Protein AF-A0A3A5WDQ4-F1 (afdb_monomer_lite)

Sequence (600 aa):
MRNTVVLLIALLMVSVPFAGCLGDEFLDESDDALCDIMEMVTDEDGDGFTLGFEEEINLEQCDFSGMDFSGWSIGNVNFVASNMVGANFNDSYISQANFEEALLTDATFENASIHNLLLKNAGLSGVDLSNTTMTGPYAIALSSCPNMLPVEWDCLNDNLVGPTARLIDANLSNLDLSGMNLTGVSFHRANLQNADLDNATLDFVDGSNVVHCPSSLPVEWDCLNNNLVGPKAMLYDANLSGLDLSNRNLSEILFWASDLTSTNFSDSNLSFGQIISTIVQDSNFSNSNLTRFHSRWLFGCPNQMPAEWICMDVVNHDSEEEWESIFVNEEFQKEKFTSLSQSSNWLLGPGVSLNYYIAGGINIYGQEFEMDFSNLNLSNAWIENSNFEGANFSGTNINGTVWISTICPNGMNSDDFEDGCLNQKEKRCQQNTTLASIEDVVSKRVCGIVIEKALAVDAMRFIYDDGTYLDTGRDTINTSHNNIYWELPENHAISRVDFSTHHRTIDNEYGLVESITSIMITTFEINGTNTSEIFFGTGIYSEWANYETPHEDESGPIIENGSFFTTNNNEWIYFIKFASDDWSNNDIVDAYHYDFSTAQ

Secondary structure (DSSP, 8-state):
---SHHHHHHHHTTSS--TTTS-S-----SS--S--TT--EE-TTSS-EEESSSSPEE-TT-B-TT-B-TT-EEESEE-TT-B-TT-B-TT-EEES-B-TT-B-TT-B-TT-EEES-B-TT-B-TT-B-TT-EEES-B--S-SB--SB--TT-EEETTEEESTT-B-TT-B-TT-B-TT-B-TT-B-TT-B-TT-B-TT-B-TT-B-TT-SB--SB--TT-EEETTEEESTT-EEES-B-TT-B-TT-B-TT-EEES-B-TT-B-TT-B-TT-EEES-B-TT-B-TT-B-TT-EEESBBS--SB--TT-EEEE------SSSTTTTSS-TTTSHHHHHHHTT--EEEE-TT-EEE---TT-----------B-TT-B-TT-EEES-B-TT-B-TT-B-TT-EEES-B-TTS-BGGGBTTTTSTT-BSS-S------SHHHHTSS-EEEEEEEEEES--EEEEEETTS-EEE--SSSSSTT-TTEEEE--TT--EEEEEEE-----B--TT--B----EEEEEEEETT-----EEE------TTSTTS------SSS-----EEE---SS--EEEEEEES-S-TT---EEEEEEEEGGG--

Radius of gyration: 31.33 Å; chains: 1; bounding box: 70×78×76 Å

Foldseek 3Di:
DPPDPVVVVVVVVVVDPQCFQDDPDDDDPDDDRQFPPPDFDDDPVRQATEEAPPHAGEDEQGECDLPECDRYEAENYEHALYEHHQYEHENYEHECYEQANYECALYEHAQYEEYLYEAHQYEQHNYAAQRYHYAAYAFANHPYDHPYHHPLWDQDPRGIAGENYECACHECALAECDLGADANYEQHQYAQHQYEHENYHCAQYAQAHHPDDHPYHYPLWDQDPSGIAGANYEYEQHECALAECDPGEHDQYEYANYECHLYEHANYEHANYEHELYENAQYEAENYHCAQYYYKQYFHDHPYHYPLKDKDWQDDDDDPDPPQPDRDDNPDCPVVCVVRVRTMITIAAANYEAEPDDPPPDDPPDDDRCAEPDLGEHDLYEHYCEEQANYHHHNYHHHNYHFYQYQENNRDGLVQAPNRNPPRHGPDAPAFDDDDDPLVQQPAAFFKKFWQAWDFWQKKWFAWPVGDIDIPDGPQHDPVHGGDMDTDDPPTGGFKMKTFGDWDFDDDPVGTDTDFTWTWMWTGHNDYHDIDIDIDTDDDDPVCVPDDDDDDDDDDDDWTIDIDGNDPDADKDKTWDAPDPPPVGRHTDDIDMDGPVDDD

pLDDT: mean 70.16, std 24.99, range [25.47, 98.69]

Structure (mmCIF, N/CA/C/O backbone):
data_AF-A0A3A5WDQ4-F1
#
_entry.id   AF-A0A3A5WDQ4-F1
#
loop_
_atom_site.group_PDB
_atom_site.id
_atom_site.type_symbol
_atom_site.label_atom_id
_atom_site.label_alt_id
_atom_site.label_comp_id
_atom_site.label_asym_id
_atom_site.label_entity_id
_atom_site.label_seq_id
_atom_site.pdbx_PDB_ins_code
_atom_site.Cartn_x
_atom_site.Cartn_y
_atom_site.Cartn_z
_atom_site.occupancy
_atom_site.B_iso_or_equiv
_atom_site.auth_seq_id
_atom_site.auth_comp_id
_atom_site.auth_asym_id
_atom_site.auth_atom_id
_atom_site.pdbx_PDB_model_num
ATOM 1 N N . MET A 1 1 ? 18.162 11.944 49.170 1.00 30.02 1 MET A N 1
ATOM 2 C CA . MET A 1 1 ? 16.712 12.123 48.959 1.00 30.02 1 MET A CA 1
ATOM 3 C C . MET A 1 1 ? 16.428 11.888 47.479 1.00 30.02 1 MET A C 1
ATOM 5 O O . MET A 1 1 ? 16.241 12.828 46.732 1.00 30.02 1 MET A O 1
ATOM 9 N N . ARG A 1 2 ? 16.497 10.618 47.075 1.00 25.53 2 ARG A N 1
ATOM 10 C CA . ARG A 1 2 ? 15.998 10.027 45.822 1.00 25.53 2 ARG A CA 1
ATOM 11 C C . ARG A 1 2 ? 15.174 8.818 46.309 1.00 25.53 2 ARG A C 1
ATOM 13 O O . ARG A 1 2 ? 15.625 8.215 47.285 1.00 25.53 2 ARG A O 1
ATOM 20 N N . ASN A 1 3 ? 14.004 8.547 45.723 1.00 28.88 3 ASN A N 1
ATOM 21 C CA . ASN A 1 3 ? 12.902 7.658 46.191 1.00 28.88 3 ASN A CA 1
ATOM 22 C C . ASN A 1 3 ? 11.656 8.387 46.738 1.00 28.88 3 ASN A C 1
ATOM 24 O O . ASN A 1 3 ? 11.152 8.044 47.807 1.00 28.88 3 ASN A O 1
ATOM 28 N N . THR A 1 4 ? 11.134 9.365 45.991 1.00 25.47 4 THR A N 1
ATOM 29 C CA . THR A 1 4 ? 9.798 9.945 46.259 1.00 25.47 4 THR A CA 1
ATOM 30 C C . THR A 1 4 ? 8.840 9.812 45.067 1.00 25.47 4 THR A C 1
ATOM 32 O O . THR A 1 4 ? 7.640 9.709 45.288 1.00 25.47 4 THR A O 1
ATOM 35 N N . VAL A 1 5 ? 9.353 9.744 43.830 1.00 29.75 5 VAL A N 1
ATOM 36 C CA . VAL A 1 5 ? 8.544 9.628 42.596 1.00 29.75 5 VAL A CA 1
ATOM 37 C C . VAL A 1 5 ? 8.029 8.197 42.388 1.00 29.75 5 VAL A C 1
ATOM 39 O O . VAL A 1 5 ? 6.822 7.998 42.293 1.00 29.75 5 VAL A O 1
ATOM 42 N N . VAL A 1 6 ? 8.910 7.190 42.490 1.00 31.73 6 VAL A N 1
ATOM 43 C CA . VAL A 1 6 ? 8.561 5.748 42.431 1.00 31.73 6 VAL A CA 1
ATOM 44 C C . VAL A 1 6 ? 7.439 5.369 43.413 1.00 31.73 6 VAL A C 1
ATOM 46 O O . VAL A 1 6 ? 6.638 4.478 43.147 1.00 31.73 6 VAL A O 1
ATOM 49 N N . LEU A 1 7 ? 7.339 6.069 44.550 1.00 28.19 7 LEU A N 1
ATOM 50 C CA . LEU A 1 7 ? 6.299 5.802 45.542 1.00 28.19 7 LEU A CA 1
ATOM 51 C C . LEU A 1 7 ? 4.921 6.361 45.143 1.00 28.19 7 LEU A C 1
ATOM 53 O O . LEU A 1 7 ? 3.922 5.808 45.587 1.00 28.19 7 LEU A O 1
ATOM 57 N N . LEU A 1 8 ? 4.834 7.433 44.342 1.00 31.00 8 LEU A N 1
ATOM 58 C CA . LEU A 1 8 ? 3.543 8.017 43.946 1.00 31.00 8 LEU A CA 1
ATOM 59 C C . LEU A 1 8 ? 2.822 7.178 42.886 1.00 31.00 8 LEU A C 1
ATOM 61 O O . LEU A 1 8 ? 1.610 7.009 42.982 1.00 31.00 8 LEU A O 1
ATOM 65 N N . ILE A 1 9 ? 3.559 6.620 41.926 1.00 34.97 9 ILE A N 1
ATOM 66 C CA . ILE A 1 9 ? 2.998 5.794 40.844 1.00 34.97 9 ILE A CA 1
ATOM 67 C C . ILE A 1 9 ? 2.511 4.452 41.412 1.00 34.97 9 ILE A C 1
ATOM 69 O O . ILE A 1 9 ? 1.370 4.052 41.183 1.00 34.97 9 ILE A O 1
ATOM 73 N N . ALA A 1 10 ? 3.301 3.838 42.301 1.00 36.03 10 ALA A N 1
ATOM 74 C CA . ALA A 1 10 ? 2.852 2.694 43.093 1.00 36.03 10 ALA A CA 1
ATOM 75 C C . ALA A 1 10 ? 1.643 3.022 43.999 1.00 36.03 10 ALA A C 1
ATOM 77 O O . ALA A 1 10 ? 0.816 2.149 44.243 1.00 36.03 10 ALA A O 1
ATOM 78 N N . LEU A 1 11 ? 1.492 4.261 44.496 1.00 33.41 11 LEU A N 1
ATOM 79 C CA . LEU A 1 11 ? 0.310 4.654 45.281 1.00 33.41 11 LEU A CA 1
ATOM 80 C C . LEU A 1 11 ? -0.949 4.883 44.429 1.00 33.41 11 LEU A C 1
ATOM 82 O O . LEU A 1 11 ? -2.042 4.590 44.915 1.00 33.41 11 LEU A O 1
ATOM 86 N N . LEU A 1 12 ? -0.821 5.369 43.189 1.00 39.19 12 LEU A N 1
ATOM 87 C CA . LEU A 1 12 ? -1.942 5.473 42.244 1.00 39.19 12 LEU A CA 1
ATOM 88 C C . LEU A 1 12 ? -2.523 4.079 41.952 1.00 39.19 12 LEU A C 1
ATOM 90 O O . LEU A 1 12 ? -3.727 3.872 42.122 1.00 39.19 12 LEU A O 1
ATOM 94 N N . MET A 1 13 ? -1.653 3.096 41.692 1.00 40.53 13 MET A N 1
ATOM 95 C CA . MET A 1 13 ? -2.028 1.686 41.501 1.00 40.53 13 MET A CA 1
ATOM 96 C C . MET A 1 13 ? -2.598 0.990 42.753 1.00 40.53 13 MET A C 1
ATOM 98 O O . MET A 1 13 ? -3.233 -0.051 42.638 1.00 40.53 13 MET A O 1
ATOM 102 N N . VAL A 1 14 ? -2.426 1.548 43.957 1.00 34.41 14 VAL A N 1
ATOM 103 C CA . VAL A 1 14 ? -2.966 0.980 45.216 1.00 34.41 14 VAL A CA 1
ATOM 104 C C . VAL A 1 14 ? -4.385 1.485 45.536 1.00 34.41 14 VAL A C 1
ATOM 106 O O . VAL A 1 14 ? -5.026 1.001 46.472 1.00 34.41 14 VAL A O 1
ATOM 109 N N . SER A 1 15 ? -4.911 2.444 44.766 1.00 32.38 15 SER A N 1
ATOM 110 C CA . SER A 1 15 ? -6.251 3.015 44.980 1.00 32.38 15 SER A CA 1
ATOM 111 C C . SER A 1 15 ? -7.380 2.344 44.180 1.00 32.38 15 SER A C 1
ATOM 113 O O . SER A 1 15 ? -8.548 2.499 44.544 1.00 32.38 15 SER A O 1
ATOM 115 N N . VAL A 1 16 ? -7.038 1.536 43.170 1.00 36.09 16 VAL A N 1
ATOM 116 C CA . VAL A 1 16 ? -7.956 0.637 42.451 1.00 36.09 16 VAL A CA 1
ATOM 117 C C . VAL A 1 16 ? -7.717 -0.790 42.966 1.00 36.09 16 VAL A C 1
ATOM 119 O O . VAL A 1 16 ? -6.560 -1.186 43.129 1.00 36.09 16 VAL A O 1
ATOM 122 N N . PRO A 1 17 ? -8.752 -1.586 43.293 1.00 34.56 17 PRO A N 1
ATOM 123 C CA . PRO A 1 17 ? -8.530 -2.933 43.796 1.00 34.56 17 PRO A CA 1
ATOM 124 C C . PRO A 1 17 ? -8.055 -3.862 42.670 1.00 34.56 17 PRO A C 1
ATOM 126 O O . PRO A 1 17 ? -8.872 -4.388 41.922 1.00 34.56 17 PRO A O 1
ATOM 129 N N . PHE A 1 18 ? -6.755 -4.175 42.652 1.00 39.09 18 PHE A N 1
ATOM 130 C CA . PHE A 1 18 ? -6.119 -5.268 41.885 1.00 39.09 18 PHE A CA 1
ATOM 131 C C . PHE A 1 18 ? -6.614 -6.691 42.267 1.00 39.09 18 PHE A C 1
ATOM 133 O O . PHE A 1 18 ? -5.903 -7.684 42.137 1.00 39.09 18 PHE A O 1
ATOM 140 N N . ALA A 1 19 ? -7.861 -6.815 42.728 1.00 35.34 19 ALA A N 1
ATOM 141 C CA . ALA A 1 19 ? -8.522 -8.069 43.080 1.00 35.34 19 ALA A CA 1
ATOM 142 C C . ALA A 1 19 ? -8.859 -8.955 41.857 1.00 35.34 19 ALA A C 1
ATOM 144 O O . ALA A 1 19 ? -9.405 -10.038 42.039 1.00 35.34 19 ALA A O 1
ATOM 145 N N . GLY A 1 20 ? -8.558 -8.488 40.634 1.00 35.84 20 GLY A N 1
ATOM 146 C CA . GLY A 1 20 ? -8.637 -9.258 39.386 1.00 35.84 20 GLY A CA 1
ATOM 147 C C . GLY A 1 20 ? -7.355 -10.039 39.058 1.00 35.84 20 GLY A C 1
ATOM 148 O O . GLY A 1 20 ? -7.433 -11.246 38.860 1.00 35.84 20 GLY A O 1
ATOM 149 N N . CYS A 1 21 ? -6.176 -9.392 39.069 1.00 38.22 21 CYS A N 1
ATOM 150 C CA . CYS A 1 21 ? -4.881 -10.057 38.790 1.00 38.22 21 CYS A CA 1
ATOM 151 C C . CYS A 1 21 ? -4.487 -11.101 39.850 1.00 38.22 21 CYS A C 1
ATOM 153 O O . CYS A 1 21 ? -3.686 -11.991 39.579 1.00 38.22 21 CYS A O 1
ATOM 155 N N . LEU A 1 22 ? -5.001 -10.981 41.078 1.00 37.91 22 LEU A N 1
ATOM 156 C CA . LEU A 1 22 ? -4.699 -11.897 42.177 1.00 37.91 22 LEU A CA 1
ATOM 157 C C . LEU A 1 22 ? -5.934 -12.726 42.522 1.00 37.91 22 LEU A C 1
ATOM 159 O O . LEU A 1 22 ? -6.721 -12.363 43.397 1.00 37.91 22 LEU A O 1
ATOM 163 N N . GLY A 1 23 ? -6.068 -13.870 41.848 1.00 32.47 23 GLY A N 1
ATOM 164 C CA . GLY A 1 23 ? -6.951 -14.936 42.306 1.00 32.47 23 GLY A CA 1
ATOM 165 C C . GLY A 1 23 ? -6.607 -15.341 43.745 1.00 32.47 23 GLY A C 1
ATOM 166 O O . GLY A 1 23 ? -5.438 -15.418 44.118 1.00 32.47 23 GLY A O 1
ATOM 167 N N . ASP A 1 24 ? -7.638 -15.581 44.553 1.00 31.89 24 ASP A N 1
ATOM 168 C CA . ASP A 1 24 ? -7.561 -15.877 45.991 1.00 31.89 24 ASP A CA 1
ATOM 169 C C . ASP A 1 24 ? -6.916 -17.263 46.277 1.00 31.89 24 ASP A C 1
ATOM 171 O O . ASP A 1 24 ? -7.579 -18.182 46.756 1.00 31.89 24 ASP A O 1
ATOM 175 N N . GLU A 1 25 ? -5.618 -17.450 46.011 1.00 33.41 25 GLU A N 1
ATOM 176 C CA . GLU A 1 25 ? -4.836 -18.566 46.563 1.00 33.41 25 GLU A CA 1
ATOM 177 C C . GLU A 1 25 ? -3.337 -18.229 46.731 1.00 33.41 25 GLU A C 1
ATOM 179 O O . GLU A 1 25 ? -2.718 -17.526 45.937 1.00 33.41 25 GLU A O 1
ATOM 184 N N . PHE A 1 26 ? -2.750 -18.683 47.843 1.00 31.98 26 PHE A N 1
ATOM 185 C CA . PHE A 1 26 ? -1.370 -18.369 48.232 1.00 31.98 26 PHE A CA 1
ATOM 186 C C . PHE A 1 26 ? -0.346 -19.175 47.415 1.00 31.98 26 PHE A C 1
ATOM 188 O O . PHE A 1 26 ? -0.334 -20.394 47.544 1.00 31.98 26 PHE A O 1
ATOM 195 N N . LEU A 1 27 ? 0.585 -18.466 46.763 1.00 37.62 27 LEU A N 1
ATOM 196 C CA . LEU A 1 27 ? 1.980 -18.850 46.461 1.00 37.62 27 LEU A CA 1
ATOM 197 C C . LEU A 1 27 ? 2.263 -20.299 46.004 1.00 37.62 27 LEU A C 1
ATOM 199 O O . LEU A 1 27 ? 2.326 -21.208 46.832 1.00 37.62 27 LEU A O 1
ATOM 203 N N . ASP A 1 28 ? 2.724 -20.447 44.760 1.00 26.78 28 ASP A N 1
ATOM 204 C CA . ASP A 1 28 ? 3.862 -21.333 44.473 1.00 26.78 28 ASP A CA 1
ATOM 205 C C . ASP A 1 28 ? 4.786 -20.692 43.416 1.00 26.78 28 ASP A C 1
ATOM 207 O O . ASP A 1 28 ? 4.328 -19.931 42.564 1.00 26.78 28 ASP A O 1
ATOM 211 N N . GLU A 1 29 ? 6.096 -20.941 43.501 1.00 37.12 29 GLU A N 1
ATOM 212 C CA . GLU A 1 29 ? 7.102 -20.384 42.575 1.00 37.12 29 GLU A CA 1
ATOM 213 C C . GLU A 1 29 ? 7.165 -21.222 41.280 1.00 37.12 29 GLU A C 1
ATOM 215 O O . GLU A 1 29 ? 8.108 -21.989 41.072 1.00 37.12 29 GLU A O 1
ATOM 220 N N . SER A 1 30 ? 6.151 -21.104 40.413 1.00 32.59 30 SER A N 1
ATOM 221 C CA . SER A 1 30 ? 6.149 -21.738 39.084 1.00 32.59 30 SER A CA 1
ATOM 222 C C . SER A 1 30 ? 5.376 -20.940 38.024 1.00 32.59 30 SER A C 1
ATOM 224 O O . SER A 1 30 ? 4.149 -20.961 38.027 1.00 32.59 30 SER A O 1
ATOM 226 N N . ASP A 1 31 ? 6.126 -20.299 37.124 1.00 39.03 31 ASP A N 1
ATOM 227 C CA . ASP A 1 31 ? 5.868 -19.959 35.707 1.00 39.03 31 ASP A CA 1
ATOM 228 C C . ASP A 1 31 ? 4.528 -19.335 35.223 1.00 39.03 31 ASP A C 1
ATOM 230 O O . ASP A 1 31 ? 4.459 -18.987 34.050 1.00 39.03 31 ASP A O 1
ATOM 234 N N . ASP A 1 32 ? 3.513 -19.099 36.064 1.00 35.59 32 ASP A N 1
ATOM 235 C CA . ASP A 1 32 ? 2.215 -18.507 35.662 1.00 35.59 32 ASP A CA 1
ATOM 236 C C . ASP A 1 32 ? 1.927 -17.158 36.375 1.00 35.59 32 ASP A C 1
ATOM 238 O O . ASP A 1 32 ? 0.996 -17.030 37.177 1.00 35.59 32 ASP A O 1
ATOM 242 N N . ALA A 1 33 ? 2.733 -16.122 36.106 1.00 36.38 33 ALA A N 1
ATOM 243 C CA . ALA A 1 33 ? 2.444 -14.749 36.541 1.00 36.38 33 ALA A CA 1
ATOM 244 C C . ALA A 1 33 ? 1.532 -14.042 35.518 1.00 36.38 33 ALA A C 1
ATOM 246 O O . ALA A 1 33 ? 1.959 -13.687 34.429 1.00 36.38 33 ALA A O 1
ATOM 247 N N . LEU A 1 34 ? 0.260 -13.836 35.872 1.00 41.56 34 LEU A N 1
ATOM 248 C CA . LEU A 1 34 ? -0.796 -13.414 34.932 1.00 41.56 34 LEU A CA 1
ATOM 249 C C . LEU A 1 34 ? -0.795 -11.916 34.550 1.00 41.56 34 LEU A C 1
ATOM 251 O O . LEU A 1 34 ? -1.640 -11.501 33.766 1.00 41.56 34 LEU A O 1
ATOM 255 N N . CYS A 1 35 ? 0.104 -11.101 35.115 1.00 40.50 35 CYS A N 1
ATOM 256 C CA . CYS A 1 35 ? 0.172 -9.653 34.881 1.00 40.50 35 CYS A CA 1
ATOM 257 C C . CYS A 1 35 ? 1.635 -9.163 35.006 1.00 40.50 35 CYS A C 1
ATOM 259 O O . CYS A 1 35 ? 2.087 -8.881 36.121 1.00 40.50 35 CYS A O 1
ATOM 261 N N . ASP A 1 36 ? 2.371 -9.030 33.895 1.00 42.38 36 ASP A N 1
ATOM 262 C CA . ASP A 1 36 ? 3.782 -8.582 33.884 1.00 42.38 36 ASP A CA 1
ATOM 263 C C . ASP A 1 36 ? 3.903 -7.047 34.002 1.00 42.38 36 ASP A C 1
ATOM 265 O O . ASP A 1 36 ? 4.353 -6.331 33.110 1.00 42.38 36 ASP A O 1
ATOM 269 N N . ILE A 1 37 ? 3.504 -6.505 35.156 1.00 47.19 37 ILE A N 1
ATOM 270 C CA . ILE A 1 37 ? 3.551 -5.060 35.458 1.00 47.19 37 ILE A CA 1
ATOM 271 C C . ILE A 1 37 ? 4.940 -4.678 36.003 1.00 47.19 37 ILE A C 1
ATOM 273 O O . ILE A 1 37 ? 5.058 -4.085 37.079 1.00 47.19 37 ILE A O 1
ATOM 277 N N . MET A 1 38 ? 6.013 -5.074 35.310 1.00 36.41 38 MET A N 1
ATOM 278 C CA . MET A 1 38 ? 7.384 -4.842 35.789 1.00 36.41 38 MET A CA 1
ATOM 279 C C . MET A 1 38 ? 8.098 -3.648 35.137 1.00 36.41 38 MET A C 1
ATOM 281 O O . MET A 1 38 ? 9.099 -3.194 35.688 1.00 36.41 38 MET A O 1
ATOM 285 N N . GLU A 1 39 ? 7.548 -3.073 34.060 1.00 43.12 39 GLU A N 1
ATOM 286 C CA . GLU A 1 39 ? 8.157 -1.936 33.353 1.00 43.12 39 GLU A CA 1
ATOM 287 C C . GLU A 1 39 ? 7.110 -0.916 32.855 1.00 43.12 39 GLU A C 1
ATOM 289 O O . GLU A 1 39 ? 6.638 -0.947 31.722 1.00 43.12 39 GLU A O 1
ATOM 294 N N . MET A 1 40 ? 6.735 0.022 33.734 1.00 45.69 40 MET A N 1
ATOM 295 C CA . MET A 1 40 ? 6.140 1.301 33.327 1.00 45.69 40 MET A CA 1
ATOM 296 C C . MET A 1 40 ? 7.236 2.361 33.336 1.00 45.69 40 MET A C 1
ATOM 298 O O . MET A 1 40 ? 7.697 2.760 34.410 1.00 45.69 40 MET A O 1
ATOM 302 N N . VAL A 1 41 ? 7.632 2.826 32.154 1.00 45.78 41 VAL A N 1
ATOM 303 C CA . VAL A 1 41 ? 8.627 3.889 32.013 1.00 45.78 41 VAL A CA 1
ATOM 304 C C . VAL A 1 41 ? 7.900 5.231 31.995 1.00 45.78 41 VAL A C 1
ATOM 306 O O . VAL A 1 41 ? 7.215 5.585 31.035 1.00 45.78 41 VAL A O 1
ATOM 309 N N . THR A 1 42 ? 8.051 5.998 33.074 1.00 44.44 42 THR A N 1
ATOM 310 C CA . THR A 1 42 ? 7.967 7.456 32.960 1.00 44.44 42 THR A CA 1
ATOM 311 C C . THR A 1 42 ? 9.237 7.926 32.285 1.00 44.44 42 THR A C 1
ATOM 313 O O . THR A 1 42 ? 10.317 7.636 32.805 1.00 44.44 42 THR A O 1
ATOM 316 N N . ASP A 1 43 ? 9.110 8.658 31.184 1.00 42.31 43 ASP A N 1
ATOM 317 C CA . ASP A 1 43 ? 10.253 9.374 30.629 1.00 42.31 43 ASP A CA 1
ATOM 318 C C . ASP A 1 43 ? 10.812 10.328 31.704 1.00 42.31 43 ASP A C 1
ATOM 320 O O . ASP A 1 43 ? 10.037 10.999 32.399 1.00 42.31 43 ASP A O 1
ATOM 324 N N . GLU A 1 44 ? 12.136 10.352 31.906 1.00 39.94 44 GLU A N 1
ATOM 325 C CA . GLU A 1 44 ? 12.743 11.222 32.930 1.00 39.94 44 GLU A CA 1
ATOM 326 C C . GLU A 1 44 ? 12.603 12.712 32.559 1.00 39.94 44 GLU A C 1
ATOM 328 O O . GLU A 1 44 ? 12.670 13.557 33.456 1.00 39.94 44 GLU A O 1
ATOM 333 N N . ASP A 1 45 ? 12.306 13.011 31.287 1.00 39.94 45 ASP A N 1
ATOM 334 C CA . ASP A 1 45 ? 12.099 14.361 30.748 1.00 39.94 45 ASP A CA 1
ATOM 335 C C . ASP A 1 45 ? 10.636 14.868 30.854 1.00 39.94 45 ASP A C 1
ATOM 337 O O . ASP A 1 45 ? 10.358 16.031 30.573 1.00 39.94 45 ASP A O 1
ATOM 341 N N . GLY A 1 46 ? 9.695 14.048 31.349 1.00 39.75 46 GLY A N 1
ATOM 342 C CA . GLY A 1 46 ? 8.385 14.516 31.841 1.00 39.75 46 GLY A CA 1
ATOM 343 C C . GLY A 1 46 ? 7.230 14.638 30.833 1.00 39.75 46 GLY A C 1
ATOM 344 O O . GLY A 1 46 ? 6.126 15.001 31.246 1.00 39.75 46 GLY A O 1
ATOM 345 N N . ASP A 1 47 ? 7.436 14.285 29.562 1.00 43.06 47 ASP A N 1
ATOM 346 C CA . ASP A 1 47 ? 6.462 14.493 28.472 1.00 43.06 47 ASP A CA 1
ATOM 347 C C . ASP A 1 47 ? 5.397 13.381 28.292 1.00 43.06 47 ASP A C 1
ATOM 349 O O . ASP A 1 47 ? 4.557 13.467 27.395 1.00 43.06 47 ASP A O 1
ATOM 353 N N . GLY A 1 48 ? 5.356 12.350 29.148 1.00 54.19 48 GLY A N 1
ATOM 354 C CA . GLY A 1 48 ? 4.268 11.360 29.129 1.00 54.19 48 GLY A CA 1
ATOM 355 C C . GLY A 1 48 ? 4.494 10.087 29.952 1.00 54.19 48 GLY A C 1
ATOM 356 O O . GLY A 1 48 ? 5.566 9.852 30.511 1.00 54.19 48 GLY A O 1
ATOM 357 N N . PHE A 1 49 ? 3.458 9.245 30.015 1.00 60.56 49 PHE A N 1
ATOM 358 C CA . PHE A 1 49 ? 3.552 7.862 30.502 1.00 60.56 49 PHE A CA 1
ATOM 359 C C . PHE A 1 49 ? 3.625 6.909 29.307 1.00 60.56 49 PHE A C 1
ATOM 361 O O . PHE A 1 49 ? 2.726 6.925 28.464 1.00 60.56 49 PHE A O 1
ATOM 368 N N . THR A 1 50 ? 4.657 6.065 29.254 1.00 64.62 50 THR A N 1
ATOM 369 C CA . THR A 1 50 ? 4.905 5.150 28.132 1.00 64.62 50 THR A CA 1
ATOM 370 C C . THR A 1 50 ? 4.754 3.691 28.567 1.00 64.62 50 THR A C 1
ATOM 372 O O . THR A 1 50 ? 5.228 3.290 29.632 1.00 64.62 50 THR A O 1
ATOM 375 N N . LEU A 1 51 ? 4.096 2.883 27.732 1.00 65.88 51 LEU A N 1
ATOM 376 C CA . LEU A 1 51 ? 3.818 1.468 27.979 1.00 65.88 51 LEU A CA 1
ATOM 377 C C . LEU A 1 51 ? 4.094 0.646 26.705 1.00 65.88 51 LEU A C 1
ATOM 379 O O . LEU A 1 51 ? 3.512 0.945 25.668 1.00 65.88 51 LEU A O 1
ATOM 383 N N . GLY A 1 52 ? 4.975 -0.360 26.785 1.00 58.84 52 GLY A N 1
ATOM 384 C CA . GLY A 1 52 ? 5.167 -1.427 25.778 1.00 58.84 52 GLY A CA 1
ATOM 385 C C . GLY A 1 52 ? 5.885 -1.081 24.457 1.00 58.84 52 GLY A C 1
ATOM 386 O O . GLY A 1 52 ? 5.774 -1.809 23.471 1.00 58.84 52 GLY A O 1
ATOM 387 N N . PHE A 1 53 ? 6.645 0.017 24.388 1.00 64.69 53 PHE A N 1
ATOM 388 C CA . PHE A 1 53 ? 7.369 0.375 23.153 1.00 64.69 53 PHE A CA 1
ATOM 389 C C . PHE A 1 53 ? 8.655 -0.422 22.894 1.00 64.69 53 PHE A C 1
ATOM 391 O O . PHE A 1 53 ? 9.026 -0.561 21.730 1.00 64.69 53 PHE A O 1
ATOM 398 N N . GLU A 1 54 ? 9.321 -0.940 23.932 1.00 57.72 54 GLU A N 1
ATOM 399 C CA . GLU A 1 54 ? 10.549 -1.744 23.781 1.00 57.72 54 GLU A CA 1
ATOM 400 C C . GLU A 1 54 ? 10.271 -3.257 23.774 1.00 57.72 54 GLU A C 1
ATOM 402 O O . GLU A 1 54 ? 10.830 -3.972 22.944 1.00 57.72 54 GLU A O 1
ATOM 407 N N . GLU A 1 55 ? 9.365 -3.737 24.634 1.00 64.38 55 GLU A N 1
ATOM 408 C CA . GLU A 1 55 ? 8.940 -5.143 24.720 1.00 64.38 55 GLU A CA 1
ATOM 409 C C . GLU A 1 55 ? 7.403 -5.249 24.819 1.00 64.38 55 GLU A C 1
ATOM 411 O O . GLU A 1 55 ? 6.736 -4.320 25.281 1.00 64.38 55 GLU A O 1
ATOM 416 N N . GLU A 1 56 ? 6.830 -6.378 24.380 1.00 71.62 56 GLU A N 1
ATOM 417 C CA . GLU A 1 56 ? 5.387 -6.650 24.484 1.00 71.62 56 GLU A CA 1
ATOM 418 C C . GLU A 1 56 ? 4.989 -6.866 25.953 1.00 71.62 56 GLU A C 1
ATOM 420 O O . GLU A 1 56 ? 5.502 -7.765 26.618 1.00 71.62 56 GLU A O 1
ATOM 425 N N . ILE A 1 57 ? 4.046 -6.066 26.460 1.00 78.56 57 ILE A N 1
ATOM 426 C CA . ILE A 1 57 ? 3.564 -6.174 27.846 1.00 78.56 57 ILE A CA 1
ATOM 427 C C . ILE A 1 57 ? 2.237 -6.934 27.866 1.00 78.56 57 ILE A C 1
ATOM 429 O O . ILE A 1 57 ? 1.267 -6.507 27.234 1.00 78.56 57 ILE A O 1
ATOM 433 N N . ASN A 1 58 ? 2.168 -8.032 28.627 1.00 79.69 58 ASN A N 1
ATOM 434 C CA . ASN A 1 58 ? 0.957 -8.844 28.745 1.00 79.69 58 ASN A CA 1
ATOM 435 C C . ASN A 1 58 ? 0.093 -8.470 29.964 1.00 79.69 58 ASN A C 1
ATOM 437 O O . ASN A 1 58 ? 0.506 -8.628 31.116 1.00 79.69 58 ASN A O 1
ATOM 441 N N . LEU A 1 59 ? -1.121 -7.992 29.678 1.00 84.94 59 LEU A N 1
ATOM 442 C CA . LEU A 1 59 ? -2.179 -7.584 30.608 1.00 84.94 59 LEU A CA 1
ATOM 443 C C . LEU A 1 59 ? -3.547 -8.149 30.161 1.00 84.94 59 LEU A C 1
ATOM 445 O O . LEU A 1 59 ? -4.589 -7.497 30.312 1.00 84.94 59 LEU A O 1
ATOM 449 N N . GLU A 1 60 ? -3.543 -9.352 29.580 1.00 86.31 60 GLU A N 1
ATOM 450 C CA . GLU A 1 60 ? -4.737 -10.127 29.230 1.00 86.31 60 GLU A CA 1
ATOM 451 C C . GLU A 1 60 ? -5.637 -10.386 30.464 1.00 86.31 60 GLU A C 1
ATOM 453 O O . GLU A 1 60 ? -5.162 -10.589 31.581 1.00 86.31 60 GLU A O 1
ATOM 458 N N . GLN A 1 61 ? -6.961 -10.369 30.266 1.00 88.94 61 GLN A N 1
ATOM 459 C CA . GLN A 1 61 ? -8.015 -10.670 31.254 1.00 88.94 61 GLN A CA 1
ATOM 460 C C . GLN A 1 61 ? -7.996 -9.814 32.545 1.00 88.94 61 GLN A C 1
ATOM 462 O O . GLN A 1 61 ? -8.682 -10.124 33.523 1.00 88.94 61 GLN A O 1
ATOM 467 N N . CYS A 1 62 ? -7.262 -8.702 32.548 1.00 84.81 62 CYS A N 1
ATOM 468 C CA . CYS A 1 62 ? -7.151 -7.771 33.670 1.00 84.81 62 CYS A CA 1
ATOM 469 C C . CYS A 1 62 ? -8.405 -6.896 33.861 1.00 84.81 62 CYS A C 1
ATOM 471 O O . CYS A 1 62 ? -9.202 -6.697 32.944 1.00 84.81 62 CYS A O 1
ATOM 473 N N . ASP A 1 63 ? -8.553 -6.300 35.051 1.00 85.94 63 ASP A N 1
ATOM 474 C CA . ASP A 1 63 ? -9.581 -5.286 35.329 1.00 85.94 63 ASP A CA 1
ATOM 475 C C . ASP A 1 63 ? -8.960 -3.886 35.435 1.00 85.94 63 ASP A C 1
ATOM 477 O O . ASP A 1 63 ? -8.279 -3.560 36.408 1.00 85.94 63 ASP A O 1
ATOM 481 N N . PHE A 1 64 ? -9.229 -3.065 34.421 1.00 88.06 64 PHE A N 1
ATOM 482 C CA . PHE A 1 64 ? -8.876 -1.651 34.302 1.00 88.06 64 PHE A CA 1
ATOM 483 C C . PHE A 1 64 ? -10.131 -0.760 34.248 1.00 88.06 64 PHE A C 1
ATOM 485 O O . PHE A 1 64 ? -10.097 0.338 33.688 1.00 88.06 64 PHE A O 1
ATOM 492 N N . SER A 1 65 ? -11.267 -1.212 34.791 1.00 87.06 65 SER A N 1
ATOM 493 C CA . SER A 1 65 ? -12.499 -0.417 34.768 1.00 87.06 65 SER A CA 1
ATOM 494 C C . SER A 1 65 ? -12.339 0.914 35.517 1.00 87.06 65 SER A C 1
ATOM 496 O O . SER A 1 65 ? -11.906 0.972 36.668 1.00 87.06 65 SER A O 1
ATOM 498 N N . GLY A 1 66 ? -12.667 2.014 34.834 1.00 84.06 66 GLY A N 1
ATOM 499 C CA . GLY A 1 66 ? -12.461 3.381 35.321 1.00 84.06 66 GLY A CA 1
ATOM 500 C C . GLY A 1 66 ? -11.001 3.847 35.425 1.00 84.06 66 GLY A C 1
ATOM 501 O O . GLY A 1 66 ? -10.761 4.874 36.060 1.00 84.06 66 GLY A O 1
ATOM 502 N N . MET A 1 67 ? -10.033 3.114 34.861 1.00 88.94 67 MET A N 1
ATOM 503 C CA . MET A 1 67 ? -8.618 3.504 34.866 1.00 88.94 67 MET A CA 1
ATOM 504 C C . MET A 1 67 ? -8.363 4.727 33.973 1.00 88.94 67 MET A C 1
ATOM 506 O O . MET A 1 67 ? -9.007 4.899 32.938 1.00 88.94 67 MET A O 1
ATOM 510 N N . ASP A 1 68 ? -7.411 5.568 34.376 1.00 86.44 68 ASP A N 1
ATOM 511 C CA . ASP A 1 68 ? -7.031 6.782 33.652 1.00 86.44 68 ASP A CA 1
ATOM 512 C C . ASP A 1 68 ? -5.711 6.583 32.894 1.00 86.44 68 ASP A C 1
ATOM 514 O O . ASP A 1 68 ? -4.637 6.527 33.494 1.00 86.44 68 ASP A O 1
ATOM 518 N N . PHE A 1 69 ? -5.825 6.467 31.572 1.00 88.12 69 PHE A N 1
ATOM 519 C CA . PHE A 1 69 ? -4.741 6.381 30.592 1.00 88.12 69 PHE A CA 1
ATOM 520 C C . PHE A 1 69 ? -4.632 7.669 29.747 1.00 88.12 69 PHE A C 1
ATOM 522 O O . PHE A 1 69 ? -4.075 7.652 28.647 1.00 88.12 69 PHE A O 1
ATOM 529 N N . SER A 1 70 ? -5.191 8.796 30.208 1.00 86.44 70 SER A N 1
ATOM 530 C CA . SER A 1 70 ? -5.187 10.024 29.410 1.00 86.44 70 SER A CA 1
ATOM 531 C C . SER A 1 70 ? -3.784 10.604 29.210 1.00 86.44 70 SER A C 1
ATOM 533 O O . SER A 1 70 ? -2.991 10.697 30.146 1.00 86.44 70 SER A O 1
ATOM 535 N N . GLY A 1 71 ? -3.462 10.954 27.963 1.00 81.75 71 GLY A N 1
ATOM 536 C CA . GLY A 1 71 ? -2.125 11.384 27.542 1.00 81.75 71 GLY A CA 1
ATOM 537 C C . GLY A 1 71 ? -1.058 10.279 27.497 1.00 81.75 71 GLY A C 1
ATOM 538 O O . GLY A 1 71 ? 0.120 10.592 27.351 1.00 81.75 71 GLY A O 1
ATOM 539 N N . TRP A 1 72 ? -1.417 8.997 27.648 1.00 84.81 72 TRP A N 1
ATOM 540 C CA . TRP A 1 72 ? -0.436 7.904 27.607 1.00 84.81 72 TRP A CA 1
ATOM 541 C C . TRP A 1 72 ? -0.001 7.573 26.178 1.00 84.81 72 TRP A C 1
ATOM 543 O O . TRP A 1 72 ? -0.796 7.628 25.239 1.00 84.81 72 TRP A O 1
ATOM 553 N N . SER A 1 73 ? 1.247 7.135 26.040 1.00 83.50 73 SER A N 1
ATOM 554 C CA . SER A 1 73 ? 1.751 6.454 24.855 1.00 83.50 73 SER A CA 1
ATOM 555 C C . SER A 1 73 ? 1.704 4.944 25.105 1.00 83.50 73 SER A C 1
ATOM 557 O O . SER A 1 73 ? 2.403 4.427 25.977 1.00 83.50 73 SER A O 1
ATOM 559 N N . ILE A 1 74 ? 0.870 4.221 24.358 1.00 84.81 74 ILE A N 1
ATOM 560 C CA . ILE A 1 74 ? 0.610 2.783 24.519 1.00 84.81 74 ILE A CA 1
ATOM 561 C C . ILE A 1 74 ? 1.005 2.057 23.227 1.00 84.81 74 ILE A C 1
ATOM 563 O O . ILE A 1 74 ? 0.298 2.134 22.224 1.00 84.81 74 ILE A O 1
ATOM 567 N N . GLY A 1 75 ? 2.132 1.352 23.255 1.00 84.75 75 GLY A N 1
ATOM 568 C CA . GLY A 1 75 ? 2.698 0.561 22.162 1.00 84.75 75 GLY A CA 1
ATOM 569 C C . GLY A 1 75 ? 2.664 -0.928 22.501 1.00 84.75 75 GLY A C 1
ATOM 570 O O . GLY A 1 75 ? 2.920 -1.268 23.644 1.00 84.75 75 GLY A O 1
ATOM 571 N N . ASN A 1 76 ? 2.341 -1.815 21.556 1.00 78.81 76 ASN A N 1
ATOM 572 C CA . ASN A 1 76 ? 2.496 -3.282 21.689 1.00 78.81 76 ASN A CA 1
ATOM 573 C C . ASN A 1 76 ? 2.017 -3.904 23.031 1.00 78.81 76 ASN A C 1
ATOM 575 O O . ASN A 1 76 ? 2.647 -4.815 23.562 1.00 78.81 76 ASN A O 1
ATOM 579 N N . VAL A 1 77 ? 0.917 -3.416 23.616 1.00 87.06 77 VAL A N 1
ATOM 580 C CA . VAL A 1 77 ? 0.372 -3.967 24.873 1.00 87.06 77 VAL A CA 1
ATOM 581 C C . VAL A 1 77 ? -0.759 -4.941 24.579 1.00 87.06 77 VAL A C 1
ATOM 583 O O . VAL A 1 77 ? -1.689 -4.604 23.842 1.00 87.06 77 VAL A O 1
ATOM 586 N N . ASN A 1 78 ? -0.716 -6.124 25.187 1.00 86.19 78 ASN A N 1
ATOM 587 C CA . ASN A 1 78 ? -1.796 -7.097 25.134 1.00 86.19 78 ASN A CA 1
ATOM 588 C C . ASN A 1 78 ? -2.807 -6.847 26.269 1.00 86.19 78 ASN A C 1
ATOM 590 O O . ASN A 1 78 ? -2.491 -6.997 27.443 1.00 86.19 78 ASN A O 1
ATOM 594 N N . PHE A 1 79 ? -4.034 -6.487 25.898 1.00 94.06 79 PHE A N 1
ATOM 595 C CA . PHE A 1 79 ? -5.205 -6.281 26.752 1.00 94.06 79 PHE A CA 1
ATOM 596 C C . PHE A 1 79 ? -6.376 -7.208 26.357 1.00 94.06 79 PHE A C 1
ATOM 598 O O . PHE A 1 79 ? -7.546 -6.855 26.546 1.00 94.06 79 PHE A O 1
ATOM 605 N N . VAL A 1 80 ? -6.086 -8.380 25.778 1.00 95.25 80 VAL A N 1
ATOM 606 C CA . VAL A 1 80 ? -7.105 -9.343 25.331 1.00 95.25 80 VAL A CA 1
ATOM 607 C C . VAL A 1 80 ? -8.085 -9.669 26.459 1.00 95.25 80 VAL A C 1
ATOM 609 O O . VAL A 1 80 ? -7.686 -9.893 27.596 1.00 95.25 80 VAL A O 1
ATOM 612 N N . ALA A 1 81 ? -9.384 -9.682 26.154 1.00 94.12 81 ALA A N 1
ATOM 613 C CA . ALA A 1 81 ? -10.476 -9.991 27.084 1.00 94.12 81 ALA A CA 1
ATOM 614 C C . ALA A 1 81 ? -10.509 -9.163 28.396 1.00 94.12 81 ALA A C 1
ATOM 616 O O . ALA A 1 81 ? -11.235 -9.517 29.331 1.00 94.12 81 ALA A O 1
ATOM 617 N N . SER A 1 82 ? -9.769 -8.052 28.482 1.00 91.81 82 SER A N 1
ATOM 618 C CA . SER A 1 82 ? -9.693 -7.219 29.688 1.00 91.81 82 SER A CA 1
ATOM 619 C C . SER A 1 82 ? -10.934 -6.338 29.881 1.00 91.81 82 SER A C 1
ATOM 621 O O . SER A 1 82 ? -11.567 -5.861 28.933 1.00 91.81 82 SER A O 1
ATOM 623 N N . ASN A 1 83 ? -11.296 -6.097 31.142 1.00 92.44 83 ASN A N 1
ATOM 624 C CA . ASN A 1 83 ? -12.387 -5.205 31.518 1.00 92.44 83 ASN A CA 1
ATOM 625 C C . ASN A 1 83 ? -11.892 -3.753 31.546 1.00 92.44 83 ASN A C 1
ATOM 627 O O . ASN A 1 83 ? -11.107 -3.386 32.412 1.00 92.44 83 ASN A O 1
ATOM 631 N N . MET A 1 84 ? -12.371 -2.916 30.630 1.00 95.62 84 MET A N 1
ATOM 632 C CA . MET A 1 84 ? -11.973 -1.509 30.480 1.00 95.62 84 MET A CA 1
ATOM 633 C C . MET A 1 84 ? -13.182 -0.565 30.518 1.00 95.62 84 MET A C 1
ATOM 635 O O . MET A 1 84 ? -13.166 0.531 29.958 1.00 95.62 84 MET A O 1
ATOM 639 N N . VAL A 1 85 ? -14.260 -0.996 31.179 1.00 96.81 85 VAL A N 1
ATOM 640 C CA . VAL A 1 85 ? -15.513 -0.240 31.262 1.00 96.81 85 VAL A CA 1
ATOM 641 C C . VAL A 1 85 ? -15.265 1.111 31.934 1.00 96.81 85 VAL A C 1
ATOM 643 O O . VAL A 1 85 ? -14.799 1.170 33.073 1.00 96.81 85 VAL A O 1
ATOM 646 N N . GLY A 1 86 ? -15.575 2.199 31.230 1.00 95.44 86 GLY A N 1
ATOM 647 C CA . GLY A 1 86 ? -15.354 3.571 31.688 1.00 95.44 86 GLY A CA 1
ATOM 648 C C . GLY A 1 86 ? -13.888 4.011 31.781 1.00 95.44 86 GLY A C 1
ATOM 649 O O . GLY A 1 86 ? -13.623 5.006 32.453 1.00 95.44 86 GLY A O 1
ATOM 650 N N . ALA A 1 87 ? -12.939 3.284 31.179 1.00 95.12 87 ALA A N 1
ATOM 651 C CA . ALA A 1 87 ? -11.538 3.707 31.123 1.00 95.12 87 ALA A CA 1
ATOM 652 C C . ALA A 1 87 ? -11.359 4.966 30.250 1.00 95.12 87 ALA A C 1
ATOM 654 O O . ALA A 1 87 ? -12.056 5.149 29.248 1.00 95.12 87 ALA A O 1
ATOM 655 N N . ASN A 1 88 ? -10.421 5.834 30.628 1.00 94.81 88 ASN A N 1
ATOM 656 C CA . ASN A 1 88 ? -10.156 7.103 29.955 1.00 94.81 88 ASN A CA 1
ATOM 657 C C . ASN A 1 88 ? -8.866 7.032 29.128 1.00 94.81 88 ASN A C 1
ATOM 659 O O . ASN A 1 88 ? -7.783 7.010 29.696 1.00 94.81 88 ASN A O 1
ATOM 663 N N . PHE A 1 89 ? -8.982 7.056 27.803 1.00 96.06 89 PHE A N 1
ATOM 664 C CA . PHE A 1 89 ? -7.879 7.109 26.836 1.00 96.06 89 PHE A CA 1
ATOM 665 C C . PHE A 1 89 ? -7.807 8.469 26.113 1.00 96.06 89 PHE A C 1
ATOM 667 O O . PHE A 1 89 ? -7.262 8.558 25.010 1.00 96.06 89 PHE A O 1
ATOM 674 N N . ASN A 1 90 ? -8.372 9.539 26.681 1.00 94.62 90 ASN A N 1
ATOM 675 C CA . ASN A 1 90 ? -8.337 10.866 26.059 1.00 94.62 90 ASN A CA 1
ATOM 676 C C . ASN A 1 90 ? -6.895 11.354 25.832 1.00 94.62 90 ASN A C 1
ATOM 678 O O . ASN A 1 90 ? -6.015 11.100 26.649 1.00 94.62 90 ASN A O 1
ATOM 682 N N . ASP A 1 91 ? -6.652 12.045 24.722 1.00 90.31 91 ASP A N 1
ATOM 683 C CA . ASP A 1 91 ? -5.353 12.608 24.327 1.00 90.31 91 ASP A CA 1
ATOM 684 C C . ASP A 1 91 ? -4.200 11.571 24.236 1.00 90.31 91 ASP A C 1
ATOM 686 O O . ASP A 1 91 ? -3.032 11.944 24.161 1.00 90.31 91 ASP A O 1
ATOM 690 N N . SER A 1 92 ? -4.504 10.264 24.240 1.00 88.94 92 SER A N 1
ATOM 691 C CA . SER A 1 92 ? -3.508 9.182 24.182 1.00 88.94 92 SER A CA 1
ATOM 692 C C . SER A 1 92 ? -3.036 8.866 22.756 1.00 88.94 92 SER A C 1
ATOM 694 O O . SER A 1 92 ? -3.761 9.057 21.775 1.00 88.94 92 SER A O 1
ATOM 696 N N . TYR A 1 93 ? -1.827 8.316 22.642 1.00 88.62 93 TYR A N 1
ATOM 697 C CA . TYR A 1 93 ? -1.308 7.700 21.422 1.00 88.62 93 TYR A CA 1
ATOM 698 C C . TYR A 1 93 ? -1.292 6.180 21.604 1.00 88.62 93 TYR A C 1
ATOM 700 O O . TYR A 1 93 ? -0.576 5.667 22.458 1.00 88.62 93 TYR A O 1
ATOM 708 N N . ILE A 1 94 ? -2.074 5.448 20.810 1.00 90.69 94 ILE A N 1
ATOM 709 C CA . ILE A 1 94 ? -2.211 3.989 20.913 1.00 90.69 94 ILE A CA 1
ATOM 710 C C . ILE A 1 94 ? -1.760 3.355 19.598 1.00 90.69 94 ILE A C 1
ATOM 712 O O . ILE A 1 94 ? -2.366 3.590 18.552 1.00 90.69 94 ILE A O 1
ATOM 716 N N . SER A 1 95 ? -0.712 2.535 19.643 1.00 87.31 95 SER A N 1
ATOM 717 C CA . SER A 1 95 ? -0.081 1.917 18.476 1.00 87.31 95 SER A CA 1
ATOM 718 C C . SER A 1 95 ? 0.118 0.416 18.673 1.00 87.31 95 SER A C 1
ATOM 720 O O . SER A 1 95 ? 0.721 -0.010 19.650 1.00 87.31 95 SER A O 1
ATOM 722 N N . GLN A 1 96 ? -0.382 -0.408 17.749 1.00 85.56 96 GLN A N 1
ATOM 723 C CA . GLN A 1 96 ? -0.168 -1.870 17.724 1.00 85.56 96 GLN A CA 1
ATOM 724 C C . GLN A 1 96 ? -0.618 -2.641 18.988 1.00 85.56 96 GLN A C 1
ATOM 726 O O . GLN A 1 96 ? -0.321 -3.824 19.126 1.00 85.56 96 GLN A O 1
ATOM 731 N N . ALA A 1 97 ? -1.362 -2.010 19.899 1.00 90.56 97 ALA A N 1
ATOM 732 C CA . ALA A 1 97 ? -1.921 -2.680 21.066 1.00 90.56 97 ALA A CA 1
ATOM 733 C C . ALA A 1 97 ? -3.064 -3.640 20.678 1.00 90.56 97 ALA A C 1
ATOM 735 O O . ALA A 1 97 ? -3.733 -3.470 19.651 1.00 90.56 97 ALA A O 1
ATOM 736 N N . ASN A 1 98 ? -3.303 -4.642 21.520 1.00 94.56 98 ASN A N 1
ATOM 737 C CA . ASN A 1 98 ? -4.288 -5.691 21.298 1.00 94.56 98 ASN A CA 1
ATOM 738 C C . ASN A 1 98 ? -5.425 -5.608 22.325 1.00 94.56 98 ASN A C 1
ATOM 740 O O . ASN A 1 98 ? -5.227 -5.905 23.494 1.00 94.56 98 ASN A O 1
ATOM 744 N N . PHE A 1 99 ? -6.615 -5.216 21.879 1.00 97.62 99 PHE A N 1
ATOM 745 C CA . PHE A 1 99 ? -7.843 -5.116 22.672 1.00 97.62 99 PHE A CA 1
ATOM 746 C C . PHE A 1 99 ? -8.894 -6.134 22.174 1.00 97.62 99 PHE A C 1
ATOM 748 O O . PHE A 1 99 ? -10.099 -5.897 22.298 1.00 97.62 99 PHE A O 1
ATOM 755 N N . GLU A 1 100 ? -8.483 -7.256 21.564 1.00 97.94 100 GLU A N 1
ATOM 756 C CA . GLU A 1 100 ? -9.436 -8.289 21.137 1.00 97.94 100 GLU A CA 1
ATOM 757 C C . GLU A 1 100 ? -10.248 -8.813 22.337 1.00 97.94 100 GLU A C 1
ATOM 759 O O . GLU A 1 100 ? -9.722 -9.020 23.424 1.00 97.94 100 GLU A O 1
ATOM 764 N N . GLU A 1 101 ? -11.560 -8.983 22.168 1.00 97.88 101 GLU A N 1
ATOM 765 C CA . GLU A 1 101 ? -12.513 -9.368 23.232 1.00 97.88 101 GLU A CA 1
ATOM 766 C C . GLU A 1 101 ? -12.618 -8.403 24.440 1.00 97.88 101 GLU A C 1
ATOM 768 O O . GLU A 1 101 ? -13.405 -8.659 25.354 1.00 97.88 101 GLU A O 1
ATOM 773 N N . ALA A 1 102 ? -11.915 -7.262 24.446 1.00 97.56 102 ALA A N 1
ATOM 774 C CA . ALA A 1 102 ? -11.946 -6.304 25.553 1.00 97.56 102 ALA A CA 1
ATOM 775 C C . ALA A 1 102 ? -13.307 -5.594 25.708 1.00 97.56 102 ALA A C 1
ATOM 777 O O . ALA A 1 102 ? -14.011 -5.284 24.737 1.00 97.56 102 ALA A O 1
ATOM 778 N N . LEU A 1 103 ? -13.672 -5.281 26.956 1.00 97.62 103 LEU A N 1
ATOM 779 C CA . LEU A 1 103 ? -14.918 -4.593 27.304 1.00 97.62 103 LEU A CA 1
ATOM 780 C C . LEU A 1 103 ? -14.675 -3.092 27.497 1.00 97.62 103 LEU A C 1
ATOM 782 O O . LEU A 1 103 ? -14.402 -2.643 28.605 1.00 97.62 103 LEU A O 1
ATOM 786 N N . LEU A 1 104 ? -14.831 -2.310 26.431 1.00 97.88 104 LEU A N 1
ATOM 787 C CA . LEU A 1 104 ? -14.619 -0.856 26.395 1.00 97.88 104 LEU A CA 1
ATOM 788 C C . LEU A 1 104 ? -15.911 -0.050 26.633 1.00 97.88 104 LEU A C 1
ATOM 790 O O . LEU A 1 104 ? -16.038 1.081 26.170 1.00 97.88 104 LEU A O 1
ATOM 794 N N . THR A 1 105 ? -16.910 -0.617 27.320 1.00 97.81 105 THR A N 1
ATOM 795 C CA . THR A 1 105 ? -18.214 0.055 27.462 1.00 97.81 105 THR A CA 1
ATOM 796 C C . THR A 1 105 ? -18.079 1.387 28.200 1.00 97.81 105 THR A C 1
ATOM 798 O O . THR A 1 105 ? -17.491 1.435 29.276 1.00 97.81 105 THR A O 1
ATOM 801 N N . ASP A 1 106 ? -18.630 2.459 27.628 1.00 97.38 106 ASP A N 1
ATOM 802 C CA . ASP A 1 106 ? -18.522 3.841 28.126 1.00 97.38 106 ASP A CA 1
ATOM 803 C C . ASP A 1 106 ? -17.072 4.369 28.305 1.00 97.38 106 ASP A C 1
ATOM 805 O O . ASP A 1 106 ? -16.867 5.366 28.999 1.00 97.38 106 ASP A O 1
ATOM 809 N N . ALA A 1 107 ? -16.062 3.737 27.687 1.00 97.88 107 ALA A N 1
ATOM 810 C CA . ALA A 1 107 ? -14.692 4.261 27.641 1.00 97.88 107 ALA A CA 1
ATOM 811 C C . ALA A 1 107 ? -14.589 5.517 26.750 1.00 97.88 107 ALA A C 1
ATOM 813 O O . ALA A 1 107 ? -15.368 5.689 25.805 1.00 97.88 107 ALA A O 1
ATOM 814 N N . THR A 1 108 ? -13.624 6.397 27.027 1.00 97.50 108 THR A N 1
ATOM 815 C CA . THR A 1 108 ? -13.452 7.677 26.311 1.00 97.50 108 THR A CA 1
ATOM 816 C C . THR A 1 108 ? -12.130 7.737 25.549 1.00 97.50 108 THR A C 1
ATOM 818 O O . THR A 1 108 ? -11.112 7.272 26.044 1.00 97.50 108 THR A O 1
ATOM 821 N N . PHE A 1 109 ? -12.149 8.309 24.342 1.00 97.31 109 PHE A N 1
ATOM 822 C CA . PHE A 1 109 ? -10.992 8.431 23.441 1.00 97.31 109 PHE A CA 1
ATOM 823 C C . PHE A 1 109 ? -10.918 9.842 22.816 1.00 97.31 109 PHE A C 1
ATOM 825 O O . PHE A 1 109 ? -10.530 10.003 21.662 1.00 97.31 109 PHE A O 1
ATOM 832 N N . GLU A 1 110 ? -11.349 10.889 23.525 1.00 94.38 110 GLU A N 1
ATOM 833 C CA . GLU A 1 110 ? -11.361 12.255 22.974 1.00 94.38 110 GLU A CA 1
ATOM 834 C C . GLU A 1 110 ? -9.941 12.674 22.553 1.00 94.38 110 GLU A C 1
ATOM 836 O O . GLU A 1 110 ? -9.010 12.539 23.336 1.00 94.38 110 GLU A O 1
ATOM 841 N N . ASN A 1 111 ? -9.765 13.135 21.309 1.00 91.06 111 ASN A N 1
ATOM 842 C CA . ASN A 1 111 ? -8.472 13.475 20.686 1.00 91.06 111 ASN A CA 1
ATOM 843 C C . ASN A 1 111 ? -7.435 12.334 20.591 1.00 91.06 111 ASN A C 1
ATOM 845 O O . ASN A 1 111 ? -6.296 12.593 20.201 1.00 91.06 111 ASN A O 1
ATOM 849 N N . ALA A 1 112 ? -7.788 11.084 20.912 1.00 93.19 112 ALA A N 1
ATOM 850 C CA . ALA A 1 112 ? -6.836 9.97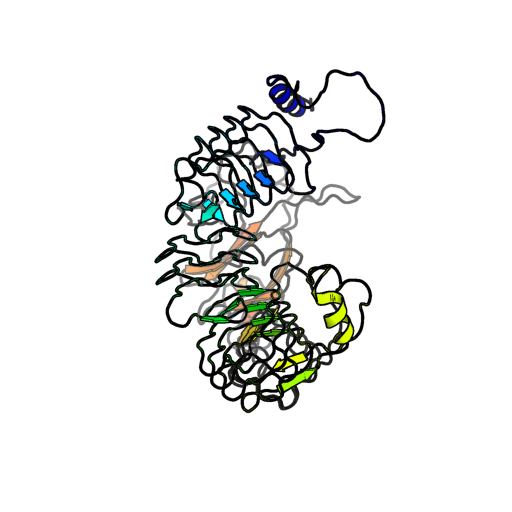7 20.861 1.00 93.19 112 ALA A CA 1
ATOM 851 C C . ALA A 1 112 ? -6.374 9.674 19.422 1.00 93.19 112 ALA A C 1
ATOM 853 O O . ALA A 1 112 ? -7.118 9.846 18.444 1.00 93.19 112 ALA A O 1
ATOM 854 N N . SER A 1 113 ? -5.145 9.177 19.294 1.00 91.31 113 SER A N 1
ATOM 855 C CA . SER A 1 113 ? -4.537 8.805 18.019 1.00 91.31 113 SER A CA 1
ATOM 856 C C . SER A 1 113 ? -4.254 7.309 17.962 1.00 91.31 113 SER A C 1
ATOM 858 O O . SER A 1 113 ? -3.405 6.790 18.682 1.00 91.31 113 SER A O 1
ATOM 860 N N . ILE A 1 114 ? -5.001 6.610 17.110 1.00 91.25 114 ILE A N 1
ATOM 861 C CA . ILE A 1 114 ? -5.097 5.152 17.061 1.00 91.25 114 ILE A CA 1
ATOM 862 C C . ILE A 1 114 ? -4.424 4.634 15.788 1.00 91.25 114 ILE A C 1
ATOM 864 O O . ILE A 1 114 ? -4.853 4.939 14.674 1.00 91.25 114 ILE A O 1
ATOM 868 N N . HIS A 1 115 ? -3.404 3.796 15.952 1.00 89.62 115 HIS A N 1
ATOM 869 C CA . HIS A 1 115 ? -2.615 3.211 14.872 1.00 89.62 115 HIS A CA 1
ATOM 870 C C . HIS A 1 115 ? -2.557 1.685 15.013 1.00 89.62 115 HIS A C 1
ATOM 872 O O . HIS A 1 115 ? -2.076 1.162 16.011 1.00 89.62 115 HIS A O 1
ATOM 878 N N . ASN A 1 116 ? -3.020 0.938 14.010 1.00 86.44 116 ASN A N 1
ATOM 879 C CA . ASN A 1 116 ? -2.922 -0.532 13.956 1.00 86.44 116 ASN A CA 1
ATOM 880 C C . ASN A 1 116 ? -3.531 -1.305 15.152 1.00 86.44 116 ASN A C 1
ATOM 882 O O . ASN A 1 116 ? -3.216 -2.479 15.339 1.00 86.44 116 ASN A O 1
ATOM 886 N N . LEU A 1 117 ? -4.413 -0.670 15.930 1.00 92.25 117 LEU A N 1
ATOM 887 C CA . LEU A 1 117 ? -5.083 -1.232 17.108 1.00 92.25 117 LEU A CA 1
ATOM 888 C C . LEU A 1 117 ? -5.958 -2.445 16.743 1.00 92.25 117 LEU A C 1
ATOM 890 O O . LEU A 1 117 ? -6.770 -2.370 15.814 1.00 92.25 117 LEU A O 1
ATOM 894 N N . LEU A 1 118 ? -5.818 -3.545 17.486 1.00 96.94 118 LEU A N 1
ATOM 895 C CA . LEU A 1 118 ? -6.625 -4.757 17.302 1.00 96.94 118 LEU A CA 1
ATOM 896 C C . LEU A 1 118 ? -7.859 -4.704 18.212 1.00 96.94 118 LEU A C 1
ATOM 898 O O . LEU A 1 118 ? -7.731 -4.474 19.407 1.00 96.94 118 LEU A O 1
ATOM 902 N N . LEU A 1 119 ? -9.052 -4.888 17.645 1.00 97.88 119 LEU A N 1
ATOM 903 C CA . LEU A 1 119 ? -10.354 -4.700 18.309 1.00 97.88 119 LEU A CA 1
ATOM 904 C C . LEU A 1 119 ? -11.362 -5.805 17.951 1.00 97.88 119 LEU A C 1
ATOM 906 O O . LEU A 1 119 ? -12.569 -5.645 18.138 1.00 97.88 119 LEU A O 1
ATOM 910 N N . LYS A 1 120 ? -10.906 -6.931 17.400 1.00 98.19 120 LYS A N 1
ATOM 911 C CA . LYS A 1 120 ? -11.786 -8.044 17.029 1.00 98.19 120 LYS A CA 1
ATOM 912 C C . LYS A 1 120 ? -12.586 -8.533 18.238 1.00 98.19 120 LYS A C 1
ATOM 914 O O . LYS A 1 120 ? -12.040 -8.674 19.327 1.00 98.19 120 LYS A O 1
ATOM 919 N N . ASN A 1 121 ? -13.885 -8.772 18.063 1.00 98.19 121 ASN A N 1
ATOM 920 C CA . ASN A 1 121 ? -14.827 -9.149 19.133 1.00 98.19 121 ASN A CA 1
ATOM 921 C C . ASN A 1 121 ? -15.014 -8.110 20.276 1.00 98.19 121 ASN A C 1
ATOM 923 O O . ASN A 1 121 ? -15.870 -8.317 21.143 1.00 98.19 121 ASN A O 1
ATOM 927 N N . ALA A 1 122 ? -14.284 -6.985 20.293 1.00 98.31 122 ALA A N 1
ATOM 928 C CA . ALA A 1 122 ? -14.339 -5.991 21.370 1.00 98.31 122 ALA A CA 1
ATOM 929 C C . ALA A 1 122 ? -15.722 -5.321 21.495 1.00 98.31 122 ALA A C 1
ATOM 931 O O . ALA A 1 122 ? -16.514 -5.286 20.548 1.00 98.31 122 ALA A O 1
ATOM 932 N N . GLY A 1 123 ? -16.034 -4.800 22.684 1.00 98.06 123 GLY A N 1
ATOM 933 C CA . GLY A 1 123 ? -17.318 -4.158 22.987 1.00 98.06 123 GLY A CA 1
ATOM 934 C C . GLY A 1 123 ? -17.212 -2.644 23.150 1.00 98.06 123 GLY A C 1
ATOM 935 O O . GLY A 1 123 ? -16.851 -2.185 24.230 1.00 98.06 123 GLY A O 1
ATOM 936 N N . LEU A 1 124 ? -17.584 -1.878 22.118 1.00 97.94 124 LEU A N 1
ATOM 937 C CA . LEU A 1 124 ? -17.469 -0.410 22.065 1.00 97.94 124 LEU A CA 1
ATOM 938 C C . LEU A 1 124 ? -18.777 0.343 22.400 1.00 97.94 124 LEU A C 1
ATOM 940 O O . LEU A 1 124 ? -18.861 1.552 22.197 1.00 97.94 124 LEU A O 1
ATOM 944 N N . SER A 1 125 ? -19.811 -0.329 22.920 1.00 97.81 125 SER A N 1
ATOM 945 C CA . SER A 1 125 ? -21.060 0.320 23.363 1.00 97.81 125 SER A CA 1
ATOM 946 C C . SER A 1 125 ? -20.782 1.533 24.260 1.00 97.81 125 SER A C 1
ATOM 948 O O . SER A 1 125 ? -20.078 1.414 25.254 1.00 97.81 125 SER A O 1
ATOM 950 N N . GLY A 1 126 ? -21.371 2.693 23.970 1.00 97.06 126 GLY A N 1
ATOM 951 C CA . GLY A 1 126 ? -21.136 3.906 24.769 1.00 97.06 126 GLY A CA 1
ATOM 952 C C . GLY A 1 126 ? -20.033 4.814 24.220 1.00 97.06 126 GLY A C 1
ATOM 953 O O . GLY A 1 126 ? -20.170 6.032 24.323 1.00 97.06 126 GLY A O 1
ATOM 954 N N . VAL A 1 127 ? -19.009 4.244 23.575 1.00 98.00 127 VAL A N 1
ATOM 955 C CA . VAL A 1 127 ? -17.800 4.957 23.131 1.00 98.00 127 VAL A CA 1
ATOM 956 C C . VAL A 1 127 ? -18.112 5.989 22.042 1.00 98.00 127 VAL A C 1
ATOM 958 O O . VAL A 1 127 ? -18.877 5.724 21.109 1.00 98.00 127 VAL A O 1
ATOM 961 N N . ASP A 1 128 ? -17.484 7.159 22.150 1.00 97.31 128 ASP A N 1
ATOM 962 C CA . ASP A 1 128 ? -17.456 8.211 21.130 1.00 97.31 128 ASP A CA 1
ATOM 963 C C . ASP A 1 128 ? -16.041 8.303 20.540 1.00 97.31 128 ASP A C 1
ATOM 965 O O . ASP A 1 128 ? -15.082 8.601 21.251 1.00 97.31 128 ASP A O 1
ATOM 969 N N . LEU A 1 129 ? -15.921 8.019 19.241 1.00 96.88 129 LEU A N 1
ATOM 970 C CA . LEU A 1 129 ? -14.682 8.120 18.467 1.00 96.88 129 LEU A CA 1
ATOM 971 C C . LEU A 1 129 ? -14.692 9.328 17.511 1.00 96.88 129 LEU A C 1
ATOM 973 O O . LEU A 1 129 ? -13.812 9.444 16.673 1.00 96.88 129 LEU A O 1
ATOM 977 N N . SER A 1 130 ? -15.669 10.239 17.577 1.00 95.25 130 SER A N 1
ATOM 978 C CA . SER A 1 130 ? -15.840 11.310 16.571 1.00 95.25 130 SER A CA 1
ATOM 979 C C . SER A 1 130 ? -14.656 12.270 16.419 1.00 95.25 130 SER A C 1
ATOM 981 O O . SER A 1 130 ? -14.457 12.814 15.331 1.00 95.25 130 SER A O 1
ATOM 983 N N . ASN A 1 131 ? -13.862 12.437 17.481 1.00 93.44 131 ASN A N 1
ATOM 984 C CA . ASN A 1 131 ? -12.657 13.265 17.514 1.00 93.44 131 ASN A CA 1
ATOM 985 C C . ASN A 1 131 ? -11.349 12.442 17.518 1.00 93.44 131 ASN A C 1
ATOM 987 O O . ASN A 1 131 ? -10.296 13.008 17.808 1.00 93.44 131 ASN A O 1
ATOM 991 N N . THR A 1 132 ? -11.372 11.134 17.228 1.00 92.00 132 THR A N 1
ATOM 992 C CA . THR A 1 132 ? -10.129 10.353 17.100 1.00 92.00 132 THR A CA 1
ATOM 993 C C . THR A 1 132 ? -9.504 10.496 15.718 1.00 92.00 132 THR A C 1
ATOM 995 O O . THR A 1 132 ? -10.178 10.713 14.708 1.00 92.00 132 THR A O 1
ATOM 998 N N . THR A 1 133 ? -8.188 10.304 15.661 1.00 88.44 133 THR A N 1
ATOM 999 C CA . THR A 1 133 ? -7.504 9.944 14.413 1.00 88.44 133 THR A CA 1
ATOM 1000 C C . THR A 1 133 ? -7.305 8.433 14.402 1.00 88.44 133 THR A C 1
ATOM 1002 O O . THR A 1 133 ? -6.843 7.870 15.390 1.00 88.44 133 THR A O 1
ATOM 1005 N N . MET A 1 134 ? -7.691 7.756 13.316 1.00 91.31 134 MET A N 1
ATOM 1006 C CA . MET A 1 134 ? -7.593 6.297 13.202 1.00 91.31 134 MET A CA 1
ATOM 1007 C C . MET A 1 134 ? -6.904 5.906 11.897 1.00 91.31 134 MET A C 1
ATOM 1009 O O . MET A 1 134 ? -7.370 6.278 10.821 1.00 91.31 134 MET A O 1
ATOM 1013 N N . THR A 1 135 ? -5.836 5.117 12.005 1.00 88.69 135 THR A N 1
ATOM 1014 C CA . THR A 1 135 ? -5.120 4.514 10.876 1.00 88.69 135 THR A CA 1
ATOM 1015 C C . THR A 1 135 ? -4.964 3.015 11.118 1.00 88.69 135 THR A C 1
ATOM 1017 O O . THR A 1 135 ? -4.450 2.603 12.156 1.00 88.69 135 THR A O 1
ATOM 1020 N N . GLY A 1 136 ? -5.394 2.173 10.180 1.00 90.75 136 GLY A N 1
ATOM 1021 C CA . GLY A 1 136 ? -5.199 0.723 10.284 1.00 90.75 136 GLY A CA 1
ATOM 1022 C C . GLY A 1 136 ? -5.938 -0.034 11.406 1.00 90.75 136 GLY A C 1
ATOM 1023 O O . GLY A 1 136 ? -5.427 -1.087 11.785 1.00 90.75 136 GLY A O 1
ATOM 1024 N N . PRO A 1 137 ? -7.079 0.400 11.990 1.00 96.06 137 PRO A N 1
ATOM 1025 C CA . PRO A 1 137 ? -7.736 -0.385 13.037 1.00 96.06 137 PRO A CA 1
ATOM 1026 C C . PRO A 1 137 ? -8.250 -1.728 12.491 1.00 96.06 137 PRO A C 1
ATOM 1028 O O . PRO A 1 137 ? -8.820 -1.793 11.399 1.00 96.06 137 PRO A O 1
ATOM 1031 N N . TYR A 1 138 ? -8.085 -2.796 13.273 1.00 97.50 138 TYR A N 1
ATOM 1032 C CA . TYR A 1 138 ? -8.613 -4.136 12.997 1.00 97.50 138 TYR A CA 1
ATOM 1033 C C . TYR A 1 138 ? -9.825 -4.407 13.897 1.00 97.50 138 TYR A C 1
ATOM 1035 O O . TYR A 1 138 ? -9.749 -5.116 14.899 1.00 97.50 138 TYR A O 1
ATOM 1043 N N . ALA A 1 139 ? -10.948 -3.771 13.561 1.00 97.50 139 ALA A N 1
ATOM 1044 C CA . ALA A 1 139 ? -12.178 -3.766 14.353 1.00 97.50 139 ALA A CA 1
ATOM 1045 C C . ALA A 1 139 ? -13.304 -4.512 13.618 1.00 97.50 139 ALA A C 1
ATOM 1047 O O . ALA A 1 139 ? -14.192 -3.896 13.024 1.00 97.50 139 ALA A O 1
ATOM 1048 N N . ILE A 1 140 ? -13.232 -5.846 13.633 1.00 98.12 140 ILE A N 1
ATOM 1049 C CA . ILE A 1 140 ? -14.194 -6.750 12.982 1.00 98.12 140 ILE A CA 1
ATOM 1050 C C . ILE A 1 140 ? -14.982 -7.566 14.014 1.00 98.12 140 ILE A C 1
ATOM 1052 O O . ILE A 1 140 ? -14.478 -7.850 15.101 1.00 98.12 140 ILE A O 1
ATOM 1056 N N . ALA A 1 141 ? -16.188 -8.006 13.651 1.00 97.81 141 ALA A N 1
ATOM 1057 C CA . ALA A 1 141 ? -17.048 -8.841 14.501 1.00 97.81 141 ALA A CA 1
ATOM 1058 C C . ALA A 1 141 ? -17.241 -8.301 15.940 1.00 97.81 141 ALA A C 1
ATOM 1060 O O . ALA A 1 141 ? -17.314 -9.075 16.894 1.00 97.81 141 ALA A O 1
ATOM 1061 N N . LEU A 1 142 ? -17.299 -6.976 16.098 1.00 98.19 142 LEU A N 1
ATOM 1062 C CA . LEU A 1 142 ? -17.479 -6.284 17.373 1.00 98.19 142 LEU A CA 1
ATOM 1063 C C . LEU A 1 142 ? -18.701 -6.817 18.131 1.00 98.19 142 LEU A C 1
ATOM 1065 O O . LEU A 1 142 ? -19.774 -7.006 17.566 1.00 98.19 142 LEU A O 1
ATOM 1069 N N . SER A 1 143 ? -18.585 -6.982 19.448 1.00 97.75 143 SER A N 1
ATOM 1070 C CA . SER A 1 143 ? -19.748 -7.327 20.278 1.00 97.75 143 SER A CA 1
ATOM 1071 C C . SER A 1 143 ? -20.705 -6.141 20.471 1.00 97.75 143 SER A C 1
ATOM 1073 O O . SER A 1 143 ? -21.867 -6.327 20.838 1.00 97.75 143 SER A O 1
ATOM 1075 N N . SER A 1 144 ? -20.232 -4.915 20.216 1.00 97.75 144 SER A N 1
ATOM 1076 C CA . SER A 1 144 ? -21.057 -3.710 20.065 1.00 97.75 144 SER A CA 1
ATOM 1077 C C . SER A 1 144 ? -20.304 -2.597 19.331 1.00 97.75 144 SER A C 1
ATOM 1079 O O . SER A 1 144 ? -19.127 -2.364 19.597 1.00 97.75 144 SER A O 1
ATOM 1081 N N . CYS A 1 145 ? -20.999 -1.889 18.437 1.00 97.62 145 CYS A N 1
ATOM 1082 C CA . CYS A 1 145 ? -20.497 -0.687 17.765 1.00 97.62 145 CYS A CA 1
ATOM 1083 C C . CYS A 1 145 ? -20.352 0.515 18.726 1.00 97.62 145 CYS A C 1
ATOM 1085 O O . CYS A 1 145 ? -21.135 0.623 19.677 1.00 97.62 145 CYS A O 1
ATOM 1087 N N . PRO A 1 146 ? -19.432 1.459 18.440 1.00 97.25 146 PRO A N 1
ATOM 1088 C CA . PRO A 1 146 ? -19.402 2.773 19.081 1.00 97.25 146 PRO A CA 1
ATOM 1089 C C . PRO A 1 146 ? -20.640 3.608 18.720 1.00 97.25 146 PRO A C 1
ATOM 1091 O O . PRO A 1 146 ? -21.281 3.398 17.690 1.00 97.25 146 PRO A O 1
ATOM 1094 N N . ASN A 1 147 ? -20.971 4.582 19.570 1.00 95.69 147 ASN A N 1
ATOM 1095 C CA . ASN A 1 147 ? -22.114 5.481 19.373 1.00 95.69 147 ASN A CA 1
ATOM 1096 C C . ASN A 1 147 ? -21.852 6.555 18.310 1.00 95.69 147 ASN A C 1
ATOM 1098 O O . ASN A 1 147 ? -22.789 7.029 17.666 1.00 95.69 147 ASN A O 1
ATOM 1102 N N . MET A 1 148 ? -20.595 6.983 18.183 1.00 96.88 148 MET A N 1
ATOM 1103 C CA . MET A 1 148 ? -20.148 8.052 17.293 1.00 96.88 148 MET A CA 1
ATOM 1104 C C . MET A 1 148 ? -18.766 7.708 16.728 1.00 96.88 148 MET A C 1
ATOM 1106 O O . MET A 1 148 ? -17.951 7.078 17.400 1.00 96.88 148 MET A O 1
ATOM 1110 N N . LEU A 1 149 ? -18.528 8.104 15.478 1.00 97.31 149 LEU A N 1
ATOM 1111 C CA . LEU A 1 149 ? -17.348 7.777 14.671 1.00 97.31 149 LEU A CA 1
ATOM 1112 C C . LEU A 1 149 ? -16.828 9.036 13.958 1.00 97.31 149 LEU A C 1
ATOM 1114 O O . LEU A 1 149 ? -17.603 9.989 13.797 1.00 97.31 149 LEU A O 1
ATOM 1118 N N . PRO A 1 150 ? -15.554 9.063 13.516 1.00 95.06 150 PRO A N 1
ATOM 1119 C CA . PRO A 1 150 ? -15.054 10.131 12.660 1.00 95.06 150 PRO A CA 1
ATOM 1120 C C . PRO A 1 150 ? -15.817 10.210 11.331 1.00 95.06 150 PRO A C 1
ATOM 1122 O O . PRO A 1 150 ? -16.516 9.283 10.918 1.00 95.06 150 PRO A O 1
ATOM 1125 N N . VAL A 1 151 ? -15.646 11.321 10.615 1.00 90.88 151 VAL A N 1
ATOM 1126 C CA . VAL A 1 151 ? -16.184 11.467 9.253 1.00 90.88 151 VAL A CA 1
ATOM 1127 C C . VAL A 1 151 ? -15.583 10.385 8.342 1.00 90.88 151 VAL A C 1
ATOM 1129 O O . VAL A 1 151 ? -14.411 10.048 8.475 1.00 90.88 151 VAL A O 1
ATOM 1132 N N . GLU A 1 152 ? -16.386 9.864 7.409 1.00 92.56 152 GLU A N 1
ATOM 1133 C CA . GLU A 1 152 ? -16.043 8.767 6.477 1.00 92.56 152 GLU A CA 1
ATOM 1134 C C . GLU A 1 152 ? -15.941 7.358 7.096 1.00 92.56 152 GLU A C 1
ATOM 1136 O O . GLU A 1 152 ? -15.698 6.401 6.364 1.00 92.56 152 GLU A O 1
ATOM 1141 N N . TRP A 1 153 ? -16.212 7.208 8.398 1.00 96.88 153 TRP A N 1
ATOM 1142 C CA . TRP A 1 153 ? -16.321 5.913 9.076 1.00 96.88 153 TRP A CA 1
ATOM 1143 C C . TRP A 1 153 ? -17.775 5.546 9.399 1.00 96.88 153 TRP A C 1
ATOM 1145 O O . TRP A 1 153 ? -18.577 6.405 9.763 1.00 96.88 153 TRP A O 1
ATOM 1155 N N . ASP A 1 154 ? -18.096 4.255 9.325 1.00 97.62 154 ASP A N 1
ATOM 1156 C CA . ASP A 1 154 ? -19.379 3.680 9.751 1.00 97.62 154 ASP A CA 1
ATOM 1157 C C . ASP A 1 154 ? -19.164 2.309 10.431 1.00 97.62 154 ASP A C 1
ATOM 1159 O O . ASP A 1 154 ? -18.118 1.679 10.257 1.00 97.62 154 ASP A O 1
ATOM 1163 N N . CYS A 1 155 ? -20.137 1.831 11.212 1.00 97.69 155 CYS A N 1
ATOM 1164 C CA . CYS A 1 155 ? -20.121 0.495 11.812 1.00 97.69 155 CYS A CA 1
ATOM 1165 C C . CYS A 1 155 ? -21.150 -0.409 11.119 1.00 97.69 155 CYS A C 1
ATOM 1167 O O . CYS A 1 155 ? -22.344 -0.386 11.427 1.00 97.69 155 CYS A O 1
ATOM 1169 N N . LEU A 1 156 ? -20.682 -1.215 10.166 1.00 97.56 156 LEU A N 1
ATOM 1170 C CA . LEU A 1 156 ? -21.521 -2.006 9.268 1.00 97.56 156 LEU A CA 1
ATOM 1171 C C . LEU A 1 156 ? -21.358 -3.504 9.540 1.00 97.56 156 LEU A C 1
ATOM 1173 O O . LEU A 1 156 ? -20.269 -4.064 9.393 1.00 97.56 156 LEU A O 1
ATOM 1177 N N . ASN A 1 157 ? -22.464 -4.162 9.908 1.00 96.50 157 ASN A N 1
ATOM 1178 C CA . ASN A 1 157 ? -22.502 -5.590 10.259 1.00 96.50 157 ASN A CA 1
ATOM 1179 C C . ASN A 1 157 ? -21.414 -5.966 11.290 1.00 96.50 157 ASN A C 1
ATOM 1181 O O . ASN A 1 157 ? -20.678 -6.933 11.105 1.00 96.50 157 ASN A O 1
ATOM 1185 N N . ASP A 1 158 ? -21.306 -5.143 12.337 1.00 97.56 158 ASP A N 1
ATOM 1186 C CA . ASP A 1 158 ? -20.354 -5.273 13.445 1.00 97.56 158 ASP A CA 1
ATOM 1187 C C . ASP A 1 158 ? -18.865 -5.114 13.051 1.00 97.56 158 ASP A C 1
ATOM 1189 O O . ASP A 1 158 ? -17.975 -5.608 13.739 1.00 97.56 158 ASP A O 1
ATOM 1193 N N . ASN A 1 159 ? -18.562 -4.396 11.961 1.00 98.12 159 ASN A N 1
ATOM 1194 C CA . ASN A 1 159 ? -17.191 -4.029 11.567 1.00 98.12 159 ASN A CA 1
ATOM 1195 C C . ASN A 1 159 ? -17.077 -2.509 11.402 1.00 98.12 159 ASN A C 1
ATOM 1197 O O . ASN A 1 159 ? -17.988 -1.899 10.838 1.00 98.12 159 ASN A O 1
ATOM 1201 N N . LEU A 1 160 ? -15.961 -1.900 11.816 1.00 98.06 160 LEU A N 1
ATOM 1202 C CA . LEU A 1 160 ? -15.672 -0.502 11.470 1.00 98.06 160 LEU A CA 1
ATOM 1203 C C . LEU A 1 160 ? -15.141 -0.422 10.039 1.00 98.06 160 LEU A C 1
ATOM 1205 O O . LEU A 1 160 ? -14.080 -0.962 9.731 1.00 98.06 160 LEU A O 1
ATOM 1209 N N . VAL A 1 161 ? -15.878 0.267 9.174 1.00 98.38 161 VAL A N 1
ATOM 1210 C CA . VAL A 1 161 ? -15.558 0.441 7.756 1.00 98.38 161 VAL A CA 1
ATOM 1211 C C . VAL A 1 161 ? -15.284 1.917 7.492 1.00 98.38 161 VAL A C 1
ATOM 1213 O O . VAL A 1 161 ? -16.111 2.771 7.799 1.00 98.38 161 VAL A O 1
ATOM 1216 N N . GLY A 1 162 ? -14.122 2.209 6.917 1.00 97.38 162 GLY A N 1
ATOM 1217 C CA . GLY A 1 162 ? -13.650 3.555 6.599 1.00 97.38 162 GLY A CA 1
ATOM 1218 C C . GLY A 1 162 ? -12.218 3.509 6.053 1.00 97.38 162 GLY A C 1
ATOM 1219 O O . GLY A 1 162 ? -11.674 2.412 5.879 1.00 97.38 162 GLY A O 1
ATOM 1220 N N . PRO A 1 163 ? -11.586 4.661 5.777 1.00 94.69 163 PRO A N 1
ATOM 1221 C CA . PRO A 1 163 ? -10.241 4.717 5.206 1.00 94.69 163 PRO A CA 1
ATOM 1222 C C . PRO A 1 163 ? -9.215 3.950 6.048 1.00 94.69 163 PRO A C 1
ATOM 1224 O O . PRO A 1 163 ? -9.173 4.079 7.266 1.00 94.69 163 PRO A O 1
ATOM 1227 N N . THR A 1 164 ? -8.343 3.174 5.408 1.00 94.19 164 THR A N 1
ATOM 1228 C CA . THR A 1 164 ? -7.299 2.336 6.034 1.00 94.19 164 THR A CA 1
ATOM 1229 C C . THR A 1 164 ? -7.781 1.206 6.956 1.00 94.19 164 THR A C 1
ATOM 1231 O O . THR A 1 164 ? -6.951 0.534 7.563 1.00 94.19 164 THR A O 1
ATOM 1234 N N . ALA A 1 165 ? -9.089 0.948 7.078 1.00 97.19 165 ALA A N 1
ATOM 1235 C CA . ALA A 1 165 ? -9.597 -0.133 7.924 1.00 97.19 165 ALA A CA 1
ATOM 1236 C C . ALA A 1 165 ? -9.014 -1.505 7.525 1.00 97.19 165 ALA A C 1
ATOM 1238 O O . ALA A 1 165 ? -8.985 -1.877 6.348 1.00 97.19 165 ALA A O 1
ATOM 1239 N N . ARG A 1 166 ? -8.586 -2.298 8.513 1.00 97.62 166 ARG A N 1
ATOM 1240 C CA . ARG A 1 166 ? -8.167 -3.689 8.301 1.00 97.62 166 ARG A CA 1
ATOM 1241 C C . ARG A 1 166 ? -9.406 -4.569 8.430 1.00 97.62 166 ARG A C 1
ATOM 1243 O O . ARG A 1 166 ? -9.860 -4.848 9.534 1.00 97.62 166 ARG A O 1
ATOM 1250 N N . LEU A 1 167 ? -9.952 -5.007 7.299 1.00 97.94 167 LEU A N 1
ATOM 1251 C CA . LEU A 1 167 ? -11.147 -5.855 7.206 1.00 97.94 167 LEU A CA 1
ATOM 1252 C C . LEU A 1 167 ? -10.778 -7.293 6.799 1.00 97.94 167 LEU A C 1
ATOM 1254 O O . LEU A 1 167 ? -11.532 -7.982 6.109 1.00 97.94 167 LEU A O 1
ATOM 1258 N N . ILE A 1 168 ? -9.605 -7.743 7.250 1.00 95.06 168 ILE A N 1
ATOM 1259 C CA . ILE A 1 168 ? -9.075 -9.089 7.013 1.00 95.06 168 ILE A CA 1
ATOM 1260 C C . ILE A 1 168 ? -10.054 -10.120 7.589 1.00 95.06 168 ILE A C 1
ATOM 1262 O O . ILE A 1 168 ? -10.509 -9.964 8.717 1.00 95.06 168 ILE A O 1
ATOM 1266 N N . ASP A 1 169 ? -10.409 -11.152 6.819 1.00 95.25 169 ASP A N 1
ATOM 1267 C CA . ASP A 1 169 ? -11.417 -12.172 7.185 1.00 95.25 169 ASP A CA 1
ATOM 1268 C C . ASP A 1 169 ? -12.836 -11.630 7.529 1.00 95.25 169 ASP A C 1
ATOM 1270 O O . ASP A 1 169 ? -13.702 -12.388 7.981 1.00 95.25 169 ASP A O 1
ATOM 1274 N N . ALA A 1 170 ? -13.129 -10.340 7.303 1.00 97.81 170 ALA A N 1
ATOM 1275 C CA . ALA A 1 170 ? -14.405 -9.725 7.681 1.00 97.81 170 ALA A CA 1
ATOM 1276 C C . ALA A 1 170 ? -15.591 -10.220 6.832 1.00 97.81 170 ALA A C 1
ATOM 1278 O O . ALA A 1 170 ? -15.477 -10.453 5.624 1.00 97.81 170 ALA A O 1
ATOM 1279 N N . ASN A 1 171 ? -16.783 -10.307 7.434 1.00 97.94 171 ASN A N 1
ATOM 1280 C CA . ASN A 1 171 ? -18.012 -10.610 6.698 1.00 97.94 171 ASN A CA 1
ATOM 1281 C C . ASN A 1 171 ? -18.739 -9.329 6.266 1.00 97.94 171 ASN A C 1
ATOM 1283 O O . ASN A 1 171 ? -19.555 -8.784 7.008 1.00 97.94 171 ASN A O 1
ATOM 1287 N N . LEU A 1 172 ? -18.486 -8.912 5.028 1.00 98.31 172 LEU A N 1
ATOM 1288 C CA . LEU A 1 172 ? -19.039 -7.704 4.409 1.00 98.31 172 LEU A CA 1
ATOM 1289 C C . LEU A 1 172 ? -20.173 -8.017 3.413 1.00 98.31 172 LEU A C 1
ATOM 1291 O O . LEU A 1 172 ? -20.548 -7.187 2.585 1.00 98.31 172 LEU A O 1
ATOM 1295 N N . SER A 1 173 ? -20.704 -9.241 3.448 1.00 98.25 173 SER A N 1
ATOM 1296 C CA . SER A 1 173 ? -21.636 -9.716 2.427 1.00 98.25 173 SER A CA 1
ATOM 1297 C C . SER A 1 173 ? -22.985 -8.996 2.464 1.00 98.25 173 SER A C 1
ATOM 1299 O O . SER A 1 173 ? -23.619 -8.862 3.510 1.00 98.25 173 SER A O 1
ATOM 1301 N N . ASN A 1 174 ? -23.486 -8.632 1.281 1.00 98.31 174 ASN A N 1
ATOM 1302 C CA . ASN A 1 174 ? -24.735 -7.893 1.062 1.00 98.31 174 ASN A CA 1
ATOM 1303 C C . ASN A 1 174 ? -24.757 -6.471 1.670 1.00 98.31 174 ASN A C 1
ATOM 1305 O O . ASN A 1 174 ? -25.842 -5.908 1.826 1.00 98.31 174 ASN A O 1
ATOM 1309 N N . LEU A 1 175 ? -23.596 -5.902 2.022 1.00 98.25 175 LEU A N 1
ATOM 1310 C CA . LEU A 1 175 ? -23.488 -4.504 2.442 1.00 98.25 175 LEU A CA 1
ATOM 1311 C C . LEU A 1 175 ? -23.551 -3.550 1.245 1.00 98.25 175 LEU A C 1
ATOM 1313 O O . LEU A 1 175 ? -23.007 -3.833 0.179 1.00 98.25 175 LEU A O 1
ATOM 1317 N N . ASP A 1 176 ? -24.178 -2.397 1.460 1.00 98.31 176 ASP A N 1
ATOM 1318 C CA . ASP A 1 176 ? -24.041 -1.231 0.592 1.00 98.31 176 ASP A CA 1
ATOM 1319 C C . ASP A 1 176 ? -22.807 -0.449 1.056 1.00 98.31 176 ASP A C 1
ATOM 1321 O O . ASP A 1 176 ? -22.811 0.123 2.145 1.00 98.31 176 ASP A O 1
ATOM 1325 N N . LEU A 1 177 ? -21.738 -0.499 0.261 1.00 98.44 177 LEU A N 1
ATOM 1326 C CA . LEU A 1 177 ? -20.498 0.260 0.444 1.00 98.44 177 LEU A CA 1
ATOM 1327 C C . LEU A 1 177 ? -20.345 1.311 -0.677 1.00 98.44 177 LEU A C 1
ATOM 1329 O O . LEU A 1 177 ? -19.245 1.816 -0.928 1.00 98.44 177 LEU A O 1
ATOM 1333 N N . SER A 1 178 ? -21.433 1.620 -1.396 1.00 98.19 178 SER A N 1
ATOM 1334 C CA . SER A 1 178 ? -21.397 2.488 -2.570 1.00 98.19 178 SER A CA 1
ATOM 1335 C C . SER A 1 178 ? -21.019 3.924 -2.186 1.00 98.19 178 SER A C 1
ATOM 1337 O O . SER A 1 178 ? -21.488 4.491 -1.199 1.00 98.19 178 SER A O 1
ATOM 1339 N N . GLY A 1 179 ? -20.108 4.522 -2.954 1.00 97.69 179 GLY A N 1
ATOM 1340 C CA . GLY A 1 179 ? -19.586 5.866 -2.686 1.00 97.69 179 GLY A CA 1
ATOM 1341 C C . GLY A 1 179 ? -18.740 6.030 -1.411 1.00 97.69 179 GLY A C 1
ATOM 1342 O O . GLY A 1 179 ? -18.365 7.163 -1.110 1.00 97.69 179 GLY A O 1
ATOM 1343 N N . MET A 1 180 ? -18.429 4.962 -0.663 1.00 98.06 180 MET A N 1
ATOM 1344 C CA . MET A 1 180 ? -17.571 5.056 0.527 1.00 98.06 180 MET A CA 1
ATOM 1345 C C . MET A 1 180 ? -16.111 5.367 0.164 1.00 98.06 180 MET A C 1
ATOM 1347 O O . MET A 1 180 ? -15.605 4.942 -0.879 1.00 98.06 180 MET A O 1
ATOM 1351 N N . ASN A 1 181 ? -15.404 6.063 1.060 1.00 97.44 181 ASN A N 1
ATOM 1352 C CA . ASN A 1 181 ? -13.951 6.163 0.985 1.00 97.44 181 ASN A CA 1
ATOM 1353 C C . ASN A 1 181 ? -13.320 4.916 1.624 1.00 97.44 181 ASN A C 1
ATOM 1355 O O . ASN A 1 181 ? -13.345 4.755 2.841 1.00 97.44 181 ASN A O 1
ATOM 1359 N N . LEU A 1 182 ? -12.758 4.041 0.792 1.00 98.31 182 LEU A N 1
ATOM 1360 C CA . LEU A 1 182 ? -12.106 2.792 1.194 1.00 98.31 182 LEU A CA 1
ATOM 1361 C C . LEU A 1 182 ? -10.604 2.827 0.850 1.00 98.31 182 LEU A C 1
ATOM 1363 O O . LEU A 1 182 ? -9.967 1.787 0.681 1.00 98.31 182 LEU A O 1
ATOM 1367 N N . THR A 1 183 ? -10.031 4.034 0.744 1.00 94.94 183 THR A N 1
ATOM 1368 C CA . THR A 1 183 ? -8.604 4.237 0.459 1.00 94.94 183 THR A CA 1
ATOM 1369 C C . THR A 1 183 ? -7.753 3.501 1.492 1.00 94.94 183 THR A C 1
ATOM 1371 O O . THR A 1 183 ? -7.940 3.705 2.692 1.00 94.94 183 THR A O 1
ATOM 1374 N N . GLY A 1 184 ? -6.819 2.656 1.054 1.00 91.94 184 GLY A N 1
ATOM 1375 C CA . GLY A 1 184 ? -5.924 1.909 1.949 1.00 91.94 184 GLY A CA 1
ATOM 1376 C C . GLY A 1 184 ? -6.566 0.766 2.751 1.00 91.94 184 GLY A C 1
ATOM 1377 O O . GLY A 1 184 ? -5.911 0.222 3.636 1.00 91.94 184 GLY A O 1
ATOM 1378 N N . VAL A 1 185 ? -7.839 0.421 2.519 1.00 97.38 185 VAL A N 1
ATOM 1379 C CA . VAL A 1 185 ? -8.515 -0.687 3.226 1.00 97.38 185 VAL A CA 1
ATOM 1380 C C . VAL A 1 185 ? -7.899 -2.033 2.838 1.00 97.38 185 VAL A C 1
ATOM 1382 O O . VAL A 1 185 ? -7.591 -2.253 1.671 1.00 97.38 185 VAL A O 1
ATOM 1385 N N . SER A 1 186 ? -7.773 -2.968 3.785 1.00 96.94 186 SER A N 1
ATOM 1386 C CA . SER A 1 186 ? -7.447 -4.368 3.461 1.00 96.94 186 SER A CA 1
ATOM 1387 C C . SER A 1 186 ? -8.696 -5.239 3.485 1.00 96.94 186 SER A C 1
ATOM 1389 O O . SER A 1 186 ? -9.319 -5.417 4.530 1.00 96.94 186 SER A O 1
ATOM 1391 N N . PHE A 1 187 ? -9.032 -5.803 2.324 1.00 98.12 187 PHE A N 1
ATOM 1392 C CA . PHE A 1 187 ? -10.067 -6.817 2.127 1.00 98.12 187 PHE A CA 1
ATOM 1393 C C . PHE A 1 187 ? -9.490 -8.238 2.048 1.00 98.12 187 PHE A C 1
ATOM 1395 O O . PHE A 1 187 ? -10.180 -9.145 1.579 1.00 98.12 187 PHE A O 1
ATOM 1402 N N . HIS A 1 188 ? -8.252 -8.466 2.497 1.00 93.56 188 HIS A N 1
ATOM 1403 C CA . HIS A 1 188 ? -7.613 -9.777 2.406 1.00 93.56 188 HIS A CA 1
ATOM 1404 C C . HIS A 1 188 ? -8.468 -10.867 3.073 1.00 93.56 188 HIS A C 1
ATOM 1406 O O . HIS A 1 188 ? -8.753 -10.809 4.270 1.00 93.56 188 HIS A O 1
ATOM 1412 N N . ARG A 1 189 ? -8.921 -11.860 2.296 1.00 94.56 189 ARG A N 1
ATOM 1413 C CA . ARG A 1 189 ? -9.870 -12.907 2.741 1.00 94.56 189 ARG A CA 1
ATOM 1414 C C . ARG A 1 189 ? -11.220 -12.392 3.275 1.00 94.56 189 ARG A C 1
ATOM 1416 O O . ARG A 1 189 ? -11.977 -13.153 3.873 1.00 94.56 189 ARG A O 1
ATOM 1423 N N . ALA A 1 190 ? -11.593 -11.142 3.011 1.00 97.94 190 ALA A N 1
ATOM 1424 C CA . ALA A 1 190 ? -12.924 -10.631 3.325 1.00 97.94 190 ALA A CA 1
ATOM 1425 C C . ALA A 1 190 ? -13.998 -11.303 2.451 1.00 97.94 190 ALA A C 1
ATOM 1427 O O . ALA A 1 190 ? -13.785 -11.626 1.278 1.00 97.94 190 ALA A O 1
ATOM 1428 N N . ASN A 1 191 ? -15.198 -11.487 2.996 1.00 98.44 191 ASN A N 1
ATOM 1429 C CA . ASN A 1 191 ? -16.351 -11.984 2.252 1.00 98.44 191 ASN A CA 1
ATOM 1430 C C . ASN A 1 191 ? -17.180 -10.819 1.690 1.00 98.44 191 ASN A C 1
ATOM 1432 O O . ASN A 1 191 ? -18.115 -10.358 2.342 1.00 98.44 191 ASN A O 1
ATOM 1436 N N . LEU A 1 192 ? -16.880 -10.387 0.462 1.00 98.56 192 LEU A N 1
ATOM 1437 C CA . LEU A 1 192 ? -17.612 -9.326 -0.246 1.00 98.56 192 LEU A CA 1
ATOM 1438 C C . LEU A 1 192 ? -18.849 -9.839 -1.013 1.00 98.56 192 LEU A C 1
ATOM 1440 O O . LEU A 1 192 ? -19.366 -9.134 -1.872 1.00 98.56 192 LEU A O 1
ATOM 1444 N N . GLN A 1 193 ? -19.353 -11.053 -0.749 1.00 98.44 193 GLN A N 1
ATOM 1445 C CA . GLN A 1 193 ? -20.464 -11.639 -1.517 1.00 98.44 193 GLN A CA 1
ATOM 1446 C C . GLN A 1 193 ? -21.681 -10.696 -1.604 1.00 98.44 193 GLN A C 1
ATOM 1448 O O . GLN A 1 193 ? -22.306 -10.395 -0.590 1.00 98.44 193 GLN A O 1
ATOM 1453 N N . ASN A 1 194 ? -22.068 -10.297 -2.820 1.00 98.12 194 ASN A N 1
ATOM 1454 C CA . ASN A 1 194 ? -23.153 -9.337 -3.089 1.00 98.12 194 ASN A CA 1
ATOM 1455 C C . ASN A 1 194 ? -22.983 -7.951 -2.426 1.00 98.12 194 ASN A C 1
ATOM 1457 O O . ASN A 1 194 ? -23.979 -7.249 -2.260 1.00 98.12 194 ASN A O 1
ATOM 1461 N N . ALA A 1 195 ? -21.777 -7.570 -1.998 1.00 98.56 195 ALA A N 1
ATOM 1462 C CA . ALA A 1 195 ? -21.516 -6.198 -1.579 1.00 98.56 195 ALA A CA 1
ATOM 1463 C C . ALA A 1 195 ? -21.606 -5.254 -2.790 1.00 98.56 195 ALA A C 1
ATOM 1465 O O . ALA A 1 195 ? -21.225 -5.636 -3.905 1.00 98.56 195 ALA A O 1
ATOM 1466 N N . ASP A 1 196 ? -22.099 -4.038 -2.566 1.00 98.69 196 ASP A N 1
ATOM 1467 C CA . ASP A 1 196 ? -22.133 -2.974 -3.567 1.00 98.69 196 ASP A CA 1
ATOM 1468 C C . ASP A 1 196 ? -20.964 -2.009 -3.345 1.00 98.69 196 ASP A C 1
ATOM 1470 O O . ASP A 1 196 ? -20.895 -1.387 -2.291 1.00 98.69 196 ASP A O 1
ATOM 1474 N N . LEU A 1 197 ? -20.039 -1.896 -4.305 1.00 98.62 197 LEU A N 1
ATOM 1475 C CA . LEU A 1 197 ? -18.929 -0.931 -4.263 1.00 98.62 197 LEU A CA 1
ATOM 1476 C C . LEU A 1 197 ? -19.019 0.108 -5.398 1.00 98.62 197 LEU A C 1
ATOM 1478 O O . LEU A 1 197 ? -18.013 0.726 -5.753 1.00 98.62 197 LEU A O 1
ATOM 1482 N N . ASP A 1 198 ? -20.200 0.324 -5.990 1.00 98.25 198 ASP A N 1
ATOM 1483 C CA . ASP A 1 198 ? -20.365 1.321 -7.053 1.00 98.25 198 ASP A CA 1
ATOM 1484 C C . ASP A 1 198 ? -19.922 2.717 -6.575 1.00 98.25 198 ASP A C 1
ATOM 1486 O O . ASP A 1 198 ? -20.406 3.260 -5.582 1.00 98.25 198 ASP A O 1
ATOM 1490 N N . ASN A 1 199 ? -19.021 3.345 -7.334 1.00 97.56 199 ASN A N 1
ATOM 1491 C CA . ASN A 1 199 ? -18.442 4.669 -7.053 1.00 97.56 199 ASN A CA 1
ATOM 1492 C C . ASN A 1 199 ? -17.631 4.791 -5.745 1.00 97.56 199 ASN A C 1
ATOM 1494 O O . ASN A 1 199 ? -17.312 5.916 -5.362 1.00 97.56 199 ASN A O 1
ATOM 1498 N N . ALA A 1 200 ? -17.290 3.693 -5.065 1.00 98.31 200 ALA A N 1
ATOM 1499 C CA . ALA A 1 200 ? -16.382 3.744 -3.919 1.00 98.31 200 ALA A CA 1
ATOM 1500 C C . ALA A 1 200 ? -14.948 4.135 -4.340 1.00 98.31 200 ALA A C 1
ATOM 1502 O O . ALA A 1 200 ? -14.506 3.813 -5.447 1.00 98.31 200 ALA A O 1
ATOM 1503 N N . THR A 1 201 ? -14.202 4.799 -3.455 1.00 97.81 201 THR A N 1
ATOM 1504 C CA . THR A 1 201 ? -12.775 5.096 -3.672 1.00 97.81 201 THR A CA 1
ATOM 1505 C C . THR A 1 201 ? -11.940 3.905 -3.214 1.00 97.81 201 THR A C 1
ATOM 1507 O O . THR A 1 201 ? -11.945 3.586 -2.028 1.00 97.81 201 THR A O 1
ATOM 1510 N N . LEU A 1 202 ? -11.224 3.265 -4.143 1.00 98.00 202 LEU A N 1
ATOM 1511 C CA . LEU A 1 202 ? -10.443 2.036 -3.920 1.00 98.00 202 LEU A CA 1
ATOM 1512 C C . LEU A 1 202 ? -8.920 2.236 -4.064 1.00 98.00 202 LEU A C 1
ATOM 1514 O O . LEU A 1 202 ? -8.168 1.271 -4.205 1.00 98.00 202 LEU A O 1
ATOM 1518 N N . ASP A 1 203 ? -8.450 3.485 -4.044 1.00 94.06 203 ASP A N 1
ATOM 1519 C CA . ASP A 1 203 ? -7.025 3.815 -4.115 1.00 94.06 203 ASP A CA 1
ATOM 1520 C C . ASP A 1 203 ? -6.250 3.086 -3.000 1.00 94.06 203 ASP A C 1
ATOM 1522 O O . ASP A 1 203 ? -6.587 3.199 -1.823 1.00 94.06 203 ASP A O 1
ATOM 1526 N N . PHE A 1 204 ? -5.201 2.342 -3.356 1.00 92.88 204 PHE A N 1
ATOM 1527 C CA . PHE A 1 204 ? -4.362 1.605 -2.402 1.00 92.88 204 PHE A CA 1
ATOM 1528 C C . PHE A 1 204 ? -5.104 0.541 -1.573 1.00 92.88 204 PHE A C 1
ATOM 1530 O O . PHE A 1 204 ? -4.613 0.137 -0.524 1.00 92.88 204 PHE A O 1
ATOM 1537 N N . VAL A 1 205 ? -6.268 0.061 -2.029 1.00 94.94 205 VAL A N 1
ATOM 1538 C CA . VAL A 1 205 ? -6.960 -1.066 -1.387 1.00 94.94 205 VAL A CA 1
ATOM 1539 C C . VAL A 1 205 ? -6.152 -2.355 -1.559 1.00 94.94 205 VAL A C 1
ATOM 1541 O O . VAL A 1 205 ? -5.743 -2.691 -2.672 1.00 94.94 205 VAL A O 1
ATOM 1544 N N . ASP A 1 206 ? -5.966 -3.118 -0.487 1.00 95.44 206 ASP A N 1
ATOM 1545 C CA . ASP A 1 206 ? -5.542 -4.512 -0.580 1.00 95.44 206 ASP A CA 1
ATOM 1546 C C . ASP A 1 206 ? -6.755 -5.374 -0.935 1.00 95.44 206 ASP A C 1
ATOM 1548 O O . ASP A 1 206 ? -7.576 -5.748 -0.097 1.00 95.44 206 ASP A O 1
ATOM 1552 N N . GLY A 1 207 ? -6.885 -5.625 -2.236 1.00 94.12 207 GLY A N 1
ATOM 1553 C CA . GLY A 1 207 ? -7.973 -6.378 -2.846 1.00 94.12 207 GLY A CA 1
ATOM 1554 C C . GLY A 1 207 ? -7.674 -7.866 -3.016 1.00 94.12 207 GLY A C 1
ATOM 1555 O O . GLY A 1 207 ? -8.353 -8.522 -3.809 1.00 94.12 207 GLY A O 1
ATOM 1556 N N . SER A 1 208 ? -6.633 -8.387 -2.363 1.00 94.44 208 SER A N 1
ATOM 1557 C CA . SER A 1 208 ? -6.147 -9.748 -2.588 1.00 94.44 208 SER A CA 1
ATOM 1558 C C . SER A 1 208 ? -7.038 -10.828 -1.961 1.00 94.44 208 SER A C 1
ATOM 1560 O O . SER A 1 208 ? -7.604 -10.657 -0.884 1.00 94.44 208 SER A O 1
ATOM 1562 N N . ASN A 1 209 ? -7.124 -11.985 -2.621 1.00 95.25 209 ASN A N 1
ATOM 1563 C CA . ASN A 1 209 ? -7.625 -13.240 -2.046 1.00 95.25 209 ASN A CA 1
ATOM 1564 C C . ASN A 1 209 ? -8.982 -13.152 -1.303 1.00 95.25 209 ASN A C 1
ATOM 1566 O O . ASN A 1 209 ? -9.177 -13.812 -0.281 1.00 95.25 209 ASN A O 1
ATOM 1570 N N . VAL A 1 210 ? -9.939 -12.358 -1.799 1.00 97.81 210 VAL A N 1
ATOM 1571 C CA . VAL A 1 210 ? -11.277 -12.220 -1.190 1.00 97.81 210 VAL A CA 1
ATOM 1572 C C . VAL A 1 210 ? -12.030 -13.560 -1.229 1.00 97.81 210 VAL A C 1
ATOM 1574 O O . VAL A 1 210 ? -11.853 -14.364 -2.141 1.00 97.81 210 VAL A O 1
ATOM 1577 N N . VAL A 1 211 ? -12.915 -13.847 -0.273 1.00 97.81 211 VAL A N 1
ATOM 1578 C CA . VAL A 1 211 ? -13.637 -15.142 -0.258 1.00 97.81 211 VAL A CA 1
ATOM 1579 C C . VAL A 1 211 ? -14.658 -15.221 -1.400 1.00 97.81 211 VAL A C 1
ATOM 1581 O O . VAL A 1 211 ? -14.804 -16.259 -2.049 1.00 97.81 211 VAL A O 1
ATOM 1584 N N . HIS A 1 212 ? -15.322 -14.103 -1.694 1.00 98.00 212 HIS A N 1
ATOM 1585 C CA . HIS A 1 212 ? -16.214 -13.940 -2.840 1.00 98.00 212 HIS A CA 1
ATOM 1586 C C . HIS A 1 212 ? -16.098 -12.523 -3.393 1.00 98.00 212 HIS A C 1
ATOM 1588 O O . HIS A 1 212 ? -15.979 -11.572 -2.624 1.00 98.00 212 HIS A O 1
ATOM 1594 N N . CYS A 1 213 ? -16.218 -12.386 -4.712 1.00 97.94 213 CYS A N 1
ATOM 1595 C CA . CYS A 1 213 ? -16.322 -11.091 -5.375 1.00 97.94 213 CYS A CA 1
ATOM 1596 C C . CYS A 1 213 ? -17.596 -10.306 -4.980 1.00 97.94 213 CYS A C 1
ATOM 1598 O O . CYS A 1 213 ? -18.644 -10.924 -4.741 1.00 97.94 213 CYS A O 1
ATOM 1600 N N . PRO A 1 214 ? -17.536 -8.961 -4.996 1.00 98.31 214 PRO A N 1
ATOM 1601 C CA . PRO A 1 214 ? -18.708 -8.088 -4.901 1.00 98.31 214 PRO A CA 1
ATOM 1602 C C . PRO A 1 214 ? -19.626 -8.185 -6.126 1.00 98.31 214 PRO A C 1
ATOM 1604 O O . PRO A 1 214 ? -19.256 -8.745 -7.161 1.00 98.31 214 PRO A O 1
ATOM 1607 N N . SER A 1 215 ? -20.844 -7.645 -6.010 1.00 97.75 215 SER A N 1
ATOM 1608 C CA . SER A 1 215 ? -21.809 -7.598 -7.123 1.00 97.75 215 SER A CA 1
ATOM 1609 C C . SER A 1 215 ? -21.577 -6.448 -8.104 1.00 97.75 215 SER A C 1
ATOM 1611 O O . SER A 1 215 ? -22.042 -6.525 -9.243 1.00 97.75 215 SER A O 1
ATOM 1613 N N . SER A 1 216 ? -20.874 -5.408 -7.668 1.00 98.19 216 SER A N 1
ATOM 1614 C CA . SER A 1 216 ? -20.593 -4.170 -8.400 1.00 98.19 216 SER A CA 1
ATOM 1615 C C . SER A 1 216 ? -19.257 -3.588 -7.933 1.00 98.19 216 SER A C 1
ATOM 1617 O O . SER A 1 216 ? -18.789 -3.886 -6.832 1.00 98.19 216 SER A O 1
ATOM 1619 N N . LEU A 1 217 ? -18.623 -2.801 -8.799 1.00 98.56 217 LEU A N 1
ATOM 1620 C CA . LEU A 1 217 ? -17.299 -2.214 -8.607 1.00 98.56 217 LEU A CA 1
ATOM 1621 C C . LEU A 1 217 ? -17.222 -0.872 -9.353 1.00 98.56 217 LEU A C 1
ATOM 1623 O O . LEU A 1 217 ? -17.932 -0.690 -10.347 1.00 98.56 217 LEU A O 1
ATOM 1627 N N . PRO A 1 218 ? -16.326 0.046 -8.946 1.00 98.06 218 PRO A N 1
ATOM 1628 C CA . PRO A 1 218 ? -16.068 1.271 -9.692 1.00 98.06 218 PRO A CA 1
ATOM 1629 C C . PRO A 1 218 ? -15.596 1.001 -11.128 1.00 98.06 218 PRO A C 1
ATOM 1631 O O . PRO A 1 218 ? -15.097 -0.072 -11.468 1.00 98.06 218 PRO A O 1
ATOM 1634 N N . VAL A 1 219 ? -15.708 2.012 -11.991 1.00 95.12 219 VAL A N 1
ATOM 1635 C CA . VAL A 1 219 ? -15.204 1.931 -13.371 1.00 95.12 219 VAL A CA 1
ATOM 1636 C C . VAL A 1 219 ? -13.694 1.644 -13.364 1.00 95.12 219 VAL A C 1
ATOM 1638 O O . VAL A 1 219 ? -12.972 2.158 -12.518 1.00 95.12 219 VAL A O 1
ATOM 1641 N N . GLU A 1 220 ? -13.231 0.843 -14.328 1.00 95.12 220 GLU A N 1
ATOM 1642 C CA . GLU A 1 220 ? -11.849 0.332 -14.466 1.00 95.12 220 GLU A CA 1
ATOM 1643 C C . GLU A 1 220 ? -11.442 -0.786 -13.485 1.00 95.12 220 GLU A C 1
ATOM 1645 O O . GLU A 1 220 ? -10.396 -1.402 -13.694 1.00 95.12 220 GLU A O 1
ATOM 1650 N N . TRP A 1 221 ? -12.285 -1.128 -12.503 1.00 98.00 221 TRP A N 1
ATOM 1651 C CA . TRP A 1 221 ? -12.073 -2.262 -11.599 1.00 98.00 221 TRP A CA 1
ATOM 1652 C C . TRP A 1 221 ? -12.818 -3.522 -12.056 1.00 98.00 221 TRP A C 1
ATOM 1654 O O . TRP A 1 221 ? -13.949 -3.459 -12.531 1.00 98.00 221 TRP A O 1
ATOM 1664 N N . ASP A 1 222 ? -12.201 -4.686 -11.851 1.00 97.50 222 ASP A N 1
ATOM 1665 C CA . ASP A 1 222 ? -12.820 -6.008 -12.004 1.00 97.50 222 ASP A CA 1
ATOM 1666 C C . ASP A 1 222 ? -12.438 -6.914 -10.823 1.00 97.50 222 ASP A C 1
ATOM 1668 O O . ASP A 1 222 ? -11.373 -6.755 -10.231 1.00 97.50 222 ASP A O 1
ATOM 1672 N N . CYS A 1 223 ? -13.263 -7.920 -10.518 1.00 97.69 223 CYS A N 1
ATOM 1673 C CA . CYS A 1 223 ? -12.877 -9.004 -9.610 1.00 97.69 223 CYS A CA 1
ATOM 1674 C C . CYS A 1 223 ? -12.508 -10.258 -10.412 1.00 97.69 223 CYS A C 1
ATOM 1676 O O . CYS A 1 223 ? -13.363 -10.876 -11.052 1.00 97.69 223 CYS A O 1
ATOM 1678 N N . LEU 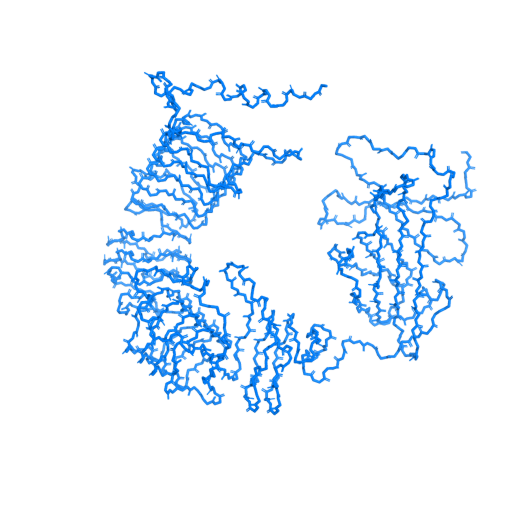A 1 224 ? -11.229 -10.633 -10.395 1.00 96.62 224 LEU A N 1
ATOM 1679 C CA . LEU A 1 224 ? -10.657 -11.693 -11.226 1.00 96.62 224 LEU A CA 1
ATOM 1680 C C . LEU A 1 224 ? -9.956 -12.726 -10.347 1.00 96.62 224 LEU A C 1
ATOM 1682 O O . LEU A 1 224 ? -9.051 -12.391 -9.591 1.00 96.62 224 LEU A O 1
ATOM 1686 N N . ASN A 1 225 ? -10.390 -13.987 -10.437 1.00 95.88 225 ASN A N 1
ATOM 1687 C CA . ASN A 1 225 ? -9.918 -15.074 -9.571 1.00 95.88 225 ASN A CA 1
ATOM 1688 C C . ASN A 1 225 ? -9.896 -14.676 -8.079 1.00 95.88 225 ASN A C 1
ATOM 1690 O O . ASN A 1 225 ? -8.894 -14.884 -7.404 1.00 95.88 225 ASN A O 1
ATOM 1694 N N . ASN A 1 226 ? -10.976 -14.053 -7.589 1.00 97.25 226 ASN A N 1
ATOM 1695 C CA . ASN A 1 226 ? -11.076 -13.555 -6.213 1.00 97.25 226 ASN A CA 1
ATOM 1696 C C . ASN A 1 226 ? -10.013 -12.498 -5.818 1.00 97.25 226 ASN A C 1
ATOM 1698 O O . ASN A 1 226 ? -9.629 -12.393 -4.658 1.00 97.25 226 ASN A O 1
ATOM 1702 N N . ASN A 1 227 ? -9.568 -11.674 -6.766 1.00 98.00 227 ASN A N 1
ATOM 1703 C CA . ASN A 1 227 ? -8.738 -10.498 -6.506 1.00 98.00 227 ASN A CA 1
ATOM 1704 C C . ASN A 1 227 ? -9.393 -9.261 -7.134 1.00 98.00 227 ASN A C 1
ATOM 1706 O O . ASN A 1 227 ? -9.839 -9.335 -8.281 1.00 98.00 227 ASN A O 1
ATOM 1710 N N . LEU A 1 228 ? -9.454 -8.138 -6.415 1.00 98.38 228 LEU A N 1
ATOM 1711 C CA . LEU A 1 228 ? -9.913 -6.858 -6.965 1.00 98.38 228 LEU A CA 1
ATOM 1712 C C . LEU A 1 228 ? -8.755 -6.205 -7.728 1.00 98.38 228 LEU A C 1
ATOM 1714 O O . LEU A 1 228 ? -7.736 -5.853 -7.141 1.00 98.38 228 LEU A O 1
ATOM 1718 N N . VAL A 1 229 ? -8.901 -6.070 -9.043 1.00 98.38 229 VAL A N 1
ATOM 1719 C CA . VAL A 1 229 ? -7.848 -5.604 -9.951 1.00 98.38 229 VAL A CA 1
ATOM 1720 C C . VAL A 1 229 ? -8.286 -4.300 -10.613 1.00 98.38 229 VAL A C 1
ATOM 1722 O O . VAL A 1 229 ? -9.301 -4.266 -11.309 1.00 98.38 229 VAL A O 1
ATOM 1725 N N . GLY A 1 230 ? -7.489 -3.249 -10.428 1.00 98.12 230 GLY A N 1
ATOM 1726 C CA . GLY A 1 230 ? -7.711 -1.904 -10.959 1.00 98.12 230 GLY A CA 1
ATOM 1727 C C . GLY A 1 230 ? -6.483 -1.004 -10.744 1.00 98.12 230 GLY A C 1
ATOM 1728 O O . GLY A 1 230 ? -5.434 -1.495 -10.309 1.00 98.12 230 GLY A O 1
ATOM 1729 N N . PRO A 1 231 ? -6.570 0.302 -11.052 1.00 96.56 231 PRO A N 1
ATOM 1730 C CA . PRO A 1 231 ? -5.499 1.256 -10.760 1.00 96.56 231 PRO A CA 1
ATOM 1731 C C . PRO A 1 231 ? -5.268 1.371 -9.245 1.00 96.56 231 PRO A C 1
ATOM 1733 O O . PRO A 1 231 ? -6.219 1.328 -8.474 1.00 96.56 231 PRO A O 1
ATOM 1736 N N . LYS A 1 232 ? -4.010 1.530 -8.814 1.00 95.12 232 LYS A N 1
ATOM 1737 C CA . LYS A 1 232 ? -3.581 1.620 -7.402 1.00 95.12 232 LYS A CA 1
ATOM 1738 C C . LYS A 1 232 ? -3.946 0.424 -6.511 1.00 95.12 232 LYS A C 1
ATOM 1740 O O . LYS A 1 232 ? -3.756 0.511 -5.303 1.00 95.12 232 LYS A O 1
ATOM 1745 N N . ALA A 1 233 ? -4.453 -0.679 -7.061 1.00 96.44 233 ALA A N 1
ATOM 1746 C CA . ALA A 1 233 ? -4.739 -1.875 -6.275 1.00 96.44 233 ALA A CA 1
ATOM 1747 C C . ALA A 1 233 ? -3.455 -2.426 -5.636 1.00 96.44 233 ALA A C 1
ATOM 1749 O O . ALA A 1 233 ? -2.407 -2.480 -6.283 1.00 96.44 233 ALA A O 1
ATOM 1750 N N . MET A 1 234 ? -3.547 -2.873 -4.389 1.00 93.94 234 MET A N 1
ATOM 1751 C CA . MET A 1 234 ? -2.520 -3.675 -3.742 1.00 93.94 234 MET A CA 1
ATOM 1752 C C . MET A 1 234 ? -2.933 -5.145 -3.783 1.00 93.94 234 MET A C 1
ATOM 1754 O O . MET A 1 234 ? -4.072 -5.507 -3.484 1.00 93.94 234 MET A O 1
ATOM 1758 N N . LEU A 1 235 ? -2.007 -5.995 -4.209 1.00 93.88 235 LEU A N 1
ATOM 1759 C CA . LEU A 1 235 ? -2.227 -7.413 -4.444 1.00 93.88 235 LEU A CA 1
ATOM 1760 C C . LEU A 1 235 ? -1.085 -8.186 -3.776 1.00 93.88 235 LEU A C 1
ATOM 1762 O O . LEU A 1 235 ? -0.026 -8.421 -4.359 1.00 93.88 235 LEU A O 1
ATOM 1766 N N . TYR A 1 236 ? -1.308 -8.517 -2.504 1.00 86.75 236 TYR A N 1
ATOM 1767 C CA . TYR A 1 236 ? -0.402 -9.292 -1.659 1.00 86.75 236 TYR A CA 1
ATOM 1768 C C . TYR A 1 236 ? -0.733 -10.787 -1.762 1.00 86.75 236 TYR A C 1
ATOM 1770 O O . TYR A 1 236 ? -1.885 -11.177 -1.586 1.00 86.75 236 TYR A O 1
ATOM 1778 N N . ASP A 1 237 ? 0.267 -11.626 -2.050 1.00 85.69 237 ASP A N 1
ATOM 1779 C CA . ASP A 1 237 ? 0.109 -13.089 -2.196 1.00 85.69 237 ASP A CA 1
ATOM 1780 C C . ASP A 1 237 ? -1.018 -13.490 -3.182 1.00 85.69 237 ASP A C 1
ATOM 1782 O O . ASP A 1 237 ? -1.723 -14.487 -3.020 1.00 85.69 237 ASP A O 1
ATOM 1786 N N . ALA A 1 238 ? -1.256 -12.667 -4.209 1.00 92.12 238 ALA A N 1
ATOM 1787 C CA . ALA A 1 238 ? -2.357 -12.853 -5.144 1.00 92.12 238 ALA A CA 1
ATOM 1788 C C . ALA A 1 238 ? -1.991 -13.872 -6.231 1.00 92.12 238 ALA A C 1
ATOM 1790 O O . ALA A 1 238 ? -0.981 -13.734 -6.926 1.00 92.12 238 ALA A O 1
ATOM 1791 N N . ASN A 1 239 ? -2.849 -14.873 -6.448 1.00 93.50 239 ASN A N 1
ATOM 1792 C CA . ASN A 1 239 ? -2.713 -15.785 -7.584 1.00 93.50 239 ASN A CA 1
ATOM 1793 C C . ASN A 1 239 ? -3.491 -15.271 -8.803 1.00 93.50 239 ASN A C 1
ATOM 1795 O O . ASN A 1 239 ? -4.722 -15.354 -8.863 1.00 93.50 239 ASN A O 1
ATOM 1799 N N . LEU A 1 240 ? -2.752 -14.791 -9.801 1.00 96.75 240 LEU A N 1
ATOM 1800 C CA . LEU A 1 240 ? -3.269 -14.256 -11.062 1.00 96.75 240 LEU A CA 1
ATOM 1801 C C . LEU A 1 240 ? -2.734 -15.042 -12.272 1.00 96.75 240 LEU A C 1
ATOM 1803 O O . LEU A 1 240 ? -2.815 -14.574 -13.415 1.00 96.75 240 LEU A O 1
ATOM 1807 N N . SER A 1 241 ? -2.189 -16.238 -12.028 1.00 96.31 241 SER A N 1
ATOM 1808 C CA . SER A 1 241 ? -1.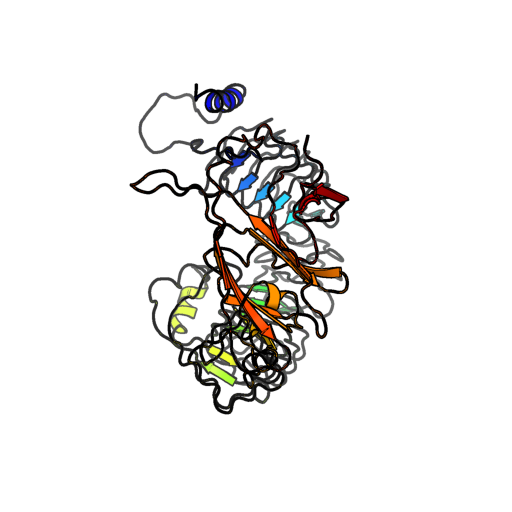527 -17.071 -13.028 1.00 96.31 241 SER A CA 1
ATOM 1809 C C . SER A 1 241 ? -2.452 -17.376 -14.212 1.00 96.31 241 SER A C 1
ATOM 1811 O O . SER A 1 241 ? -3.551 -17.909 -14.056 1.00 96.31 241 SER A O 1
ATOM 1813 N N . GLY A 1 242 ? -1.980 -17.088 -15.424 1.00 97.69 242 GLY A N 1
ATOM 1814 C CA . GLY A 1 242 ? -2.687 -17.352 -16.680 1.00 97.69 242 GLY A CA 1
ATOM 1815 C C . GLY A 1 242 ? -3.891 -16.445 -16.963 1.00 97.69 242 GLY A C 1
ATOM 1816 O O . GLY A 1 242 ? -4.618 -16.709 -17.923 1.00 97.69 242 GLY A O 1
ATOM 1817 N N . LEU A 1 243 ? -4.133 -15.407 -16.154 1.00 98.25 243 LEU A N 1
ATOM 1818 C CA . LEU A 1 243 ? -5.225 -14.457 -16.383 1.00 98.25 243 LEU A CA 1
ATOM 1819 C C . LEU A 1 243 ? -4.909 -13.459 -17.504 1.00 98.25 243 LEU A C 1
ATOM 1821 O O . LEU A 1 243 ? -3.755 -13.098 -17.741 1.00 98.25 243 LEU A O 1
ATOM 1825 N N . ASP A 1 244 ? -5.964 -12.976 -18.163 1.00 98.25 244 ASP A N 1
ATOM 1826 C CA . ASP A 1 244 ? -5.877 -11.906 -19.156 1.00 98.25 244 ASP A CA 1
ATOM 1827 C C . ASP A 1 244 ? -6.175 -10.544 -18.516 1.00 98.25 244 ASP A C 1
ATOM 1829 O O . ASP A 1 244 ? -7.321 -10.198 -18.217 1.00 98.25 244 ASP A O 1
ATOM 1833 N N . LEU A 1 245 ? -5.107 -9.784 -18.292 1.00 98.25 245 LEU A N 1
ATOM 1834 C CA . LEU A 1 245 ? -5.101 -8.421 -17.770 1.00 98.25 245 LEU A CA 1
ATOM 1835 C C . LEU A 1 245 ? -4.712 -7.397 -18.852 1.00 98.25 245 LEU A C 1
ATOM 1837 O O . LEU A 1 245 ? -4.277 -6.294 -18.515 1.00 98.25 245 LEU A O 1
ATOM 1841 N N . SER A 1 246 ? -4.850 -7.748 -20.137 1.00 98.31 246 SER A N 1
ATOM 1842 C CA . SER A 1 246 ? -4.513 -6.869 -21.262 1.00 98.31 246 SER A CA 1
ATOM 1843 C C . SER A 1 246 ? -5.487 -5.704 -21.440 1.00 98.31 246 SER A C 1
ATOM 1845 O O . SER A 1 246 ? -6.665 -5.798 -21.096 1.00 98.31 246 SER A O 1
ATOM 1847 N N . ASN A 1 247 ? -5.007 -4.612 -22.043 1.00 98.00 247 ASN A N 1
ATOM 1848 C CA . ASN A 1 247 ? -5.776 -3.394 -22.333 1.00 98.00 247 ASN A CA 1
ATOM 1849 C C . ASN A 1 247 ? -6.408 -2.724 -21.085 1.00 98.00 247 ASN A C 1
ATOM 1851 O O . ASN A 1 247 ? -7.436 -2.053 -21.195 1.00 98.00 247 ASN A O 1
ATOM 1855 N N . ARG A 1 248 ? -5.816 -2.904 -19.896 1.00 98.06 248 ARG A N 1
ATOM 1856 C CA . ARG A 1 248 ? -6.322 -2.386 -18.609 1.00 98.06 248 ARG A CA 1
ATOM 1857 C C . ARG A 1 248 ? -5.573 -1.147 -18.133 1.00 98.06 248 ARG A C 1
ATOM 1859 O O . ARG A 1 248 ? -4.386 -0.987 -18.418 1.00 98.06 248 ARG A O 1
ATOM 1866 N N . ASN A 1 249 ? -6.246 -0.313 -17.340 1.00 98.06 249 ASN A N 1
ATOM 1867 C CA . ASN A 1 249 ? -5.571 0.683 -16.517 1.00 98.06 249 ASN A CA 1
ATOM 1868 C C . ASN A 1 249 ? -5.199 0.065 -15.162 1.00 98.06 249 ASN A C 1
ATOM 1870 O O . ASN A 1 249 ? -6.071 -0.271 -14.370 1.00 98.06 249 ASN A O 1
ATOM 1874 N N . LEU A 1 250 ? -3.901 -0.107 -14.934 1.00 98.31 250 LEU A N 1
ATOM 1875 C CA . LEU A 1 250 ? -3.281 -0.674 -13.734 1.00 98.31 250 LEU A CA 1
ATOM 1876 C C . LEU A 1 250 ? -2.143 0.259 -13.265 1.00 98.31 250 LEU A C 1
ATOM 1878 O O . LEU A 1 250 ? -1.108 -0.195 -12.779 1.00 98.31 250 LEU A O 1
ATOM 1882 N N . SER A 1 251 ? -2.280 1.574 -13.479 1.00 96.25 251 SER A N 1
ATOM 1883 C CA . SER A 1 251 ? -1.309 2.557 -12.985 1.00 96.25 251 SER A CA 1
ATOM 1884 C C . SER A 1 251 ? -1.171 2.454 -11.472 1.00 96.25 251 SER A C 1
ATOM 1886 O O . SER A 1 251 ? -2.182 2.294 -10.793 1.00 96.25 251 SER A O 1
ATOM 1888 N N . GLU A 1 252 ? 0.052 2.585 -10.956 1.00 94.31 252 GLU A N 1
ATOM 1889 C CA . GLU A 1 252 ? 0.364 2.537 -9.517 1.00 94.31 252 GLU A CA 1
ATOM 1890 C C . GLU A 1 252 ? -0.034 1.212 -8.823 1.00 94.31 252 GLU A C 1
ATOM 1892 O O . GLU A 1 252 ? -0.059 1.149 -7.598 1.00 94.31 252 GLU A O 1
ATOM 1897 N N . ILE A 1 253 ? -0.333 0.142 -9.577 1.00 94.94 253 ILE A N 1
ATOM 1898 C CA . ILE A 1 253 ? -0.646 -1.179 -9.010 1.00 94.94 253 ILE A CA 1
ATOM 1899 C C . ILE A 1 253 ? 0.564 -1.759 -8.267 1.00 94.94 253 ILE A C 1
ATOM 1901 O O . ILE A 1 253 ? 1.691 -1.698 -8.767 1.00 94.94 253 ILE A O 1
ATOM 1905 N N . LEU A 1 254 ? 0.337 -2.347 -7.095 1.00 91.38 254 LEU A N 1
ATOM 1906 C CA . LEU A 1 254 ? 1.377 -2.957 -6.270 1.00 91.38 254 LEU A CA 1
ATOM 1907 C C . LEU A 1 254 ? 1.151 -4.468 -6.196 1.00 91.38 254 LEU A C 1
ATOM 1909 O O . LEU A 1 254 ? 0.121 -4.919 -5.701 1.00 91.38 254 LEU A O 1
ATOM 1913 N N . PHE A 1 255 ? 2.128 -5.253 -6.642 1.00 92.56 255 PHE A N 1
ATOM 1914 C CA . PHE A 1 255 ? 2.174 -6.695 -6.418 1.00 92.56 255 PHE A CA 1
ATOM 1915 C C . PHE A 1 255 ? 3.323 -7.032 -5.473 1.00 92.56 255 PHE A C 1
ATOM 1917 O O . PHE A 1 255 ? 4.479 -6.695 -5.743 1.00 92.56 255 PHE A O 1
ATOM 1924 N N . TRP A 1 256 ? 3.015 -7.755 -4.401 1.00 86.06 256 TRP A N 1
ATOM 1925 C CA . TRP A 1 256 ? 4.003 -8.302 -3.473 1.00 86.06 256 TRP A CA 1
ATOM 1926 C C . TRP A 1 256 ? 3.711 -9.792 -3.285 1.00 86.06 256 TRP A C 1
ATOM 1928 O O . TRP A 1 256 ? 2.548 -10.172 -3.138 1.00 86.06 256 TRP A O 1
ATOM 1938 N N . ALA A 1 257 ? 4.740 -10.646 -3.317 1.00 83.62 257 ALA A N 1
ATOM 1939 C CA . ALA A 1 257 ? 4.623 -12.093 -3.062 1.00 83.62 257 ALA A CA 1
ATOM 1940 C C . ALA A 1 257 ? 3.662 -12.834 -4.020 1.00 83.62 257 ALA A C 1
ATOM 1942 O O . ALA A 1 257 ? 3.226 -13.945 -3.738 1.00 83.62 257 ALA A O 1
ATOM 1943 N N . SER A 1 258 ? 3.308 -12.218 -5.151 1.00 89.94 258 SER A N 1
ATOM 1944 C CA . SER A 1 258 ? 2.225 -12.684 -6.019 1.00 89.94 258 SER A CA 1
ATOM 1945 C C . SER A 1 258 ? 2.692 -13.671 -7.088 1.00 89.94 258 SER A C 1
ATOM 1947 O O . SER A 1 258 ? 3.872 -13.749 -7.438 1.00 89.94 258 SER A O 1
ATOM 1949 N N . ASP A 1 259 ? 1.733 -14.397 -7.661 1.00 92.56 259 ASP A N 1
ATOM 1950 C CA . ASP A 1 259 ? 1.948 -15.301 -8.786 1.00 92.56 259 ASP A CA 1
ATOM 1951 C C . ASP A 1 259 ? 1.323 -14.744 -10.071 1.00 92.56 259 ASP A C 1
ATOM 1953 O O . ASP A 1 259 ? 0.110 -14.828 -10.285 1.00 92.56 259 ASP A O 1
ATOM 1957 N N . LEU A 1 260 ? 2.178 -14.199 -10.939 1.00 96.56 260 LEU A N 1
ATOM 1958 C CA . LEU A 1 260 ? 1.847 -13.683 -12.269 1.00 96.56 260 LEU A CA 1
ATOM 1959 C C . LEU A 1 260 ? 2.300 -14.646 -13.387 1.00 96.56 260 LEU A C 1
ATOM 1961 O O . LEU A 1 260 ? 2.532 -14.228 -14.527 1.00 96.56 260 LEU A O 1
ATOM 1965 N N . THR A 1 261 ? 2.470 -15.942 -13.083 1.00 95.50 261 THR A N 1
ATOM 1966 C CA . THR A 1 261 ? 2.924 -16.941 -14.063 1.00 95.50 261 THR A CA 1
ATOM 1967 C C . THR A 1 261 ? 1.993 -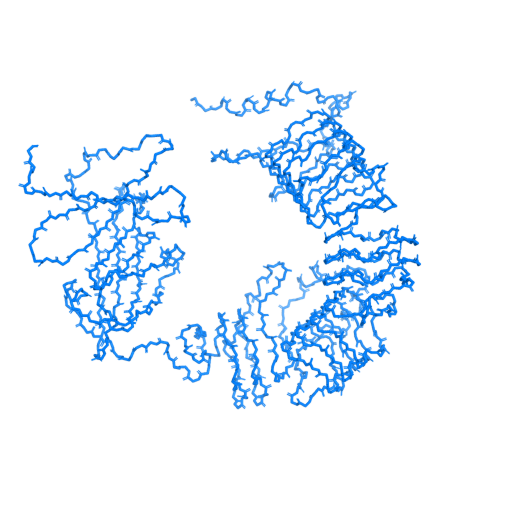16.971 -15.278 1.00 95.50 261 THR A C 1
ATOM 1969 O O . THR A 1 261 ? 0.799 -17.222 -15.156 1.00 95.50 261 THR A O 1
ATOM 1972 N N . SER A 1 262 ? 2.518 -16.754 -16.485 1.00 97.81 262 SER A N 1
ATOM 1973 C CA . SER A 1 262 ? 1.730 -16.694 -17.731 1.00 97.81 262 SER A CA 1
ATOM 1974 C C . SER A 1 262 ? 0.606 -15.638 -17.768 1.00 97.81 262 SER A C 1
ATOM 1976 O O . SER A 1 262 ? -0.274 -15.722 -18.625 1.00 97.81 262 SER A O 1
ATOM 1978 N N . THR A 1 263 ? 0.605 -14.643 -16.876 1.00 98.62 263 THR A N 1
ATOM 1979 C CA . THR A 1 263 ? -0.380 -13.548 -16.888 1.00 98.62 263 THR A CA 1
ATOM 1980 C C . THR A 1 263 ? -0.127 -12.604 -18.068 1.00 98.62 263 THR A C 1
ATOM 1982 O O . THR A 1 263 ? 1.014 -12.240 -18.366 1.00 98.62 263 THR A O 1
ATOM 1985 N N . ASN A 1 264 ? -1.193 -12.203 -18.763 1.00 98.69 264 ASN A N 1
ATOM 1986 C CA . ASN A 1 264 ? -1.113 -11.324 -19.926 1.00 98.69 264 ASN A CA 1
ATOM 1987 C C . ASN A 1 264 ? -1.393 -9.865 -19.542 1.00 98.69 264 ASN A C 1
ATOM 1989 O O . ASN A 1 264 ? -2.529 -9.521 -19.252 1.00 98.69 264 ASN A O 1
ATOM 1993 N N . PHE A 1 265 ? -0.384 -9.003 -19.601 1.00 98.69 265 PHE A N 1
ATOM 1994 C CA . PHE A 1 265 ? -0.464 -7.553 -19.385 1.00 98.69 265 PHE A CA 1
ATOM 1995 C C . PHE A 1 265 ? -0.337 -6.751 -20.694 1.00 98.69 265 PHE A C 1
ATOM 1997 O O . PHE A 1 265 ? 0.018 -5.568 -20.658 1.00 98.69 265 PHE A O 1
ATOM 2004 N N . SER A 1 266 ? -0.561 -7.373 -21.861 1.00 98.62 266 SER A N 1
ATOM 2005 C CA . SER A 1 266 ? -0.318 -6.696 -23.139 1.00 98.62 266 SER A CA 1
ATOM 2006 C C . SER A 1 266 ? -1.161 -5.431 -23.295 1.00 98.62 266 SER A C 1
ATOM 2008 O O . SER A 1 266 ? -2.327 -5.393 -22.908 1.00 98.62 266 SER A O 1
ATOM 2010 N N . ASP A 1 267 ? -0.573 -4.380 -23.862 1.00 98.50 267 ASP A N 1
ATOM 2011 C CA . ASP A 1 267 ? -1.250 -3.104 -24.135 1.00 98.50 267 ASP A CA 1
ATOM 2012 C C . ASP A 1 267 ? -1.835 -2.396 -22.881 1.00 98.50 267 ASP A C 1
ATOM 2014 O O . ASP A 1 267 ? -2.588 -1.430 -23.011 1.00 98.50 267 ASP A O 1
ATOM 2018 N N . SER A 1 268 ? -1.497 -2.847 -21.663 1.00 98.50 268 SER A N 1
ATOM 2019 C CA . SER A 1 268 ? -1.991 -2.276 -20.400 1.00 98.50 268 SER A CA 1
ATOM 2020 C C . SER A 1 268 ? -1.133 -1.119 -19.888 1.00 98.50 268 SER A C 1
ATOM 2022 O O . SER A 1 268 ? 0.076 -1.044 -20.122 1.00 98.50 268 SER A O 1
ATOM 2024 N N . ASN A 1 269 ? -1.753 -0.214 -19.134 1.00 98.44 269 ASN A N 1
ATOM 2025 C CA . ASN A 1 269 ? -1.050 0.848 -18.430 1.00 98.44 269 ASN A CA 1
ATOM 2026 C C . ASN A 1 269 ? -0.594 0.354 -17.055 1.00 98.44 269 ASN A C 1
ATOM 2028 O O . ASN A 1 269 ? -1.436 0.096 -16.209 1.00 98.44 269 ASN A O 1
ATOM 2032 N N . LEU A 1 270 ? 0.713 0.250 -16.829 1.00 98.19 270 LEU A N 1
ATOM 2033 C CA . LEU A 1 270 ? 1.334 -0.187 -15.571 1.00 98.19 270 LEU A CA 1
ATOM 2034 C C . LEU A 1 270 ? 2.257 0.903 -14.995 1.00 98.19 270 LEU A C 1
ATOM 2036 O O . LEU A 1 270 ? 3.118 0.633 -14.159 1.00 98.19 270 LEU A O 1
ATOM 2040 N N . SER A 1 271 ? 2.117 2.150 -15.456 1.00 94.38 271 SER A N 1
ATOM 2041 C CA . SER A 1 271 ? 2.994 3.248 -15.047 1.00 94.38 271 SER A CA 1
ATOM 2042 C C . SER A 1 271 ? 2.966 3.449 -13.535 1.00 94.38 271 SER A C 1
ATOM 2044 O O . SER A 1 271 ? 1.880 3.449 -12.958 1.00 94.38 271 SER A O 1
ATOM 2046 N N . PHE A 1 272 ? 4.126 3.688 -12.921 1.00 91.69 272 PHE A N 1
ATOM 2047 C CA . PHE A 1 272 ? 4.325 3.815 -11.470 1.00 91.69 272 PHE A CA 1
ATOM 2048 C C . PHE A 1 272 ? 3.975 2.555 -10.650 1.00 91.69 272 PHE A C 1
ATOM 2050 O O . PHE A 1 272 ? 4.044 2.598 -9.425 1.00 91.69 272 PHE A O 1
ATOM 2057 N N . GLY A 1 273 ? 3.613 1.438 -11.292 1.00 90.25 273 GLY A N 1
ATOM 2058 C CA . GLY A 1 273 ? 3.374 0.170 -10.604 1.00 90.25 273 GLY A CA 1
ATOM 2059 C C . GLY A 1 273 ? 4.655 -0.441 -10.029 1.00 90.25 273 GLY A C 1
ATOM 2060 O O . GLY A 1 273 ? 5.765 -0.114 -10.461 1.00 90.25 273 GLY A O 1
ATOM 2061 N N . GLN A 1 274 ? 4.497 -1.345 -9.065 1.00 90.31 274 GLN A N 1
ATOM 2062 C CA . GLN A 1 274 ? 5.593 -2.039 -8.391 1.00 90.31 274 GLN A CA 1
ATOM 2063 C C . GLN A 1 274 ? 5.347 -3.553 -8.396 1.00 90.31 274 GLN A C 1
ATOM 2065 O O . GLN A 1 274 ? 4.248 -4.001 -8.074 1.00 90.31 274 GLN A O 1
ATOM 2070 N N . ILE A 1 275 ? 6.366 -4.345 -8.740 1.00 90.94 275 ILE A N 1
ATOM 2071 C CA . ILE A 1 275 ? 6.361 -5.812 -8.590 1.00 90.94 275 ILE A CA 1
ATOM 2072 C C . ILE A 1 275 ? 7.545 -6.244 -7.712 1.00 90.94 275 ILE A C 1
ATOM 2074 O O . ILE A 1 275 ? 8.707 -6.090 -8.091 1.00 90.94 275 ILE A O 1
ATOM 2078 N N . ILE A 1 276 ? 7.262 -6.762 -6.518 1.00 83.69 276 ILE A N 1
ATOM 2079 C CA . ILE A 1 276 ? 8.278 -7.121 -5.517 1.00 83.69 276 ILE A CA 1
ATOM 2080 C C . ILE A 1 276 ? 8.078 -8.576 -5.086 1.00 83.69 276 ILE A C 1
ATOM 2082 O O . ILE A 1 276 ? 6.950 -9.010 -4.852 1.00 83.69 276 ILE A O 1
ATOM 2086 N N . SER A 1 277 ? 9.160 -9.356 -4.992 1.00 81.69 277 SER A N 1
ATOM 2087 C CA . SER A 1 277 ? 9.116 -10.764 -4.551 1.00 81.69 277 SER A CA 1
ATOM 2088 C C . SER A 1 277 ? 8.080 -11.604 -5.328 1.00 81.69 277 SER A C 1
ATOM 2090 O O . SER A 1 277 ? 7.303 -12.354 -4.753 1.00 81.69 277 SER A O 1
ATOM 2092 N N . THR A 1 278 ? 7.963 -11.393 -6.640 1.00 86.81 278 THR A N 1
ATOM 2093 C CA . THR A 1 278 ? 6.796 -11.823 -7.435 1.00 86.81 278 THR A CA 1
ATOM 2094 C C . THR A 1 278 ? 7.211 -12.770 -8.561 1.00 86.81 278 THR A C 1
ATOM 2096 O O . THR A 1 278 ? 8.215 -12.548 -9.242 1.00 86.81 278 THR A O 1
ATOM 2099 N N . ILE A 1 279 ? 6.442 -13.839 -8.779 1.00 90.31 279 ILE A N 1
ATOM 2100 C CA . ILE A 1 279 ? 6.684 -14.795 -9.867 1.00 90.31 279 ILE A CA 1
ATOM 2101 C C . ILE A 1 279 ? 6.153 -14.197 -11.171 1.00 90.31 279 ILE A C 1
ATOM 2103 O O . ILE A 1 279 ? 4.970 -13.892 -11.267 1.00 90.31 279 ILE A O 1
ATOM 2107 N N . VAL A 1 280 ? 7.007 -14.051 -12.187 1.00 94.00 280 VAL A N 1
ATOM 2108 C CA . VAL A 1 280 ? 6.653 -13.442 -13.491 1.00 94.00 280 VAL A CA 1
ATOM 2109 C C . VAL A 1 280 ? 6.907 -14.370 -14.681 1.00 94.00 280 VAL A C 1
ATOM 2111 O O . VAL A 1 280 ? 6.843 -13.941 -15.837 1.00 94.00 280 VAL A O 1
ATOM 2114 N N . GLN A 1 281 ? 7.211 -15.640 -14.417 1.00 92.50 281 GLN A N 1
ATOM 2115 C CA . GLN A 1 281 ? 7.565 -16.630 -15.431 1.00 92.50 281 GLN A CA 1
ATOM 2116 C C . GLN A 1 281 ? 6.515 -16.717 -16.552 1.00 92.50 281 GLN A C 1
ATOM 2118 O O . GLN A 1 281 ? 5.329 -16.906 -16.299 1.00 92.50 281 GLN A O 1
ATOM 2123 N N . ASP A 1 282 ? 6.951 -16.587 -17.806 1.00 96.19 282 ASP A N 1
ATOM 2124 C CA . ASP A 1 282 ? 6.107 -16.653 -19.010 1.00 96.19 282 ASP A CA 1
ATOM 2125 C C . ASP A 1 282 ? 4.983 -15.599 -19.110 1.00 96.19 282 ASP A C 1
ATOM 2127 O O . ASP A 1 282 ? 4.120 -15.693 -19.987 1.00 96.19 282 ASP A O 1
ATOM 2131 N N . SER A 1 283 ? 4.995 -14.565 -18.266 1.00 98.19 283 SER A N 1
ATOM 2132 C CA . SER A 1 283 ? 4.097 -13.410 -18.401 1.00 98.19 283 SER A CA 1
ATOM 2133 C C . SER A 1 283 ? 4.371 -12.601 -19.681 1.00 98.19 283 SER A C 1
ATOM 2135 O O . SER A 1 283 ? 5.443 -12.698 -20.290 1.00 98.19 283 SER A O 1
ATOM 2137 N N . ASN A 1 284 ? 3.392 -11.795 -20.103 1.00 98.62 284 ASN A N 1
ATOM 2138 C CA . ASN A 1 284 ? 3.465 -10.982 -21.319 1.00 98.62 284 ASN A CA 1
ATOM 2139 C C . ASN A 1 284 ? 3.221 -9.495 -21.022 1.00 98.62 284 ASN A C 1
ATOM 2141 O O . ASN A 1 284 ? 2.090 -9.101 -20.770 1.00 98.62 284 ASN A O 1
ATOM 2145 N N . PHE A 1 285 ? 4.254 -8.664 -21.146 1.00 98.50 285 PHE A N 1
ATOM 2146 C CA . PHE A 1 285 ? 4.194 -7.202 -21.025 1.00 98.50 285 PHE A CA 1
ATOM 2147 C C . PHE A 1 285 ? 4.309 -6.483 -22.390 1.00 98.50 285 PHE A C 1
ATOM 2149 O O . PHE A 1 285 ? 4.703 -5.322 -22.455 1.00 98.50 285 PHE A O 1
ATOM 2156 N N . SER A 1 286 ? 4.024 -7.141 -23.519 1.00 98.25 286 SER A N 1
ATOM 2157 C CA . SER A 1 286 ? 4.129 -6.499 -24.843 1.00 98.25 286 SER A CA 1
ATOM 2158 C C . SER A 1 286 ? 3.270 -5.230 -24.948 1.00 98.25 286 SER A C 1
ATOM 2160 O O . SER A 1 286 ? 2.100 -5.214 -24.583 1.00 98.25 286 SER A O 1
ATOM 2162 N N . ASN A 1 287 ? 3.867 -4.145 -25.449 1.00 97.44 287 ASN A N 1
ATOM 2163 C CA . ASN A 1 287 ? 3.257 -2.811 -25.575 1.00 97.44 287 ASN A CA 1
ATOM 2164 C C . ASN A 1 287 ? 2.755 -2.159 -24.268 1.00 97.44 287 ASN A C 1
ATOM 2166 O O . ASN A 1 287 ? 2.124 -1.104 -24.349 1.00 97.44 287 ASN A O 1
ATOM 2170 N N . SER A 1 288 ? 3.003 -2.733 -23.086 1.00 98.12 288 SER A N 1
ATOM 2171 C CA . SER A 1 288 ? 2.545 -2.124 -21.835 1.00 98.12 288 SER A CA 1
ATOM 2172 C C . SER A 1 288 ? 3.318 -0.838 -21.517 1.00 98.12 288 SER A C 1
ATOM 2174 O O . SER A 1 288 ? 4.495 -0.684 -21.856 1.00 98.12 288 SER A O 1
ATOM 2176 N N . ASN A 1 289 ? 2.654 0.116 -20.862 1.00 97.62 289 ASN A N 1
ATOM 2177 C CA . ASN A 1 289 ? 3.316 1.324 -20.376 1.00 97.62 289 ASN A CA 1
ATOM 2178 C C . ASN A 1 289 ? 3.981 1.041 -19.024 1.00 97.62 289 ASN A C 1
ATOM 2180 O O . ASN A 1 289 ? 3.290 0.957 -18.014 1.00 97.62 289 ASN A O 1
ATOM 2184 N N . LEU A 1 290 ? 5.312 0.952 -19.013 1.00 97.25 290 LEU A N 1
ATOM 2185 C CA . LEU A 1 290 ? 6.136 0.715 -17.820 1.00 97.25 290 LEU A CA 1
ATOM 2186 C C . LEU A 1 290 ? 6.865 1.987 -17.326 1.00 97.25 290 LEU A C 1
ATOM 2188 O O . LEU A 1 290 ? 7.906 1.914 -16.676 1.00 97.25 290 LEU A O 1
ATOM 2192 N N . THR A 1 291 ? 6.338 3.181 -17.627 1.00 92.62 291 THR A N 1
ATOM 2193 C CA . THR A 1 291 ? 6.915 4.457 -17.153 1.00 92.62 291 THR A CA 1
ATOM 2194 C C . THR A 1 291 ? 6.947 4.509 -15.622 1.00 92.62 291 THR A C 1
ATOM 2196 O O . THR A 1 291 ? 5.902 4.395 -14.989 1.00 92.62 291 THR A O 1
ATOM 2199 N N . ARG A 1 292 ? 8.126 4.709 -15.023 1.00 89.12 292 ARG A N 1
ATOM 2200 C CA . ARG A 1 292 ? 8.403 4.618 -13.575 1.00 89.12 292 ARG A CA 1
ATOM 2201 C C . ARG A 1 292 ? 7.986 3.302 -12.914 1.00 89.12 292 ARG A C 1
ATOM 2203 O O . ARG A 1 292 ? 7.774 3.266 -11.706 1.00 89.12 292 ARG A O 1
ATOM 2210 N N . PHE A 1 293 ? 7.882 2.223 -13.682 1.00 92.00 293 PHE A N 1
ATOM 2211 C CA . PHE A 1 293 ? 7.629 0.900 -13.128 1.00 92.00 293 PHE A CA 1
ATOM 2212 C C . PHE A 1 293 ? 8.832 0.435 -12.299 1.00 92.00 293 PHE A C 1
ATOM 2214 O O . PHE A 1 293 ? 9.974 0.551 -12.750 1.00 92.00 293 PHE A O 1
ATOM 2221 N N . HIS A 1 294 ? 8.577 -0.066 -11.093 1.00 88.81 294 HIS A N 1
ATOM 2222 C CA . HIS A 1 294 ? 9.590 -0.608 -10.194 1.00 88.81 294 HIS A CA 1
ATOM 2223 C C . HIS A 1 294 ? 9.513 -2.133 -10.166 1.00 88.81 294 HIS A C 1
ATOM 2225 O O . HIS A 1 294 ? 8.425 -2.710 -10.128 1.00 88.81 294 HIS A O 1
ATOM 2231 N N . SER A 1 295 ? 10.665 -2.801 -10.147 1.00 89.06 295 SER A N 1
ATOM 2232 C CA . SER A 1 295 ? 10.699 -4.251 -9.983 1.00 89.06 295 SER A CA 1
ATOM 2233 C C . SER A 1 295 ? 11.919 -4.731 -9.211 1.00 89.06 295 SER A C 1
ATOM 2235 O O . SER A 1 295 ? 13.025 -4.232 -9.426 1.00 89.06 295 SER A O 1
ATOM 2237 N N . ARG A 1 296 ? 11.719 -5.707 -8.319 1.00 81.19 296 ARG A N 1
ATOM 2238 C CA . ARG A 1 296 ? 12.791 -6.314 -7.521 1.00 81.19 296 ARG A CA 1
ATOM 2239 C C . ARG A 1 296 ? 12.433 -7.744 -7.110 1.00 81.19 296 ARG A C 1
ATOM 2241 O O . ARG A 1 296 ? 11.272 -8.035 -6.834 1.00 81.19 296 ARG A O 1
ATOM 2248 N N . TRP A 1 297 ? 13.441 -8.614 -7.023 1.00 79.94 297 TRP A N 1
ATOM 2249 C CA . TRP A 1 297 ? 13.298 -10.009 -6.579 1.00 79.94 297 TRP A CA 1
ATOM 2250 C C . TRP A 1 297 ? 12.225 -10.783 -7.358 1.00 79.94 297 TRP A C 1
ATOM 2252 O O . TRP A 1 297 ? 11.277 -11.312 -6.784 1.00 79.94 297 TRP A O 1
ATOM 2262 N N . LEU A 1 298 ? 12.334 -10.808 -8.687 1.00 85.19 298 LEU A N 1
ATOM 2263 C CA . LEU A 1 298 ? 11.386 -11.539 -9.519 1.00 85.19 298 LEU A CA 1
ATOM 2264 C C . LEU A 1 298 ? 11.843 -12.967 -9.789 1.00 85.19 298 LEU A C 1
ATOM 2266 O O . LEU A 1 298 ? 13.002 -13.224 -10.129 1.00 85.19 298 LEU A O 1
ATOM 2270 N N . PHE A 1 299 ? 10.889 -13.888 -9.725 1.00 85.50 299 PHE A N 1
ATOM 2271 C CA . PHE A 1 299 ? 11.125 -15.307 -9.952 1.00 85.50 299 PHE A CA 1
ATOM 2272 C C . PHE A 1 299 ? 10.705 -15.688 -11.376 1.00 85.50 299 PHE A C 1
ATOM 2274 O O . PHE A 1 299 ? 9.542 -15.535 -11.768 1.00 85.50 299 PHE A O 1
ATOM 2281 N N . GLY A 1 300 ? 11.674 -16.169 -12.160 1.00 87.00 300 GLY A N 1
ATOM 2282 C CA . GLY A 1 300 ? 11.529 -16.346 -13.606 1.00 87.00 300 GLY A CA 1
ATOM 2283 C C . GLY A 1 300 ? 11.482 -15.024 -14.385 1.00 87.00 300 GLY A C 1
ATOM 2284 O O . GLY A 1 300 ? 11.665 -13.944 -13.826 1.00 87.00 300 GLY A O 1
ATOM 2285 N N . CYS A 1 301 ? 11.222 -15.118 -15.692 1.00 92.62 301 CYS A N 1
ATOM 2286 C CA . CYS A 1 301 ? 11.169 -13.963 -16.596 1.00 92.62 301 CYS A CA 1
ATOM 2287 C C . CYS A 1 301 ? 9.900 -13.946 -17.466 1.00 92.62 301 CYS A C 1
ATOM 2289 O O . CYS A 1 301 ? 9.422 -15.014 -17.867 1.00 92.62 301 CYS A O 1
ATOM 2291 N N . PRO A 1 302 ? 9.400 -12.754 -17.852 1.00 96.62 302 PRO A N 1
ATOM 2292 C CA . PRO A 1 302 ? 8.391 -12.622 -18.897 1.00 96.62 302 PRO A CA 1
ATOM 2293 C C . PRO A 1 302 ? 8.893 -13.174 -20.236 1.00 96.62 302 PRO A C 1
ATOM 2295 O O . PRO A 1 302 ? 10.065 -13.018 -20.583 1.00 96.62 302 PRO A O 1
ATOM 2298 N N . ASN A 1 303 ? 8.002 -13.766 -21.036 1.00 95.88 303 ASN A N 1
ATOM 2299 C CA . ASN A 1 303 ? 8.342 -14.226 -22.390 1.00 95.88 303 ASN A CA 1
ATOM 2300 C C . ASN A 1 303 ? 8.198 -13.124 -23.456 1.00 95.88 303 ASN A C 1
ATOM 2302 O O . ASN A 1 303 ? 8.712 -13.267 -24.569 1.00 95.88 303 ASN A O 1
ATOM 2306 N N . GLN A 1 304 ? 7.518 -12.027 -23.118 1.00 97.00 304 GLN A N 1
ATOM 2307 C CA . GLN A 1 304 ? 7.318 -10.852 -23.961 1.00 97.00 304 GLN A CA 1
ATOM 2308 C C . GLN A 1 304 ? 7.350 -9.586 -23.099 1.00 97.00 304 GLN A C 1
ATOM 2310 O O . GLN A 1 304 ? 6.791 -9.555 -22.006 1.00 97.00 304 GLN A O 1
ATOM 2315 N N . MET A 1 305 ? 7.994 -8.535 -23.603 1.00 97.06 305 MET A N 1
ATOM 2316 C CA . MET A 1 305 ? 8.167 -7.233 -22.943 1.00 97.06 305 MET A CA 1
ATOM 2317 C C . MET A 1 305 ? 8.058 -6.106 -23.985 1.00 97.06 305 MET A C 1
ATOM 2319 O O . MET A 1 305 ? 8.081 -6.395 -25.190 1.00 97.06 305 MET A O 1
ATOM 2323 N N . PRO A 1 306 ? 7.943 -4.829 -23.573 1.00 96.56 306 PRO A N 1
ATOM 2324 C CA . PRO A 1 306 ? 8.069 -3.704 -24.491 1.00 96.56 306 PRO A CA 1
ATOM 2325 C C . PRO A 1 306 ? 9.447 -3.682 -25.169 1.00 96.56 306 PRO A C 1
ATOM 2327 O O . PRO A 1 306 ? 10.404 -4.311 -24.715 1.00 96.56 306 PRO A O 1
ATOM 2330 N N . ALA A 1 307 ? 9.570 -2.940 -26.271 1.00 92.62 307 ALA A N 1
ATOM 2331 C CA . ALA A 1 307 ? 10.863 -2.766 -26.927 1.00 92.62 307 ALA A CA 1
ATOM 2332 C C . ALA A 1 307 ? 11.889 -2.149 -25.958 1.00 92.62 307 ALA A C 1
ATOM 2334 O O . ALA A 1 307 ? 11.550 -1.262 -25.180 1.00 92.62 307 ALA A O 1
ATOM 2335 N N . GLU A 1 308 ? 13.139 -2.615 -26.040 1.00 92.81 308 GLU A N 1
ATOM 2336 C CA . GLU A 1 308 ? 14.278 -2.156 -25.223 1.00 92.81 308 GLU A CA 1
ATOM 2337 C C . GLU A 1 308 ? 14.198 -2.489 -23.721 1.00 92.81 308 GLU A C 1
ATOM 2339 O O . GLU A 1 308 ? 15.160 -2.225 -23.003 1.00 92.81 308 GLU A O 1
ATOM 2344 N N . TRP A 1 309 ? 13.119 -3.135 -23.263 1.00 96.06 309 TRP A N 1
ATOM 2345 C CA . TRP A 1 309 ? 13.046 -3.743 -21.935 1.00 96.06 309 TRP A CA 1
ATOM 2346 C C . TRP A 1 309 ? 13.651 -5.151 -21.929 1.00 96.06 309 TRP A C 1
ATOM 2348 O O . TRP A 1 309 ? 13.488 -5.925 -22.878 1.00 96.06 309 TRP A O 1
ATOM 2358 N N . ILE A 1 310 ? 14.330 -5.491 -20.835 1.00 94.56 310 ILE A N 1
ATOM 2359 C CA . ILE A 1 310 ? 14.916 -6.806 -20.578 1.00 94.56 310 ILE A CA 1
ATOM 2360 C C . ILE A 1 310 ? 14.524 -7.325 -19.192 1.00 94.56 310 ILE A C 1
ATOM 2362 O O . ILE A 1 310 ? 14.194 -6.557 -18.292 1.00 94.56 310 ILE A O 1
ATOM 2366 N N . CYS A 1 311 ? 14.631 -8.640 -19.027 1.00 93.00 311 CYS A N 1
ATOM 2367 C CA . CYS A 1 311 ? 14.652 -9.311 -17.737 1.00 93.00 311 CYS A CA 1
ATOM 2368 C C . CYS A 1 311 ? 16.112 -9.685 -17.469 1.00 93.00 311 CYS A C 1
ATOM 2370 O O . CYS A 1 311 ? 16.707 -10.417 -18.263 1.00 93.00 311 CYS A O 1
ATOM 2372 N N . MET A 1 312 ? 16.702 -9.114 -16.423 1.00 87.00 312 MET A N 1
ATOM 2373 C CA . MET A 1 312 ? 18.100 -9.309 -16.048 1.00 87.00 312 MET A CA 1
ATOM 2374 C C . MET A 1 312 ? 18.157 -10.132 -14.769 1.00 87.00 312 MET A C 1
ATOM 2376 O O . MET A 1 312 ? 17.540 -9.740 -13.782 1.00 87.00 312 MET A O 1
ATOM 2380 N N . ASP A 1 313 ? 18.897 -11.236 -14.778 1.00 79.19 313 ASP A N 1
ATOM 2381 C CA . ASP A 1 313 ? 19.150 -12.006 -13.561 1.00 79.19 313 ASP A CA 1
ATOM 2382 C C . ASP A 1 313 ? 20.264 -11.334 -12.752 1.00 79.19 313 ASP A C 1
ATOM 2384 O O . ASP A 1 313 ? 21.326 -11.020 -13.293 1.00 79.19 313 ASP A O 1
ATOM 2388 N N . VAL A 1 314 ? 20.004 -11.077 -11.471 1.00 68.81 314 VAL A N 1
ATOM 2389 C CA . VAL A 1 314 ? 20.874 -10.293 -10.578 1.00 68.81 314 VAL A CA 1
ATOM 2390 C C . VAL A 1 314 ? 21.409 -11.179 -9.444 1.00 68.81 314 VAL A C 1
ATOM 2392 O O . VAL A 1 314 ? 21.542 -10.733 -8.307 1.00 68.81 314 VAL A O 1
ATOM 2395 N N . VAL A 1 315 ? 21.673 -12.465 -9.725 1.00 60.94 315 VAL A N 1
ATOM 2396 C CA . VAL A 1 315 ? 22.214 -13.402 -8.724 1.00 60.94 315 VAL A CA 1
ATOM 2397 C C . VAL A 1 315 ? 23.520 -12.870 -8.146 1.00 60.94 315 VAL A C 1
ATOM 2399 O O . VAL A 1 315 ? 24.539 -12.814 -8.833 1.00 60.94 315 VAL A O 1
ATOM 2402 N N . ASN A 1 316 ? 23.511 -12.615 -6.841 1.00 51.09 316 ASN A N 1
ATOM 2403 C CA . ASN A 1 316 ? 24.692 -12.799 -6.018 1.00 51.09 316 ASN A CA 1
ATOM 2404 C C . ASN A 1 316 ? 24.302 -13.687 -4.832 1.00 51.09 316 ASN A C 1
ATOM 2406 O O . ASN A 1 316 ? 23.274 -13.472 -4.191 1.00 51.09 316 ASN A O 1
ATOM 2410 N N . HIS A 1 317 ? 25.076 -14.743 -4.620 1.00 44.56 317 HIS A N 1
ATOM 2411 C CA . HIS A 1 317 ? 24.787 -15.803 -3.657 1.00 44.56 317 HIS A CA 1
ATOM 2412 C C . HIS A 1 317 ? 25.433 -15.421 -2.319 1.00 44.56 317 HIS A C 1
ATOM 2414 O O . HIS A 1 317 ? 26.635 -15.182 -2.326 1.00 44.56 317 HIS A O 1
ATOM 2420 N N . ASP A 1 318 ? 24.657 -15.340 -1.227 1.00 37.09 318 ASP A N 1
ATOM 2421 C CA . ASP A 1 318 ? 25.039 -15.757 0.145 1.00 37.09 318 ASP A CA 1
ATOM 2422 C C . ASP A 1 318 ? 24.089 -15.194 1.227 1.00 37.09 318 ASP A C 1
ATOM 2424 O O . ASP A 1 318 ? 24.387 -14.206 1.894 1.00 37.09 318 ASP A O 1
ATOM 2428 N N . SER A 1 319 ? 22.970 -15.889 1.465 1.00 40.47 319 SER A N 1
ATOM 2429 C CA . SER A 1 319 ? 22.522 -16.211 2.833 1.00 40.47 319 SER A CA 1
ATOM 2430 C C . SER A 1 319 ? 21.470 -17.332 2.817 1.00 40.47 319 SER A C 1
ATOM 2432 O O . SER A 1 319 ? 20.307 -17.120 2.485 1.00 40.47 319 SER A O 1
ATOM 2434 N N . GLU A 1 320 ? 21.874 -18.548 3.208 1.00 40.19 320 GLU A N 1
ATOM 2435 C CA . GLU A 1 320 ? 20.946 -19.673 3.447 1.00 40.19 320 GLU A CA 1
ATOM 2436 C C . GLU A 1 320 ? 20.147 -19.525 4.768 1.00 40.19 320 GLU A C 1
ATOM 2438 O O . GLU A 1 320 ? 19.352 -20.406 5.079 1.00 40.19 320 GLU A O 1
ATOM 2443 N N . GLU A 1 321 ? 20.336 -18.448 5.553 1.00 43.09 321 GLU A N 1
ATOM 2444 C CA . GLU A 1 321 ? 19.875 -18.392 6.959 1.00 43.09 321 GLU A CA 1
ATOM 2445 C C . GLU A 1 321 ? 18.880 -17.272 7.353 1.00 43.09 321 GLU A C 1
ATOM 2447 O O . GLU A 1 321 ? 18.319 -17.381 8.439 1.00 43.09 321 GLU A O 1
ATOM 2452 N N . GLU A 1 322 ? 18.582 -16.244 6.535 1.00 43.41 322 GLU A N 1
ATOM 2453 C CA . GLU A 1 322 ? 17.735 -15.104 6.999 1.00 43.41 322 GLU A CA 1
ATOM 2454 C C . GLU A 1 322 ? 16.555 -14.678 6.096 1.00 43.41 322 GLU A C 1
ATOM 2456 O O . GLU A 1 322 ? 15.710 -13.896 6.526 1.00 43.41 322 GLU A O 1
ATOM 2461 N N . TRP A 1 323 ? 16.413 -15.199 4.870 1.00 46.88 323 TRP A N 1
ATOM 2462 C CA . TRP A 1 323 ? 15.316 -14.775 3.974 1.00 46.88 323 TRP A CA 1
ATOM 2463 C C . TRP A 1 323 ? 13.967 -15.466 4.224 1.00 46.88 323 TRP A C 1
ATOM 2465 O O . TRP A 1 323 ? 12.938 -14.973 3.762 1.00 46.88 323 TRP A O 1
ATOM 2475 N N . GLU A 1 324 ? 13.941 -16.602 4.928 1.00 44.12 324 GLU A N 1
ATOM 2476 C CA . GLU A 1 324 ? 12.728 -17.425 5.053 1.00 44.12 324 GLU A CA 1
ATOM 2477 C C . GLU A 1 324 ? 11.653 -16.862 6.003 1.00 44.12 324 GLU A C 1
ATOM 2479 O O . GLU A 1 324 ? 10.534 -17.368 5.970 1.00 44.12 324 GLU A O 1
ATOM 2484 N N . SER A 1 325 ? 11.965 -15.868 6.844 1.00 41.44 325 SER A N 1
ATOM 2485 C CA . SER A 1 325 ? 11.125 -15.483 7.995 1.00 41.44 325 SER A CA 1
ATOM 2486 C C . SER A 1 325 ? 10.431 -14.118 7.905 1.00 41.44 325 SER A C 1
ATOM 2488 O O . SER A 1 325 ? 9.504 -13.875 8.671 1.00 41.44 325 SER A O 1
ATOM 2490 N N . ILE A 1 326 ? 10.857 -13.212 7.016 1.00 42.69 326 ILE A N 1
ATOM 2491 C CA . ILE A 1 326 ? 10.459 -11.790 7.112 1.00 42.69 326 ILE A CA 1
ATOM 2492 C C . ILE A 1 326 ? 9.366 -11.387 6.106 1.00 42.69 326 ILE A C 1
ATOM 2494 O O . ILE A 1 326 ? 8.522 -10.547 6.408 1.00 42.69 326 ILE A O 1
ATOM 2498 N N . PHE A 1 327 ? 9.355 -11.976 4.905 1.00 46.31 327 PHE A N 1
ATOM 2499 C CA . PHE A 1 327 ? 8.515 -11.498 3.789 1.00 46.31 327 PHE A CA 1
ATOM 2500 C C . PHE A 1 327 ? 7.675 -12.581 3.097 1.00 46.31 327 PHE A C 1
ATOM 2502 O O . PHE A 1 327 ? 7.045 -12.309 2.073 1.00 46.31 327 PHE A O 1
ATOM 2509 N N . VAL A 1 328 ? 7.670 -13.804 3.631 1.00 42.97 328 VAL A N 1
ATOM 2510 C CA . VAL A 1 328 ? 6.905 -14.940 3.105 1.00 42.97 328 VAL A CA 1
ATOM 2511 C C . VAL A 1 328 ? 6.036 -15.477 4.234 1.00 42.97 328 VAL A C 1
ATOM 2513 O O . VAL A 1 328 ? 6.557 -15.942 5.241 1.00 42.97 328 VAL A O 1
ATOM 2516 N N . ASN A 1 329 ? 4.713 -15.423 4.072 1.00 44.50 329 ASN A N 1
ATOM 2517 C CA . ASN A 1 329 ? 3.798 -16.037 5.032 1.00 44.50 329 ASN A CA 1
ATOM 2518 C C . ASN A 1 329 ? 3.979 -17.569 4.985 1.00 44.50 329 ASN A C 1
ATOM 2520 O O . ASN A 1 329 ? 3.937 -18.159 3.900 1.00 44.50 329 ASN A O 1
ATOM 2524 N N . GLU A 1 330 ? 4.242 -18.198 6.135 1.00 41.91 330 GLU A N 1
ATOM 2525 C CA . GLU A 1 330 ? 4.990 -19.467 6.203 1.00 41.91 330 GLU A CA 1
ATOM 2526 C C . GLU A 1 330 ? 4.335 -20.655 5.473 1.00 41.91 330 GLU A C 1
ATOM 2528 O O . GLU A 1 330 ? 5.047 -21.543 4.996 1.00 41.91 330 GLU A O 1
ATOM 2533 N N . GLU A 1 331 ? 3.001 -20.692 5.363 1.00 43.56 331 GLU A N 1
ATOM 2534 C CA . GLU A 1 331 ? 2.279 -21.874 4.867 1.00 43.56 331 GLU A CA 1
ATOM 2535 C C . GLU A 1 331 ? 2.139 -21.977 3.338 1.00 43.56 331 GLU A C 1
ATOM 2537 O O . GLU A 1 331 ? 2.211 -23.087 2.809 1.00 43.56 331 GLU A O 1
ATOM 2542 N N . PHE A 1 332 ? 1.897 -20.882 2.603 1.00 44.91 332 PHE A N 1
ATOM 2543 C CA . PHE A 1 332 ? 1.410 -21.004 1.213 1.00 44.91 332 PHE A CA 1
ATOM 2544 C C . PHE A 1 332 ? 2.514 -21.018 0.148 1.00 44.91 332 PHE A C 1
ATOM 2546 O O . PHE A 1 332 ? 2.407 -21.741 -0.845 1.00 44.91 332 PHE A O 1
ATOM 2553 N N . GLN A 1 333 ? 3.582 -20.241 0.342 1.00 52.41 333 GLN A N 1
ATOM 2554 C CA . GLN A 1 333 ? 4.537 -19.950 -0.734 1.00 52.41 333 GLN A CA 1
ATOM 2555 C C . GLN A 1 333 ? 5.909 -20.607 -0.581 1.00 52.41 333 GLN A C 1
ATOM 2557 O O . GLN A 1 333 ? 6.646 -20.675 -1.566 1.00 52.41 333 GLN A O 1
ATOM 2562 N N . LYS A 1 334 ? 6.246 -21.158 0.596 1.00 52.41 334 LYS A N 1
ATOM 2563 C CA . LYS A 1 334 ? 7.578 -21.721 0.870 1.00 52.41 334 LYS A CA 1
ATOM 2564 C C . LYS A 1 334 ? 7.987 -22.762 -0.181 1.00 52.41 334 LYS A C 1
ATOM 2566 O O . LYS A 1 334 ? 8.934 -22.523 -0.919 1.00 52.41 334 LYS A O 1
ATOM 2571 N N . GLU A 1 335 ? 7.217 -23.837 -0.385 1.00 51.66 335 GLU A N 1
ATOM 2572 C CA . GLU A 1 335 ? 7.563 -24.875 -1.380 1.00 51.66 335 GLU A CA 1
ATOM 2573 C C . GLU A 1 335 ? 7.726 -24.342 -2.820 1.00 51.66 335 GLU A C 1
ATOM 2575 O O . GLU A 1 335 ? 8.610 -24.798 -3.553 1.00 51.66 335 GLU A O 1
ATOM 2580 N N . LYS A 1 336 ? 6.899 -23.374 -3.244 1.00 54.47 336 LYS A N 1
ATOM 2581 C CA . LYS A 1 336 ? 6.951 -22.834 -4.611 1.00 54.47 336 LYS A CA 1
ATOM 2582 C C . LYS A 1 336 ? 8.152 -21.909 -4.797 1.00 54.47 336 LYS A C 1
ATOM 2584 O O . LYS A 1 336 ? 8.876 -22.058 -5.783 1.00 54.47 336 LYS A O 1
ATOM 2589 N N . PHE A 1 337 ? 8.411 -21.026 -3.836 1.00 55.31 337 PHE A N 1
ATOM 2590 C CA . PHE A 1 337 ? 9.545 -20.105 -3.865 1.00 55.31 337 PHE A CA 1
ATOM 2591 C C . PHE A 1 337 ? 10.879 -20.840 -3.662 1.00 55.31 337 PHE A C 1
ATOM 2593 O O . PHE A 1 337 ? 11.801 -20.596 -4.434 1.00 55.31 337 PHE A O 1
ATOM 2600 N N . THR A 1 338 ? 10.984 -21.830 -2.763 1.00 53.84 338 THR A N 1
ATOM 2601 C CA . THR A 1 338 ? 12.197 -22.669 -2.618 1.00 53.84 338 THR A CA 1
ATOM 2602 C C . THR A 1 338 ? 12.529 -23.454 -3.901 1.00 53.84 338 THR A C 1
ATOM 2604 O O . THR A 1 338 ? 13.681 -23.818 -4.124 1.00 53.84 338 THR A O 1
ATOM 2607 N N . SER A 1 339 ? 11.553 -23.699 -4.789 1.00 53.19 339 SER A N 1
ATOM 2608 C CA . SER A 1 339 ? 11.802 -24.316 -6.105 1.00 53.19 339 SER A CA 1
ATOM 2609 C C . SER A 1 339 ? 12.299 -23.339 -7.186 1.00 53.19 339 SER A C 1
ATOM 2611 O O . SER A 1 339 ? 12.849 -23.778 -8.197 1.00 53.19 339 SER A O 1
ATOM 2613 N N . LEU A 1 340 ? 12.122 -22.029 -6.971 1.00 54.22 340 LEU A N 1
ATOM 2614 C CA . LEU A 1 340 ? 12.475 -20.940 -7.893 1.00 54.22 340 LEU A CA 1
ATOM 2615 C C . LEU A 1 340 ? 13.607 -20.037 -7.361 1.00 54.22 340 LEU A C 1
ATOM 2617 O O . LEU A 1 340 ? 14.070 -19.155 -8.082 1.00 54.22 340 LEU A O 1
ATOM 2621 N N . SER A 1 341 ? 14.080 -20.267 -6.133 1.00 54.03 341 SER A N 1
ATOM 2622 C CA . SER A 1 341 ? 14.975 -19.395 -5.350 1.00 54.03 341 SER A CA 1
ATOM 2623 C C . SER A 1 341 ? 16.399 -19.208 -5.895 1.00 54.03 341 SER A C 1
ATOM 2625 O O . SER A 1 341 ? 17.229 -18.588 -5.237 1.00 54.03 341 SER A O 1
ATOM 2627 N N . GLN A 1 342 ? 16.707 -19.722 -7.089 1.00 54.69 342 GLN A N 1
ATOM 2628 C CA . GLN A 1 342 ? 18.041 -19.647 -7.700 1.00 54.69 342 GLN A CA 1
ATOM 2629 C C . GLN A 1 342 ? 18.255 -18.414 -8.595 1.00 54.69 342 GLN A C 1
ATOM 2631 O O . GLN A 1 342 ? 19.370 -18.213 -9.067 1.00 54.69 342 GLN A O 1
ATOM 2636 N N . SER A 1 343 ? 17.220 -17.602 -8.838 1.00 57.38 343 SER A N 1
ATOM 2637 C CA . SER A 1 343 ? 17.299 -16.372 -9.644 1.00 57.38 343 SER A CA 1
ATOM 2638 C C . SER A 1 343 ? 16.580 -15.217 -8.954 1.00 57.38 343 SER A C 1
ATOM 2640 O O . SER A 1 343 ? 15.466 -15.408 -8.463 1.00 57.38 343 SER A O 1
ATOM 2642 N N . SER A 1 344 ? 17.164 -14.021 -8.996 1.00 73.50 344 SER A N 1
ATOM 2643 C CA . SER A 1 344 ? 16.538 -12.777 -8.530 1.00 73.50 344 SER A CA 1
ATOM 2644 C C . SER A 1 344 ? 16.534 -11.791 -9.690 1.00 73.50 344 SER A C 1
ATOM 2646 O O . SER A 1 344 ? 17.437 -10.962 -9.825 1.00 73.50 344 SER A O 1
ATOM 2648 N N . ASN A 1 345 ? 15.517 -11.886 -10.541 1.00 84.94 345 ASN A N 1
ATOM 2649 C CA . ASN A 1 345 ? 15.453 -11.101 -11.766 1.00 84.94 345 ASN A CA 1
ATOM 2650 C C . ASN A 1 345 ? 14.885 -9.699 -11.516 1.00 84.94 345 ASN A C 1
ATOM 2652 O O . ASN A 1 345 ? 14.016 -9.510 -10.663 1.00 84.94 345 ASN A O 1
ATOM 2656 N N . TRP A 1 346 ? 15.356 -8.711 -12.272 1.00 89.19 346 TRP A N 1
ATOM 2657 C CA . TRP A 1 346 ? 14.801 -7.355 -12.340 1.00 89.19 346 TRP A CA 1
ATOM 2658 C C . TRP A 1 346 ? 14.350 -7.077 -13.783 1.00 89.19 346 TRP A C 1
ATOM 2660 O O . TRP A 1 346 ? 14.998 -7.523 -14.735 1.00 89.19 346 TRP A O 1
ATOM 2670 N N . LEU A 1 347 ? 13.264 -6.322 -13.972 1.00 93.12 347 LEU A N 1
ATOM 2671 C CA . LEU A 1 347 ? 12.885 -5.782 -15.282 1.00 93.12 347 LEU A CA 1
ATOM 2672 C C . LEU A 1 347 ? 13.495 -4.390 -15.450 1.00 93.12 347 LEU A C 1
ATOM 2674 O O . LEU A 1 347 ? 13.276 -3.503 -14.627 1.00 93.12 347 LEU A O 1
ATOM 2678 N N . LEU A 1 348 ? 14.252 -4.202 -16.529 1.00 93.75 348 LEU A N 1
ATOM 2679 C CA . LEU A 1 348 ? 15.012 -2.985 -16.803 1.00 93.75 348 LEU A CA 1
ATOM 2680 C C . LEU A 1 348 ? 14.717 -2.476 -18.209 1.00 93.75 348 LEU A C 1
ATOM 2682 O O . LEU A 1 348 ? 14.708 -3.256 -19.158 1.00 93.75 348 LEU A O 1
ATOM 2686 N N . GLY A 1 349 ? 14.530 -1.167 -18.354 1.00 95.62 349 GLY A N 1
ATOM 2687 C CA . GLY A 1 349 ? 14.294 -0.525 -19.643 1.00 95.62 349 GLY A CA 1
ATOM 2688 C C . GLY A 1 349 ? 14.079 0.987 -19.518 1.00 95.62 349 GLY A C 1
ATOM 2689 O O . GLY A 1 349 ? 14.238 1.552 -18.429 1.00 95.62 349 GLY A O 1
ATOM 2690 N N . PRO A 1 350 ? 13.711 1.669 -20.618 1.00 95.88 350 PRO A N 1
ATOM 2691 C CA . PRO A 1 350 ? 13.480 3.109 -20.614 1.00 95.88 350 PRO A CA 1
ATOM 2692 C C . PRO A 1 350 ? 12.392 3.510 -19.613 1.00 95.88 350 PRO A C 1
ATOM 2694 O O . PRO A 1 350 ? 11.287 2.968 -19.634 1.00 95.88 350 PRO A O 1
ATOM 2697 N N . GLY A 1 351 ? 12.693 4.490 -18.762 1.00 93.50 351 GLY A N 1
ATOM 2698 C CA . GLY A 1 351 ? 11.767 4.998 -17.753 1.00 93.50 351 GLY A CA 1
ATOM 2699 C C . GLY A 1 351 ? 11.634 4.160 -16.477 1.00 93.50 351 GLY A C 1
ATOM 2700 O O . GLY A 1 351 ? 10.790 4.515 -15.661 1.00 93.50 351 GLY A O 1
ATOM 2701 N N . VAL A 1 352 ? 12.412 3.087 -16.281 1.00 93.88 352 VAL A N 1
ATOM 2702 C CA . VAL A 1 352 ? 12.355 2.243 -15.066 1.00 93.88 352 VAL A CA 1
ATOM 2703 C C . VAL A 1 352 ? 12.595 3.045 -13.775 1.00 93.88 352 VAL A C 1
ATOM 2705 O O . VAL A 1 352 ? 13.346 4.020 -13.776 1.00 93.88 352 VAL A O 1
ATOM 2708 N N . SER A 1 353 ? 11.968 2.637 -12.668 1.00 87.88 353 SER A N 1
ATOM 2709 C CA . SER A 1 353 ? 12.221 3.184 -11.329 1.00 87.88 353 SER A CA 1
ATOM 2710 C C . SER A 1 353 ? 13.095 2.234 -10.506 1.00 87.88 353 SER A C 1
ATOM 2712 O O . SER A 1 353 ? 12.709 1.095 -10.236 1.00 87.88 353 SER A O 1
ATOM 2714 N N . LEU A 1 354 ? 14.266 2.705 -10.083 1.00 84.44 354 LEU A N 1
ATOM 2715 C CA . LEU A 1 354 ? 15.223 2.012 -9.224 1.00 84.44 354 LEU A CA 1
ATOM 2716 C C . LEU A 1 354 ? 15.382 2.826 -7.932 1.00 84.44 354 LEU A C 1
ATOM 2718 O O . LEU A 1 354 ? 16.264 3.674 -7.830 1.00 84.44 354 LEU A O 1
ATOM 2722 N N . ASN A 1 355 ? 14.494 2.596 -6.965 1.00 72.25 355 ASN A N 1
ATOM 2723 C CA . ASN A 1 355 ? 14.560 3.216 -5.642 1.00 72.25 355 ASN A CA 1
ATOM 2724 C C . ASN A 1 355 ? 14.900 2.151 -4.584 1.00 72.25 355 ASN A C 1
ATOM 2726 O O . ASN A 1 355 ? 14.387 1.029 -4.632 1.00 72.25 355 ASN A O 1
ATOM 2730 N N . TYR A 1 356 ? 15.770 2.505 -3.642 1.00 61.56 356 TYR A N 1
ATOM 2731 C CA . TYR A 1 356 ? 15.993 1.769 -2.403 1.00 61.56 356 TYR A CA 1
ATOM 2732 C C . TYR A 1 356 ? 15.065 2.304 -1.299 1.00 61.56 356 TYR A C 1
ATOM 2734 O O . TYR A 1 356 ? 15.444 3.153 -0.493 1.00 61.56 356 TYR A O 1
ATOM 2742 N N . TYR A 1 357 ? 13.834 1.791 -1.259 1.00 44.19 357 TYR A N 1
ATOM 2743 C CA . TYR A 1 357 ? 12.954 1.965 -0.107 1.00 44.19 357 TYR A CA 1
ATOM 2744 C C . TYR A 1 357 ? 12.083 0.723 0.088 1.00 44.19 357 TYR A C 1
ATOM 2746 O O . TYR A 1 357 ? 11.179 0.446 -0.698 1.00 44.19 357 TYR A O 1
ATOM 2754 N N . ILE A 1 358 ? 12.372 -0.035 1.145 1.00 43.00 358 ILE A N 1
ATOM 2755 C CA . ILE A 1 358 ? 11.520 -1.123 1.630 1.00 43.00 358 ILE A CA 1
ATOM 2756 C C . ILE A 1 358 ? 10.707 -0.552 2.789 1.00 43.00 358 ILE A C 1
ATOM 2758 O O . ILE A 1 358 ? 11.282 -0.069 3.767 1.00 43.00 358 ILE A O 1
ATOM 2762 N N . ALA A 1 359 ? 9.380 -0.653 2.717 1.00 29.91 359 ALA A N 1
ATOM 2763 C CA . ALA A 1 359 ? 8.535 -0.476 3.892 1.00 29.91 359 ALA A CA 1
ATOM 2764 C C . ALA A 1 359 ? 8.876 -1.590 4.903 1.00 29.91 359 ALA A C 1
ATOM 2766 O O . ALA A 1 359 ? 8.488 -2.738 4.701 1.00 29.91 359 ALA A O 1
ATOM 2767 N N . GLY A 1 360 ? 9.672 -1.269 5.931 1.00 31.23 360 GLY A N 1
ATOM 2768 C CA . GLY A 1 360 ? 10.156 -2.247 6.920 1.00 31.23 360 GLY A CA 1
ATOM 2769 C C . GLY A 1 360 ? 11.641 -2.166 7.306 1.00 31.23 360 GLY A C 1
ATOM 2770 O O . GLY A 1 360 ? 12.089 -2.984 8.097 1.00 31.23 360 GLY A O 1
ATOM 2771 N N . GLY A 1 361 ? 12.424 -1.211 6.787 1.00 27.00 361 GLY A N 1
ATOM 2772 C CA . GLY A 1 361 ? 13.702 -0.819 7.413 1.00 27.00 361 GLY A CA 1
ATOM 2773 C C . GLY A 1 361 ? 14.876 -1.811 7.338 1.00 27.00 361 GLY A C 1
ATOM 2774 O O . GLY A 1 361 ? 15.899 -1.571 7.979 1.00 27.00 361 GLY A O 1
ATOM 2775 N N . ILE A 1 362 ? 14.787 -2.891 6.554 1.00 32.47 362 ILE A N 1
ATOM 2776 C CA . ILE A 1 362 ? 15.912 -3.828 6.398 1.00 32.47 362 ILE A CA 1
ATOM 2777 C C . ILE A 1 362 ? 16.977 -3.247 5.477 1.00 32.47 362 ILE A C 1
ATOM 2779 O O . ILE A 1 362 ? 16.799 -3.107 4.266 1.00 32.47 362 ILE A O 1
ATOM 2783 N N . ASN A 1 363 ? 18.113 -2.932 6.092 1.00 31.91 363 ASN A N 1
ATOM 2784 C CA . ASN A 1 363 ? 19.267 -2.354 5.436 1.00 31.91 363 ASN A CA 1
ATOM 2785 C C . ASN A 1 363 ? 20.104 -3.451 4.761 1.00 31.91 363 ASN A C 1
ATOM 2787 O O . ASN A 1 363 ? 20.768 -4.229 5.443 1.00 31.91 363 ASN A O 1
ATOM 2791 N N . ILE A 1 364 ? 20.145 -3.484 3.428 1.00 37.56 364 ILE A N 1
ATOM 2792 C CA . ILE A 1 364 ? 21.043 -4.375 2.675 1.00 37.56 364 ILE A CA 1
ATOM 2793 C C . ILE A 1 364 ? 22.405 -3.685 2.503 1.00 37.56 364 ILE A C 1
ATOM 2795 O O . ILE A 1 364 ? 22.872 -3.413 1.396 1.00 37.56 364 ILE A O 1
ATOM 2799 N N . TYR A 1 365 ? 23.058 -3.400 3.632 1.00 31.16 365 TYR A N 1
ATOM 2800 C CA . TYR A 1 365 ? 24.493 -3.124 3.659 1.00 31.16 365 TYR A CA 1
ATOM 2801 C C . TYR A 1 365 ? 25.236 -4.435 3.374 1.00 31.16 365 TYR A C 1
ATOM 2803 O O . TYR A 1 365 ? 25.452 -5.236 4.280 1.00 31.16 365 TYR A O 1
ATOM 2811 N N . GLY A 1 366 ? 25.625 -4.674 2.117 1.00 33.59 366 GLY A N 1
ATOM 2812 C CA . GLY A 1 366 ? 26.216 -5.963 1.753 1.00 33.59 366 GLY A CA 1
ATOM 2813 C C . GLY A 1 366 ? 26.878 -6.046 0.380 1.00 33.59 366 GLY A C 1
ATOM 2814 O O . GLY A 1 366 ? 26.313 -6.648 -0.516 1.00 33.59 366 GLY A O 1
ATOM 2815 N N . GLN A 1 367 ? 28.122 -5.559 0.306 1.00 36.59 367 GLN A N 1
ATOM 2816 C CA . GLN A 1 367 ? 29.201 -6.006 -0.601 1.00 36.59 367 GLN A CA 1
ATOM 2817 C C . GLN A 1 367 ? 29.112 -5.705 -2.115 1.00 36.59 367 GLN A C 1
ATOM 2819 O O . GLN A 1 367 ? 28.263 -6.217 -2.829 1.00 36.59 367 GLN A O 1
ATOM 2824 N N . GLU A 1 368 ? 30.112 -4.948 -2.592 1.00 42.16 368 GLU A N 1
ATOM 2825 C CA . GLU A 1 368 ? 30.781 -5.035 -3.910 1.00 42.16 368 GLU A CA 1
ATOM 2826 C C . GLU A 1 368 ? 30.007 -5.750 -5.045 1.00 42.16 368 GLU A C 1
ATOM 2828 O O . GLU A 1 368 ? 30.339 -6.865 -5.453 1.00 42.16 368 GLU A O 1
ATOM 2833 N N . PHE A 1 369 ? 28.993 -5.085 -5.607 1.00 53.16 369 PHE A N 1
ATOM 2834 C CA . PHE A 1 369 ? 28.231 -5.614 -6.738 1.00 53.16 369 PHE A CA 1
ATOM 2835 C C . PHE A 1 369 ? 28.801 -5.135 -8.085 1.00 53.16 369 PHE A C 1
ATOM 2837 O O . PHE A 1 369 ? 28.441 -4.063 -8.573 1.00 53.16 369 PHE A O 1
ATOM 2844 N N . GLU A 1 370 ? 29.590 -5.976 -8.766 1.00 59.66 370 GLU A N 1
ATOM 2845 C CA . GLU A 1 370 ? 29.872 -5.831 -10.211 1.00 59.66 370 GLU A CA 1
ATOM 2846 C C . GLU A 1 370 ? 28.609 -6.148 -11.057 1.00 59.66 370 GLU A C 1
ATOM 2848 O O . GLU A 1 370 ? 28.600 -7.047 -11.898 1.00 59.66 370 GLU A O 1
ATOM 2853 N N . MET A 1 371 ? 27.503 -5.425 -10.838 1.00 73.69 371 MET A N 1
ATOM 2854 C CA . MET A 1 371 ? 26.305 -5.526 -11.680 1.00 73.69 371 MET A CA 1
ATOM 2855 C C . MET A 1 371 ? 26.599 -4.991 -13.087 1.00 73.69 371 MET A C 1
ATOM 2857 O O . MET A 1 371 ? 27.042 -3.850 -13.248 1.00 73.69 371 MET A O 1
ATOM 2861 N N . ASP A 1 372 ? 26.307 -5.789 -14.115 1.00 82.25 372 ASP A N 1
ATOM 2862 C CA . ASP A 1 372 ? 26.535 -5.411 -15.511 1.00 82.25 372 ASP A CA 1
ATOM 2863 C C . ASP A 1 372 ? 25.290 -4.785 -16.160 1.00 82.25 372 ASP A C 1
ATOM 2865 O O . ASP A 1 372 ? 24.438 -5.474 -16.716 1.00 82.25 372 ASP A O 1
ATOM 2869 N N . PHE A 1 373 ? 25.214 -3.453 -16.126 1.00 87.00 373 PHE A N 1
ATOM 2870 C CA . PHE A 1 373 ? 24.203 -2.658 -16.834 1.00 87.00 373 PHE A CA 1
ATOM 2871 C C . PHE A 1 373 ? 24.644 -2.263 -18.257 1.00 87.00 373 PHE A C 1
ATOM 2873 O O . PHE A 1 373 ? 24.029 -1.379 -18.871 1.00 87.00 373 PHE A O 1
ATOM 2880 N N . SER A 1 374 ? 25.720 -2.851 -18.796 1.00 89.12 374 SER A N 1
ATOM 2881 C CA . SER A 1 374 ? 26.311 -2.389 -20.052 1.00 89.12 374 SER A CA 1
ATOM 2882 C C . SER A 1 374 ? 25.376 -2.553 -21.248 1.00 89.12 374 SER A C 1
ATOM 2884 O O . SER A 1 374 ? 24.659 -3.539 -21.406 1.00 89.12 374 SER A O 1
ATOM 2886 N N . ASN A 1 375 ? 25.408 -1.565 -22.143 1.00 91.88 375 ASN A N 1
ATOM 2887 C CA . ASN A 1 375 ? 24.611 -1.514 -23.375 1.00 91.88 375 ASN A CA 1
ATOM 2888 C C . ASN A 1 375 ? 23.076 -1.544 -23.178 1.00 91.88 375 ASN A C 1
ATOM 2890 O O . ASN A 1 375 ? 22.347 -1.650 -24.167 1.00 91.88 375 ASN A O 1
ATOM 2894 N N . LEU A 1 376 ? 22.568 -1.419 -21.945 1.00 92.62 376 LEU A N 1
ATOM 2895 C CA . LEU A 1 376 ? 21.132 -1.308 -21.676 1.00 92.62 376 LEU A CA 1
ATOM 2896 C C . LEU A 1 376 ? 20.594 0.079 -22.050 1.00 92.62 376 LEU A C 1
ATOM 2898 O O . LEU A 1 376 ? 21.343 1.059 -22.108 1.00 92.62 376 LEU A O 1
ATOM 2902 N N . ASN A 1 377 ? 19.280 0.187 -22.261 1.00 94.94 377 ASN A N 1
ATOM 2903 C CA . ASN A 1 377 ? 18.616 1.484 -22.326 1.00 94.94 377 ASN A CA 1
ATOM 2904 C C . ASN A 1 377 ? 17.858 1.762 -21.025 1.00 94.94 377 ASN A C 1
ATOM 2906 O O . ASN A 1 377 ? 16.818 1.169 -20.771 1.00 94.94 377 ASN A O 1
ATOM 2910 N N . LEU A 1 378 ? 18.381 2.699 -20.239 1.00 93.56 378 LEU A N 1
ATOM 2911 C CA . LEU A 1 378 ? 17.801 3.216 -19.001 1.00 93.56 378 LEU A CA 1
ATOM 2912 C C . LEU A 1 378 ? 17.430 4.705 -19.151 1.00 93.56 378 LEU A C 1
ATOM 2914 O O . LEU A 1 378 ? 17.352 5.436 -18.171 1.00 93.56 378 LEU A O 1
ATOM 2918 N N . SER A 1 379 ? 17.230 5.201 -20.377 1.00 94.44 379 SER A N 1
ATOM 2919 C CA . SER A 1 379 ? 16.908 6.615 -20.595 1.00 94.44 379 SER A CA 1
ATOM 2920 C C . SER A 1 379 ? 15.593 7.003 -19.924 1.00 94.44 379 SER A C 1
ATOM 2922 O O . SER A 1 379 ? 14.610 6.262 -19.963 1.00 94.44 379 SER A O 1
ATOM 2924 N N . ASN A 1 380 ? 15.574 8.192 -19.325 1.00 92.81 380 ASN A N 1
ATOM 2925 C CA . ASN A 1 380 ? 14.493 8.700 -18.477 1.00 92.81 380 ASN A CA 1
ATOM 2926 C C . ASN A 1 380 ? 14.185 7.841 -17.233 1.00 92.81 380 ASN A C 1
ATOM 2928 O O . ASN A 1 380 ? 13.116 8.013 -16.646 1.00 92.81 380 ASN A O 1
ATOM 2932 N N . ALA A 1 381 ? 15.074 6.921 -16.833 1.00 91.06 381 ALA A N 1
ATOM 2933 C CA . ALA A 1 381 ? 14.917 6.183 -15.584 1.00 91.06 381 ALA A CA 1
ATOM 2934 C C . ALA A 1 381 ? 14.946 7.122 -14.366 1.00 91.06 381 ALA A C 1
ATOM 2936 O O . ALA A 1 381 ? 15.472 8.237 -14.419 1.00 91.06 381 ALA A O 1
ATOM 2937 N N . TRP A 1 382 ? 14.368 6.658 -13.266 1.00 85.25 382 TRP A N 1
ATOM 2938 C CA . TRP A 1 382 ? 14.375 7.338 -11.977 1.00 85.25 382 TRP A CA 1
ATOM 2939 C C . TRP A 1 382 ? 15.193 6.502 -11.002 1.00 85.25 382 TRP A C 1
ATOM 2941 O O . TRP A 1 382 ? 14.825 5.361 -10.737 1.00 85.25 382 TRP A O 1
ATOM 2951 N N . ILE A 1 383 ? 16.312 7.033 -10.516 1.00 85.38 383 ILE A N 1
ATOM 2952 C CA . ILE A 1 383 ? 17.255 6.306 -9.668 1.00 85.38 383 ILE A CA 1
ATOM 2953 C C . ILE A 1 383 ? 17.434 7.072 -8.359 1.00 85.38 383 ILE A C 1
ATOM 2955 O O . ILE A 1 383 ? 17.807 8.245 -8.368 1.00 85.38 383 ILE A O 1
ATOM 2959 N N . GLU A 1 384 ? 17.129 6.417 -7.241 1.00 77.94 384 GLU A N 1
ATOM 2960 C CA . GLU A 1 384 ? 16.984 7.072 -5.941 1.00 77.94 384 GLU A CA 1
ATOM 2961 C C . GLU A 1 384 ? 17.480 6.188 -4.782 1.00 77.94 384 GLU A C 1
ATOM 2963 O O . GLU A 1 384 ? 17.293 4.967 -4.800 1.00 77.94 384 GLU A O 1
ATOM 2968 N N . ASN A 1 385 ? 18.125 6.797 -3.779 1.00 72.00 385 ASN A N 1
ATOM 2969 C CA . ASN A 1 385 ? 18.621 6.163 -2.540 1.00 72.00 385 ASN A CA 1
ATOM 2970 C C . ASN A 1 385 ? 19.555 4.945 -2.734 1.00 72.00 385 ASN A C 1
ATOM 2972 O O . ASN A 1 385 ? 19.780 4.166 -1.810 1.00 72.00 385 ASN A O 1
ATOM 2976 N N . SER A 1 386 ? 20.073 4.732 -3.944 1.00 75.00 386 SER A N 1
ATOM 2977 C CA . SER A 1 386 ? 20.673 3.458 -4.357 1.00 75.00 386 SER A CA 1
ATOM 2978 C C . SER A 1 386 ? 22.203 3.460 -4.269 1.00 75.00 386 SER A C 1
ATOM 2980 O O . SER A 1 386 ? 22.837 4.511 -4.274 1.00 75.00 386 SER A O 1
ATOM 2982 N N . ASN A 1 387 ? 22.830 2.281 -4.256 1.00 75.31 387 ASN A N 1
ATOM 2983 C CA . ASN A 1 387 ? 24.283 2.155 -4.401 1.00 75.31 387 ASN A CA 1
ATOM 2984 C C . ASN A 1 387 ? 24.631 1.350 -5.662 1.00 75.31 387 ASN A C 1
ATOM 2986 O O . ASN A 1 387 ? 24.229 0.196 -5.793 1.00 75.31 387 ASN A O 1
ATOM 2990 N N . PHE A 1 388 ? 25.375 1.976 -6.577 1.00 80.00 388 PHE A N 1
ATOM 2991 C CA . PHE A 1 388 ? 25.892 1.380 -7.810 1.00 80.00 388 PHE A CA 1
ATOM 2992 C C . PHE A 1 388 ? 27.425 1.350 -7.865 1.00 80.00 388 PHE A C 1
ATOM 2994 O O . PHE A 1 388 ? 27.964 1.103 -8.939 1.00 80.00 388 PHE A O 1
ATOM 3001 N N . GLU A 1 389 ? 28.146 1.605 -6.769 1.00 80.19 389 GLU A N 1
ATOM 3002 C CA . GLU A 1 389 ? 29.613 1.554 -6.739 1.00 80.19 389 GLU A CA 1
ATOM 3003 C C . GLU A 1 389 ? 30.146 0.228 -7.317 1.00 80.19 389 GLU A C 1
ATOM 3005 O O . GLU A 1 389 ? 29.744 -0.856 -6.900 1.00 80.19 389 GLU A O 1
ATOM 3010 N N . GLY A 1 390 ? 31.029 0.316 -8.318 1.00 77.50 390 GLY A N 1
ATOM 3011 C CA . GLY A 1 390 ? 31.567 -0.840 -9.046 1.00 77.50 390 GLY A CA 1
ATOM 3012 C C . GLY A 1 390 ? 30.720 -1.340 -10.228 1.00 77.50 390 GLY A C 1
ATOM 3013 O O . GLY A 1 390 ? 31.231 -2.096 -11.054 1.00 77.50 390 GLY A O 1
ATOM 3014 N N . ALA A 1 391 ? 29.468 -0.899 -10.383 1.00 82.19 391 ALA A N 1
ATOM 3015 C CA . ALA A 1 391 ? 28.582 -1.373 -11.448 1.00 82.19 391 ALA A CA 1
ATOM 3016 C C . ALA A 1 391 ? 29.011 -0.903 -12.856 1.00 82.19 391 ALA A C 1
ATOM 3018 O O . ALA A 1 391 ? 29.379 0.252 -13.088 1.00 82.19 391 ALA A O 1
ATOM 3019 N N . ASN A 1 392 ? 28.904 -1.785 -13.851 1.00 84.62 392 ASN A N 1
ATOM 3020 C CA . ASN A 1 392 ? 29.325 -1.506 -15.222 1.00 84.62 392 ASN A CA 1
ATOM 3021 C C . ASN A 1 392 ? 28.211 -0.831 -16.043 1.00 84.62 392 ASN A C 1
ATOM 3023 O O . ASN A 1 392 ? 27.326 -1.496 -16.570 1.00 84.62 392 ASN A O 1
ATOM 3027 N N . PHE A 1 393 ? 28.305 0.487 -16.236 1.00 87.62 393 PHE A N 1
ATOM 3028 C CA . PHE A 1 393 ? 27.410 1.276 -17.104 1.00 87.62 393 PHE A CA 1
ATOM 3029 C C . PHE A 1 393 ? 28.006 1.559 -18.506 1.00 87.62 393 PHE A C 1
ATOM 3031 O O . PHE A 1 393 ? 27.685 2.557 -19.162 1.00 87.62 393 PHE A O 1
ATOM 3038 N N . SER A 1 394 ? 28.935 0.726 -18.995 1.00 88.81 394 SER A N 1
ATOM 3039 C CA . SER A 1 394 ? 29.582 0.976 -20.292 1.00 88.81 394 SER A CA 1
ATOM 3040 C C . SER A 1 394 ? 28.609 0.836 -21.473 1.00 88.81 394 SER A C 1
ATOM 3042 O O . SER A 1 394 ? 27.946 -0.177 -21.666 1.00 88.81 394 SER A O 1
ATOM 3044 N N . GLY A 1 395 ? 28.503 1.885 -22.294 1.00 89.12 395 GLY A N 1
ATOM 3045 C CA . GLY A 1 395 ? 27.587 1.909 -23.444 1.00 89.12 395 GLY A CA 1
ATOM 3046 C C . GLY A 1 395 ? 26.097 2.014 -23.088 1.00 89.12 395 GLY A C 1
ATOM 3047 O O . GLY A 1 395 ? 25.270 2.026 -23.997 1.00 89.12 395 GLY A O 1
ATOM 3048 N N . THR A 1 396 ? 25.745 2.108 -21.804 1.00 91.31 396 THR A N 1
ATOM 3049 C CA . THR A 1 396 ? 24.364 2.248 -21.330 1.00 91.31 396 THR A CA 1
ATOM 3050 C C . THR A 1 396 ? 23.789 3.602 -21.750 1.00 91.31 396 THR A C 1
ATOM 3052 O O . THR A 1 396 ? 24.405 4.649 -21.538 1.00 91.31 396 THR A O 1
ATOM 3055 N N . ASN A 1 397 ? 22.589 3.617 -22.333 1.00 93.25 397 ASN A N 1
ATOM 3056 C CA . ASN A 1 397 ? 21.873 4.862 -22.597 1.00 93.25 397 ASN A CA 1
ATOM 3057 C C . ASN A 1 397 ? 21.169 5.319 -21.316 1.00 93.25 397 ASN A C 1
ATOM 3059 O O . ASN A 1 397 ? 20.118 4.793 -20.971 1.00 93.25 397 ASN A O 1
ATOM 3063 N N . ILE A 1 398 ? 21.743 6.314 -20.646 1.00 90.50 398 ILE A N 1
ATOM 3064 C CA . ILE A 1 398 ? 21.209 6.951 -19.432 1.00 90.50 398 ILE A CA 1
ATOM 3065 C C . ILE A 1 398 ? 20.754 8.403 -19.688 1.00 90.50 398 ILE A C 1
ATOM 3067 O O . ILE A 1 398 ? 20.650 9.205 -18.764 1.00 90.50 398 ILE A O 1
ATOM 3071 N N . ASN A 1 399 ? 20.442 8.773 -20.935 1.00 90.56 399 ASN A N 1
ATOM 3072 C CA . ASN A 1 399 ? 19.969 10.124 -21.262 1.00 90.56 399 ASN A CA 1
ATOM 3073 C C . ASN A 1 399 ? 18.633 10.456 -20.563 1.00 90.56 399 ASN A C 1
ATOM 3075 O O . ASN A 1 399 ? 17.690 9.671 -20.637 1.00 90.56 399 ASN A O 1
ATOM 3079 N N . GLY A 1 400 ? 18.539 11.616 -19.909 1.00 87.44 400 GLY A N 1
ATOM 3080 C CA . GLY A 1 400 ? 17.346 12.040 -19.162 1.00 87.44 400 GLY A CA 1
ATOM 3081 C C . GLY A 1 400 ? 17.100 11.291 -17.845 1.00 87.44 400 GLY A C 1
ATOM 3082 O O . GLY A 1 400 ? 16.061 11.504 -17.230 1.00 87.44 400 GLY A O 1
ATOM 3083 N N . THR A 1 401 ? 18.018 10.415 -17.423 1.00 88.62 401 THR A N 1
ATOM 3084 C CA . THR A 1 401 ? 17.930 9.702 -16.137 1.00 88.62 401 THR A CA 1
ATOM 3085 C C . THR A 1 401 ? 18.039 10.682 -14.977 1.00 88.62 401 THR A C 1
ATOM 3087 O O . THR A 1 401 ? 18.931 11.530 -14.970 1.00 88.62 401 THR A O 1
ATOM 3090 N N . VAL A 1 402 ? 17.152 10.543 -13.996 1.00 83.38 402 VAL A N 1
ATOM 3091 C CA . VAL A 1 402 ? 17.198 11.282 -12.732 1.00 83.38 402 VAL A CA 1
ATOM 3092 C C . VAL A 1 402 ? 17.978 10.459 -11.711 1.00 83.38 402 VAL A C 1
ATOM 3094 O O . VAL A 1 402 ? 17.743 9.258 -11.594 1.00 83.38 402 VAL A O 1
ATOM 3097 N N . TRP A 1 403 ? 18.880 11.114 -10.981 1.00 81.38 403 TRP A N 1
ATOM 3098 C CA . TRP A 1 403 ? 19.685 10.528 -9.909 1.00 81.38 403 TRP A CA 1
ATOM 3099 C C . TRP A 1 403 ? 19.486 11.355 -8.638 1.00 81.38 403 TRP A C 1
ATOM 3101 O O . TRP A 1 403 ? 19.654 12.574 -8.688 1.00 81.38 403 TRP A O 1
ATOM 3111 N N . ILE A 1 404 ? 19.115 10.708 -7.534 1.00 73.69 404 ILE A N 1
ATOM 3112 C CA . ILE A 1 404 ? 18.885 11.333 -6.224 1.00 73.69 404 ILE A CA 1
ATOM 3113 C C . ILE A 1 404 ? 19.514 10.443 -5.149 1.00 73.69 404 ILE A C 1
ATOM 3115 O O . ILE A 1 404 ? 19.271 9.236 -5.132 1.00 73.69 404 ILE A O 1
ATOM 3119 N N . SER A 1 405 ? 20.333 11.017 -4.271 1.00 74.50 405 SER A N 1
ATOM 3120 C CA . SER A 1 405 ? 20.941 10.366 -3.099 1.00 74.50 405 SER A CA 1
ATOM 3121 C C . SER A 1 405 ? 21.506 8.975 -3.397 1.00 74.50 405 SER A C 1
ATOM 3123 O O . SER A 1 405 ? 21.288 8.012 -2.666 1.00 74.50 405 SER A O 1
ATOM 3125 N N . THR A 1 406 ? 22.190 8.860 -4.537 1.00 74.62 406 THR A N 1
ATOM 3126 C CA . THR A 1 406 ? 22.634 7.594 -5.118 1.00 74.62 406 THR A CA 1
ATOM 3127 C C . THR A 1 406 ? 24.151 7.572 -5.247 1.00 74.62 406 THR A C 1
ATOM 3129 O O . THR A 1 406 ? 24.743 8.474 -5.833 1.00 74.62 406 THR A O 1
ATOM 3132 N N . ILE A 1 407 ? 24.799 6.512 -4.767 1.00 79.00 407 ILE A N 1
ATOM 3133 C CA . ILE A 1 407 ? 26.234 6.304 -4.979 1.00 79.00 407 ILE A CA 1
ATOM 3134 C C . ILE A 1 407 ? 26.443 5.815 -6.418 1.00 79.00 407 ILE A C 1
ATOM 3136 O O . ILE A 1 407 ? 25.929 4.773 -6.827 1.00 79.00 407 ILE A O 1
ATOM 3140 N N . CYS A 1 408 ? 27.181 6.596 -7.199 1.00 81.38 408 CYS A N 1
ATOM 3141 C CA . CYS A 1 408 ? 27.487 6.349 -8.601 1.00 81.38 408 CYS A CA 1
ATOM 3142 C C . CYS A 1 408 ? 28.484 5.184 -8.793 1.00 81.38 408 CYS A C 1
ATOM 3144 O O . CYS A 1 408 ? 29.231 4.853 -7.872 1.00 81.38 408 CYS A O 1
ATOM 3146 N N . PRO A 1 409 ? 28.614 4.637 -10.022 1.00 80.62 409 PRO A N 1
ATOM 3147 C CA . PRO A 1 409 ? 29.576 3.583 -10.379 1.00 80.62 409 PRO A CA 1
ATOM 3148 C C . PRO A 1 409 ? 31.032 3.738 -9.925 1.00 80.62 409 PRO A C 1
ATOM 3150 O O . PRO A 1 409 ? 31.758 2.751 -9.846 1.00 80.62 409 PRO A O 1
ATOM 3153 N N . ASN A 1 410 ? 31.478 4.956 -9.629 1.00 78.44 410 ASN A N 1
ATOM 3154 C CA . ASN A 1 410 ? 32.828 5.267 -9.167 1.00 78.44 410 ASN A CA 1
ATOM 3155 C C . ASN A 1 410 ? 32.907 5.683 -7.682 1.00 78.44 410 ASN A C 1
ATOM 3157 O O . ASN A 1 410 ? 33.889 6.318 -7.301 1.00 78.44 410 ASN A O 1
ATOM 3161 N N . GLY A 1 411 ? 31.873 5.402 -6.883 1.00 75.62 411 GLY A N 1
ATOM 3162 C CA . GLY A 1 411 ? 31.833 5.671 -5.439 1.00 75.62 411 GLY A CA 1
ATOM 3163 C C . GLY A 1 411 ? 31.473 7.109 -5.038 1.00 75.62 411 GLY A C 1
ATOM 3164 O O . GLY A 1 411 ? 31.432 7.415 -3.851 1.00 75.62 411 GLY A O 1
ATOM 3165 N N . MET A 1 412 ? 31.207 8.013 -5.989 1.00 77.69 412 MET A N 1
ATOM 3166 C CA . MET A 1 412 ? 30.808 9.401 -5.685 1.00 77.69 412 MET A CA 1
ATOM 3167 C C . MET A 1 412 ? 29.285 9.526 -5.522 1.00 77.69 412 MET A C 1
ATOM 3169 O O . MET A 1 412 ? 28.548 8.791 -6.173 1.00 77.69 412 MET A O 1
ATOM 3173 N N . ASN A 1 413 ? 28.791 10.462 -4.707 1.00 76.81 413 ASN A N 1
ATOM 3174 C CA . ASN A 1 413 ? 27.350 10.691 -4.549 1.00 76.81 413 ASN A CA 1
ATOM 3175 C C . ASN A 1 413 ? 26.792 11.485 -5.747 1.00 76.81 413 ASN A C 1
ATOM 3177 O O . ASN A 1 413 ? 27.356 12.505 -6.137 1.00 76.81 413 ASN A O 1
ATOM 3181 N N . SER A 1 414 ? 25.667 11.052 -6.323 1.00 75.69 414 SER A N 1
ATOM 3182 C CA . SER A 1 414 ? 24.954 11.754 -7.398 1.00 75.69 414 SER A CA 1
ATOM 3183 C C . SER A 1 414 ? 24.638 13.204 -7.052 1.00 75.69 414 SER A C 1
ATOM 3185 O O . SER A 1 414 ? 24.634 14.067 -7.930 1.00 75.69 414 SER A O 1
ATOM 3187 N N . ASP A 1 415 ? 24.393 13.477 -5.772 1.00 73.88 415 ASP A N 1
ATOM 3188 C CA . ASP A 1 415 ? 23.933 14.778 -5.303 1.00 73.88 415 ASP A CA 1
ATOM 3189 C C . ASP A 1 415 ? 25.037 15.848 -5.341 1.00 73.88 415 ASP A C 1
ATOM 3191 O O . ASP A 1 415 ? 24.722 17.035 -5.260 1.00 73.88 415 ASP A O 1
ATOM 3195 N N . ASP A 1 416 ? 26.294 15.466 -5.591 1.00 71.69 416 ASP A N 1
ATOM 3196 C CA . ASP A 1 416 ? 27.428 16.378 -5.794 1.00 71.69 416 ASP A CA 1
ATOM 3197 C C . ASP A 1 416 ? 27.543 16.923 -7.244 1.00 71.69 416 ASP A C 1
ATOM 3199 O O . ASP A 1 416 ? 28.334 17.839 -7.500 1.00 71.69 416 ASP A O 1
ATOM 3203 N N . PHE A 1 417 ? 26.761 16.405 -8.209 1.00 67.31 417 PHE A N 1
ATOM 3204 C CA . PHE A 1 417 ? 26.924 16.674 -9.655 1.00 67.31 417 PHE A CA 1
ATOM 3205 C C . PHE A 1 417 ? 25.641 17.183 -10.338 1.00 67.31 417 PHE A C 1
ATOM 3207 O O . PHE A 1 417 ? 24.555 16.664 -10.091 1.00 67.31 417 PHE A O 1
ATOM 3214 N N . GLU A 1 418 ? 25.739 18.193 -11.216 1.00 66.06 418 GLU A N 1
ATOM 3215 C CA . GLU A 1 418 ? 24.570 18.818 -11.882 1.00 66.06 418 GLU A CA 1
ATOM 3216 C C . GLU A 1 418 ? 23.757 17.801 -12.691 1.00 66.06 418 GLU A C 1
ATOM 3218 O O . GLU A 1 418 ? 22.529 17.790 -12.679 1.00 66.06 418 GLU A O 1
ATOM 3223 N N . ASP A 1 419 ? 24.488 16.941 -13.396 1.00 69.88 419 ASP A N 1
ATOM 3224 C CA . ASP A 1 419 ? 23.983 15.890 -14.270 1.00 69.88 419 ASP A CA 1
ATOM 3225 C C . ASP A 1 419 ? 23.796 14.552 -13.491 1.00 69.88 419 ASP A C 1
ATOM 3227 O O . ASP A 1 419 ? 23.543 13.502 -14.088 1.00 69.88 419 ASP A O 1
ATOM 3231 N N . GLY A 1 420 ? 23.953 14.541 -12.160 1.00 78.88 420 GLY A N 1
ATOM 3232 C CA . GLY A 1 420 ? 24.004 13.316 -11.355 1.00 78.88 420 GLY A CA 1
ATOM 3233 C C . GLY A 1 420 ? 25.200 12.432 -11.733 1.00 78.88 420 GLY A C 1
ATOM 3234 O O . GLY A 1 420 ? 26.304 12.919 -11.978 1.00 78.88 420 GLY A O 1
ATOM 3235 N N . CYS A 1 421 ? 24.998 11.118 -11.861 1.00 77.69 421 CYS A N 1
ATOM 3236 C CA . CYS A 1 421 ? 26.082 10.213 -12.274 1.00 77.69 421 CYS A CA 1
ATOM 3237 C C . CYS A 1 421 ? 26.512 10.367 -13.754 1.00 77.69 421 CYS A C 1
ATOM 3239 O O . CYS A 1 421 ? 27.486 9.741 -14.178 1.00 77.69 421 CYS A O 1
ATOM 3241 N N . LEU A 1 422 ? 25.822 11.187 -14.559 1.00 75.00 422 LEU A N 1
ATOM 3242 C CA . LEU A 1 422 ? 26.199 11.499 -15.943 1.00 75.00 422 LEU A CA 1
ATOM 3243 C C . LEU A 1 422 ? 27.264 12.601 -15.980 1.00 75.00 422 LEU A C 1
ATOM 3245 O O . LEU A 1 422 ? 27.134 13.603 -15.294 1.00 75.00 422 LEU A O 1
ATOM 3249 N N . ASN A 1 423 ? 28.279 12.469 -16.841 1.00 68.62 423 ASN A N 1
ATOM 3250 C CA . ASN A 1 423 ? 29.318 13.476 -17.147 1.00 68.62 423 ASN A CA 1
ATOM 3251 C C . ASN A 1 423 ? 30.148 14.042 -15.973 1.00 68.62 423 ASN A C 1
ATOM 3253 O O . ASN A 1 423 ? 31.158 14.688 -16.243 1.00 68.62 423 ASN A O 1
ATOM 3257 N N . GLN A 1 424 ? 29.738 13.823 -14.720 1.00 63.72 424 GLN A N 1
ATOM 3258 C CA . GLN A 1 424 ? 30.376 14.258 -13.477 1.00 63.72 424 GLN A CA 1
ATOM 3259 C C . GLN A 1 424 ? 30.807 15.728 -13.515 1.00 63.72 424 GLN A C 1
ATOM 3261 O O . GLN A 1 424 ? 31.891 16.101 -13.067 1.00 63.72 424 GLN A O 1
ATOM 3266 N N . LYS A 1 425 ? 29.928 16.581 -14.058 1.00 56.75 425 LYS A N 1
ATOM 3267 C CA . LYS A 1 425 ? 30.043 18.025 -13.867 1.00 56.75 425 LYS A CA 1
ATOM 3268 C C . LYS A 1 425 ? 29.692 18.310 -12.415 1.00 56.75 425 LYS A C 1
ATOM 3270 O O . LYS A 1 425 ? 28.521 18.243 -12.049 1.00 56.75 425 LYS A O 1
ATOM 3275 N N . GLU A 1 426 ? 30.714 18.535 -11.593 1.00 52.53 426 GLU A N 1
ATOM 3276 C CA . GLU A 1 426 ? 30.555 18.988 -10.208 1.00 52.53 426 GLU A CA 1
ATOM 3277 C C . GLU A 1 426 ? 29.554 20.150 -10.183 1.00 52.53 426 GLU A C 1
ATOM 3279 O O . GLU A 1 426 ? 29.654 21.040 -11.030 1.00 52.53 426 GLU A O 1
ATOM 3284 N N . LYS A 1 427 ? 28.640 20.201 -9.203 1.00 51.75 427 LYS A N 1
ATOM 3285 C CA . LYS A 1 427 ? 27.744 21.362 -8.975 1.00 51.75 427 LYS A CA 1
ATOM 3286 C C . LYS A 1 427 ? 28.501 22.634 -8.557 1.00 51.75 427 LYS A C 1
ATOM 3288 O O . LYS A 1 427 ? 27.932 23.531 -7.951 1.00 51.75 427 LYS A O 1
ATOM 3293 N N . ARG A 1 428 ? 29.819 22.693 -8.775 1.00 48.12 428 ARG A N 1
ATOM 3294 C CA . ARG A 1 428 ? 30.711 23.679 -8.177 1.00 48.12 428 ARG A CA 1
ATOM 3295 C C . ARG A 1 428 ? 31.307 24.622 -9.206 1.00 48.12 428 ARG A C 1
ATOM 3297 O O . ARG A 1 428 ? 31.871 24.248 -10.234 1.00 48.12 428 ARG A O 1
ATOM 3304 N N . CYS A 1 429 ? 31.242 25.882 -8.815 1.00 49.44 429 CYS A N 1
ATOM 3305 C CA . CYS A 1 429 ? 31.994 27.011 -9.326 1.00 49.44 429 CYS A CA 1
ATOM 3306 C C . CYS A 1 429 ? 33.474 26.675 -9.626 1.00 49.44 429 CYS A C 1
ATOM 3308 O O . CYS A 1 429 ? 34.162 26.051 -8.816 1.00 49.44 429 CYS A O 1
ATOM 3310 N N . GLN A 1 430 ? 33.990 27.105 -10.784 1.00 42.41 430 GLN A N 1
ATOM 3311 C CA . GLN A 1 430 ? 35.321 26.690 -11.240 1.00 42.41 430 GLN A CA 1
ATOM 3312 C C . GLN A 1 430 ? 36.484 27.458 -10.586 1.00 42.41 430 GLN A C 1
ATOM 3314 O O . GLN A 1 430 ? 36.646 28.657 -10.807 1.00 42.41 430 GLN A O 1
ATOM 3319 N N . GLN A 1 431 ? 37.379 26.682 -9.962 1.00 45.91 431 GLN A N 1
ATOM 3320 C CA . GLN A 1 431 ? 38.735 27.031 -9.507 1.00 45.91 431 GLN A CA 1
ATOM 3321 C C . GLN A 1 431 ? 38.808 28.019 -8.307 1.00 45.91 431 GLN A C 1
ATOM 3323 O O . GLN A 1 431 ? 38.379 29.166 -8.353 1.00 45.91 431 GLN A O 1
ATOM 3328 N N . ASN A 1 432 ? 39.389 27.537 -7.205 1.00 43.03 432 ASN A N 1
ATOM 3329 C CA . ASN A 1 432 ? 39.317 28.079 -5.829 1.00 43.03 432 ASN A CA 1
ATOM 3330 C C . ASN A 1 432 ? 40.308 29.269 -5.612 1.00 43.03 432 ASN A C 1
ATOM 3332 O O . ASN A 1 432 ? 41.129 29.480 -6.489 1.00 43.03 432 ASN A O 1
ATOM 3336 N N . THR A 1 433 ? 40.394 29.997 -4.477 1.00 41.38 433 THR A N 1
ATOM 3337 C CA . THR A 1 433 ? 41.553 30.929 -4.218 1.00 41.38 433 THR A CA 1
ATOM 3338 C C . THR A 1 433 ? 42.232 30.783 -2.837 1.00 41.38 433 THR A C 1
ATOM 3340 O O . THR A 1 433 ? 41.592 30.420 -1.856 1.00 41.38 433 THR A O 1
ATOM 3343 N N . THR A 1 434 ? 43.532 31.137 -2.730 1.00 37.84 434 THR A N 1
ATOM 3344 C CA . THR A 1 434 ? 44.219 31.296 -1.427 1.00 37.84 434 THR A CA 1
ATOM 3345 C C . THR A 1 434 ? 43.809 32.591 -0.723 1.00 37.84 434 THR A C 1
ATOM 3347 O O . THR A 1 434 ? 44.061 33.693 -1.219 1.00 37.84 434 THR A O 1
ATOM 3350 N N . LEU A 1 435 ? 43.276 32.432 0.481 1.00 41.75 435 LEU A N 1
ATOM 3351 C CA . LEU A 1 435 ? 43.073 33.452 1.509 1.00 41.75 435 LEU A CA 1
ATOM 3352 C C . LEU A 1 435 ? 44.139 33.328 2.611 1.00 41.75 435 LEU A C 1
ATOM 3354 O O . LEU A 1 435 ? 44.579 32.220 2.923 1.00 41.75 435 LEU A O 1
ATOM 3358 N N . ALA A 1 436 ? 44.562 34.443 3.204 1.00 39.75 436 ALA A N 1
ATOM 3359 C CA . ALA A 1 436 ? 45.630 34.499 4.205 1.00 39.75 436 ALA A CA 1
ATOM 3360 C C . ALA A 1 436 ? 45.152 34.857 5.627 1.00 39.75 436 ALA A C 1
ATOM 3362 O O . ALA A 1 436 ? 45.907 34.651 6.579 1.00 39.75 436 ALA A O 1
ATOM 3363 N N . SER A 1 437 ? 43.933 35.382 5.797 1.00 44.59 437 SER A N 1
ATOM 3364 C CA . SER A 1 437 ? 43.329 35.665 7.111 1.00 44.59 437 SER A CA 1
ATOM 3365 C C . SER A 1 437 ? 41.792 35.632 7.063 1.00 44.59 437 SER A C 1
ATOM 3367 O O . SER A 1 437 ? 41.192 35.525 5.994 1.00 44.59 437 SER A O 1
ATOM 3369 N N . ILE A 1 438 ? 41.135 35.766 8.223 1.00 44.88 438 ILE A N 1
ATOM 3370 C CA . ILE A 1 438 ? 39.672 35.941 8.309 1.00 44.88 438 ILE A CA 1
ATOM 3371 C C . ILE A 1 438 ? 39.181 37.205 7.570 1.00 44.88 438 ILE A C 1
ATOM 3373 O O . ILE A 1 438 ? 38.048 37.238 7.101 1.00 44.88 438 ILE A O 1
ATOM 3377 N N . GLU A 1 439 ? 40.034 38.221 7.397 1.00 47.88 439 GLU A N 1
ATOM 3378 C CA . GLU A 1 439 ? 39.697 39.474 6.700 1.00 47.88 439 GLU A CA 1
ATOM 3379 C C . GLU A 1 439 ? 39.435 39.250 5.197 1.00 47.88 439 GLU A C 1
ATOM 3381 O O . GLU A 1 439 ? 38.710 40.020 4.564 1.00 47.88 439 GLU A O 1
ATOM 3386 N N . ASP A 1 440 ? 39.985 38.176 4.623 1.00 49.09 440 ASP A N 1
ATOM 3387 C CA . ASP A 1 440 ? 39.789 37.808 3.220 1.00 49.09 440 ASP A CA 1
ATOM 3388 C C . ASP A 1 440 ? 38.431 37.122 2.957 1.00 49.09 440 ASP A C 1
ATOM 3390 O O . ASP A 1 440 ? 37.883 37.257 1.863 1.00 49.09 440 ASP A O 1
ATOM 3394 N N . VAL A 1 441 ? 37.866 36.407 3.942 1.00 51.00 441 VAL A N 1
ATOM 3395 C CA . VAL A 1 441 ? 36.576 35.684 3.809 1.00 51.00 441 VAL A CA 1
ATOM 3396 C C . VAL A 1 441 ? 35.415 36.657 3.597 1.00 51.00 441 VAL A C 1
ATOM 3398 O O . VAL A 1 441 ? 34.481 36.379 2.851 1.00 51.00 441 VAL A O 1
ATOM 3401 N N . VAL A 1 442 ? 35.504 37.819 4.243 1.00 51.06 442 VAL A N 1
ATOM 3402 C CA . VAL A 1 442 ? 34.454 38.846 4.315 1.00 51.06 442 VAL A CA 1
ATOM 3403 C C . VAL A 1 442 ? 34.690 40.035 3.374 1.00 51.06 442 VAL A C 1
ATOM 3405 O O . VAL A 1 442 ? 34.041 41.074 3.482 1.00 51.06 442 VAL A O 1
ATOM 3408 N N . SER A 1 443 ? 35.649 39.914 2.450 1.00 50.75 443 SER A N 1
ATOM 3409 C CA . SER A 1 443 ? 36.009 40.973 1.493 1.00 50.75 443 SER A CA 1
ATOM 3410 C C . SER A 1 443 ? 36.004 40.527 0.026 1.00 50.75 443 SER A C 1
ATOM 3412 O O . SER A 1 443 ? 36.309 41.328 -0.865 1.00 50.75 443 SER A O 1
ATOM 3414 N N . LYS A 1 444 ? 35.614 39.277 -0.253 1.00 53.66 444 LYS A N 1
ATOM 3415 C CA . LYS A 1 444 ? 35.600 38.692 -1.599 1.00 53.66 444 LYS A CA 1
ATOM 3416 C C . LYS A 1 444 ? 34.276 38.008 -1.932 1.00 53.66 444 LYS A C 1
ATOM 3418 O O . LYS A 1 444 ? 33.525 37.592 -1.057 1.00 53.66 444 LYS A O 1
ATOM 3423 N N . ARG A 1 445 ? 34.006 37.884 -3.235 1.00 55.22 445 ARG A N 1
ATOM 3424 C CA . ARG A 1 445 ? 32.855 37.142 -3.760 1.00 55.22 445 ARG A CA 1
ATOM 3425 C C . ARG A 1 445 ? 33.193 35.662 -3.862 1.00 55.22 445 ARG A C 1
ATOM 3427 O O . ARG A 1 445 ? 34.028 35.259 -4.675 1.00 55.22 445 ARG A O 1
ATOM 3434 N N . VAL A 1 446 ? 32.516 34.887 -3.034 1.00 57.47 446 VAL A N 1
ATOM 3435 C CA . VAL A 1 446 ? 32.599 33.433 -2.966 1.00 57.47 446 VAL A CA 1
ATOM 3436 C C . VAL A 1 446 ? 31.311 32.827 -3.518 1.00 57.47 446 VAL A C 1
ATOM 3438 O O . VAL A 1 446 ? 30.243 33.415 -3.397 1.00 57.47 446 VAL A O 1
ATOM 3441 N N . CYS A 1 447 ? 31.428 31.668 -4.152 1.00 59.00 447 CYS A N 1
ATOM 3442 C CA . CYS A 1 447 ? 30.329 30.880 -4.718 1.00 59.00 447 CYS A CA 1
ATOM 3443 C C . CYS A 1 447 ? 30.164 29.528 -4.011 1.00 59.00 447 CYS A C 1
ATOM 3445 O O . CYS A 1 447 ? 29.307 28.734 -4.384 1.00 59.00 447 CYS A O 1
ATOM 3447 N N . GLY A 1 448 ? 30.972 29.242 -2.986 1.00 58.62 448 GLY A N 1
ATOM 3448 C CA . GLY A 1 448 ? 30.774 28.053 -2.173 1.00 58.62 448 GLY A CA 1
ATOM 3449 C C . GLY A 1 448 ? 31.573 28.027 -0.877 1.00 58.62 448 GLY A C 1
ATOM 3450 O O . GLY A 1 448 ? 32.595 28.709 -0.748 1.00 58.62 448 GLY A O 1
ATOM 3451 N N . ILE A 1 449 ? 31.120 27.203 0.066 1.00 58.75 449 ILE A N 1
ATOM 3452 C CA . ILE A 1 449 ? 31.752 26.962 1.369 1.00 58.75 449 ILE A CA 1
ATOM 3453 C C . ILE A 1 449 ? 31.706 25.465 1.672 1.00 58.75 449 ILE A C 1
ATOM 3455 O O . ILE A 1 449 ? 30.675 24.832 1.472 1.00 58.75 449 ILE A O 1
ATOM 3459 N N . VAL A 1 450 ? 32.798 24.902 2.185 1.00 57.94 450 VAL A N 1
ATOM 3460 C CA . VAL A 1 450 ? 32.821 23.595 2.850 1.00 57.94 450 VAL A CA 1
ATOM 3461 C C . VAL A 1 450 ? 33.170 23.795 4.319 1.00 57.94 450 VAL A C 1
ATOM 3463 O O . VAL A 1 450 ? 34.114 24.518 4.644 1.00 57.94 450 VAL A O 1
ATOM 3466 N N . ILE A 1 451 ? 32.431 23.126 5.201 1.00 58.12 451 ILE A N 1
ATOM 3467 C CA . ILE A 1 451 ? 32.772 23.008 6.622 1.00 58.12 451 ILE A CA 1
ATOM 3468 C C . ILE A 1 451 ? 33.442 21.645 6.809 1.00 58.12 451 ILE A C 1
ATOM 3470 O O . ILE A 1 451 ? 32.793 20.601 6.793 1.00 58.12 451 ILE A O 1
ATOM 3474 N N . GLU A 1 452 ? 34.766 21.654 6.924 1.00 51.25 452 GLU A N 1
ATOM 3475 C CA . GLU A 1 452 ? 35.606 20.448 7.019 1.00 51.25 452 GLU A CA 1
ATOM 3476 C C . GLU A 1 452 ? 35.738 19.952 8.463 1.00 51.25 452 GLU A C 1
ATOM 3478 O O . GLU A 1 452 ? 36.106 18.806 8.723 1.00 51.25 452 GLU A O 1
ATOM 3483 N N . LYS A 1 453 ? 35.443 20.830 9.425 1.00 52.62 453 LYS A N 1
ATOM 3484 C CA . LYS A 1 453 ? 35.331 20.484 10.836 1.00 52.62 453 LYS A CA 1
ATOM 3485 C C . LYS A 1 453 ? 34.504 21.530 11.561 1.00 52.62 453 LYS A C 1
ATOM 3487 O O . LYS A 1 453 ? 34.777 22.718 11.414 1.00 52.62 453 LYS A O 1
ATOM 3492 N N . ALA A 1 454 ? 33.604 21.111 12.437 1.00 53.22 454 ALA A N 1
ATOM 3493 C CA . ALA A 1 454 ? 33.188 21.953 13.549 1.00 53.22 454 ALA A CA 1
ATOM 3494 C C . ALA A 1 454 ? 33.031 21.110 14.818 1.00 53.22 454 ALA A C 1
ATOM 3496 O O . ALA A 1 454 ? 32.476 20.013 14.802 1.00 53.22 454 ALA A O 1
ATOM 3497 N N . LEU A 1 455 ? 33.580 21.610 15.918 1.00 50.72 455 LEU A N 1
ATOM 3498 C CA . LEU A 1 455 ? 33.482 21.034 17.252 1.00 50.72 455 LEU A CA 1
ATOM 3499 C C . LEU A 1 455 ? 32.774 22.049 18.145 1.00 50.72 455 LEU A C 1
ATOM 3501 O O . LEU A 1 455 ? 33.215 23.195 18.189 1.00 50.72 455 LEU A O 1
ATOM 3505 N N . ALA A 1 456 ? 31.729 21.609 18.853 1.00 51.16 456 ALA A N 1
ATOM 3506 C CA . ALA A 1 456 ? 30.879 22.446 19.710 1.00 51.16 456 ALA A CA 1
ATOM 3507 C C . ALA A 1 456 ? 30.228 23.638 18.969 1.00 51.16 456 ALA A C 1
ATOM 3509 O O . ALA A 1 456 ? 30.272 24.772 19.446 1.00 51.16 456 ALA A O 1
ATOM 3510 N N . VAL A 1 457 ? 29.648 23.361 17.794 1.00 54.03 457 VAL A N 1
ATOM 3511 C CA . VAL A 1 457 ? 28.814 24.274 16.992 1.00 54.03 457 VAL A CA 1
ATOM 3512 C C . VAL A 1 457 ? 27.580 23.503 16.547 1.00 54.03 457 VAL A C 1
ATOM 3514 O O . VAL A 1 457 ? 27.758 22.425 15.988 1.00 54.03 457 VAL A O 1
ATOM 3517 N N . ASP A 1 458 ? 26.381 24.047 16.753 1.00 52.09 458 ASP A N 1
ATOM 3518 C CA . ASP A 1 458 ? 25.129 23.354 16.394 1.00 52.09 458 ASP A CA 1
ATOM 3519 C C . ASP A 1 458 ? 24.481 23.910 15.115 1.00 52.09 458 ASP A C 1
ATOM 3521 O O . ASP A 1 458 ? 23.788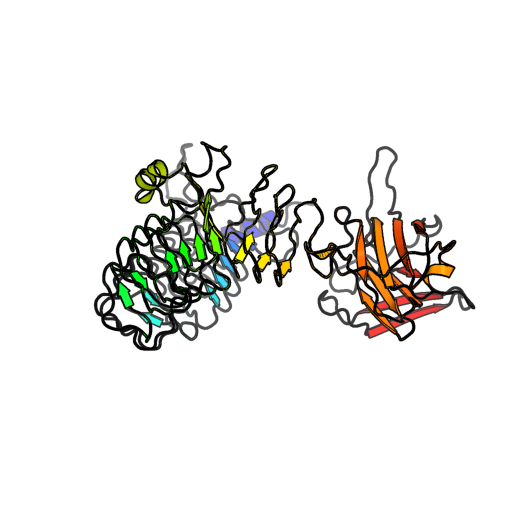 23.187 14.404 1.00 52.09 458 ASP A O 1
ATOM 3525 N N . ALA A 1 459 ? 24.719 25.186 14.789 1.00 54.19 459 ALA A N 1
ATOM 3526 C CA . ALA A 1 459 ? 24.275 25.815 13.546 1.00 54.19 459 ALA A CA 1
ATOM 3527 C C . ALA A 1 459 ? 25.186 26.987 13.145 1.00 54.19 459 ALA A C 1
ATOM 3529 O O . ALA A 1 459 ? 25.785 27.648 13.998 1.00 54.19 459 ALA A O 1
ATOM 3530 N N . MET A 1 460 ? 25.253 27.283 11.843 1.00 61.53 460 MET A N 1
ATOM 3531 C CA . MET A 1 460 ? 25.894 28.484 11.299 1.00 61.53 460 MET A CA 1
ATOM 3532 C C . MET A 1 460 ? 24.975 29.208 10.306 1.00 61.53 460 MET A C 1
ATOM 3534 O O . MET A 1 460 ? 24.243 28.580 9.540 1.00 61.53 460 MET A O 1
ATOM 3538 N N . ARG A 1 461 ? 25.059 30.542 10.297 1.00 64.88 461 ARG A N 1
ATOM 3539 C CA . ARG A 1 461 ? 24.366 31.447 9.372 1.00 64.88 461 ARG A CA 1
ATOM 3540 C C . ARG A 1 461 ? 25.383 32.335 8.662 1.00 64.88 461 ARG A C 1
ATOM 3542 O O . ARG A 1 461 ? 26.048 33.157 9.295 1.00 64.88 461 ARG A O 1
ATOM 3549 N N . PHE A 1 462 ? 25.472 32.213 7.342 1.00 67.88 462 PHE A N 1
ATOM 3550 C CA . PHE A 1 462 ? 26.265 33.090 6.480 1.00 67.88 462 PHE A CA 1
ATOM 3551 C C . PHE A 1 462 ? 25.377 34.223 5.970 1.00 67.88 462 PHE A C 1
ATOM 3553 O O . PHE A 1 462 ? 24.383 33.974 5.296 1.00 67.88 462 PHE A O 1
ATOM 3560 N N . ILE A 1 463 ? 25.716 35.469 6.289 1.00 63.44 463 ILE A N 1
ATOM 3561 C CA . ILE A 1 463 ? 24.934 36.652 5.905 1.00 63.44 463 ILE A CA 1
ATOM 3562 C C . ILE A 1 463 ? 25.668 37.383 4.793 1.00 63.44 463 ILE A C 1
ATOM 3564 O O . ILE A 1 463 ? 26.880 37.584 4.866 1.00 63.44 463 ILE A O 1
ATOM 3568 N N . TYR A 1 464 ? 24.929 37.792 3.770 1.00 68.38 464 TYR A N 1
ATOM 3569 C CA . TYR A 1 464 ? 25.449 38.405 2.557 1.00 68.38 464 TYR A CA 1
ATOM 3570 C C . TYR A 1 464 ? 25.501 39.940 2.637 1.00 68.38 464 TYR A C 1
ATOM 3572 O O . TYR A 1 464 ? 25.032 40.566 3.591 1.00 68.38 464 TYR A O 1
ATOM 3580 N N . ASP A 1 465 ? 26.114 40.573 1.640 1.00 66.00 465 ASP A N 1
ATOM 3581 C CA . ASP A 1 465 ? 26.319 42.022 1.531 1.00 66.00 465 ASP A CA 1
ATOM 3582 C C . ASP A 1 465 ? 25.036 42.819 1.240 1.00 66.00 465 ASP A C 1
ATOM 3584 O O . ASP A 1 465 ? 24.992 44.026 1.486 1.00 66.00 465 ASP A O 1
ATOM 3588 N N . ASP A 1 466 ? 23.977 42.151 0.782 1.00 66.81 466 ASP A N 1
ATOM 3589 C CA . ASP A 1 466 ? 22.634 42.717 0.612 1.00 66.81 466 ASP A CA 1
ATOM 3590 C C . ASP A 1 466 ? 21.696 42.474 1.813 1.00 66.81 466 ASP A C 1
ATOM 3592 O O . ASP A 1 466 ? 20.575 42.986 1.832 1.00 66.81 466 ASP A O 1
ATOM 3596 N N . GLY A 1 467 ? 22.153 41.727 2.826 1.00 64.25 467 GLY A N 1
ATOM 3597 C CA . GLY A 1 467 ? 21.381 41.369 4.017 1.00 64.25 467 GLY A CA 1
ATOM 3598 C C . GLY A 1 467 ? 20.529 40.101 3.893 1.00 64.25 467 GLY A C 1
ATOM 3599 O O . GLY A 1 467 ? 19.854 39.749 4.861 1.00 64.25 467 GLY A O 1
ATOM 3600 N N . THR A 1 468 ? 20.559 39.395 2.757 1.00 68.31 468 THR A N 1
ATOM 3601 C CA . THR A 1 468 ? 20.066 38.007 2.693 1.00 68.31 468 THR A CA 1
ATOM 3602 C C . THR A 1 468 ? 21.027 37.064 3.430 1.00 68.31 468 THR A C 1
ATOM 3604 O O . THR A 1 468 ? 22.124 37.469 3.822 1.00 68.31 468 THR A O 1
ATOM 3607 N N . TYR A 1 469 ? 20.629 35.815 3.678 1.00 63.91 469 TYR A N 1
ATOM 3608 C CA . TYR A 1 469 ? 21.453 34.857 4.419 1.00 63.91 469 TYR A CA 1
ATOM 3609 C C . TYR A 1 469 ? 21.216 33.407 3.984 1.00 63.91 469 TYR A C 1
ATOM 3611 O O . TYR A 1 469 ? 20.237 33.101 3.306 1.00 63.91 469 TYR A O 1
ATOM 3619 N N . LEU A 1 470 ? 22.133 32.530 4.388 1.00 63.22 470 LEU A N 1
ATOM 3620 C CA . LEU A 1 470 ? 22.089 31.083 4.218 1.00 63.22 470 LEU A CA 1
ATOM 3621 C C . LEU A 1 470 ? 22.371 30.406 5.560 1.00 63.22 470 LEU A C 1
ATOM 3623 O O . LEU A 1 470 ? 23.415 30.651 6.165 1.00 63.22 470 LEU A O 1
ATOM 3627 N N . ASP A 1 471 ? 21.461 29.534 5.979 1.00 62.75 471 ASP A N 1
ATOM 3628 C CA . ASP A 1 471 ? 21.603 28.709 7.177 1.00 62.75 471 ASP A CA 1
ATOM 3629 C C . ASP A 1 471 ? 22.065 27.305 6.812 1.00 62.75 471 ASP A C 1
ATOM 3631 O O . ASP A 1 471 ? 21.591 26.727 5.836 1.00 62.75 471 ASP A O 1
ATOM 3635 N N . THR A 1 472 ? 22.938 26.727 7.634 1.00 54.25 472 THR A N 1
ATOM 3636 C CA . THR A 1 472 ? 23.426 25.355 7.437 1.00 54.25 472 THR A CA 1
ATOM 3637 C C . THR A 1 472 ? 22.432 24.271 7.872 1.00 54.25 472 THR A C 1
ATOM 3639 O O . THR A 1 472 ? 22.663 23.084 7.640 1.00 54.25 472 THR A O 1
ATOM 3642 N N . GLY A 1 473 ? 21.336 24.644 8.537 1.00 50.56 473 GLY A N 1
ATOM 3643 C CA . GLY A 1 473 ? 20.429 23.692 9.183 1.00 50.56 473 GLY A CA 1
ATOM 3644 C C . GLY A 1 473 ? 21.062 22.963 10.380 1.00 50.56 473 GLY A C 1
ATOM 3645 O O . GLY A 1 473 ? 22.205 23.232 10.752 1.00 50.56 473 GLY A O 1
ATOM 3646 N N . ARG A 1 474 ? 20.283 22.056 10.987 1.00 43.19 474 ARG A N 1
ATOM 3647 C CA . ARG A 1 474 ? 20.587 21.370 12.260 1.00 43.19 474 ARG A CA 1
ATOM 3648 C C . ARG A 1 474 ? 21.471 20.124 12.105 1.00 43.19 474 ARG A C 1
ATOM 3650 O O . ARG A 1 474 ? 22.340 19.881 12.932 1.00 43.19 474 ARG A O 1
ATOM 3657 N N . ASP A 1 475 ? 21.266 19.334 11.051 1.00 41.41 475 ASP A N 1
ATOM 3658 C CA . ASP A 1 475 ? 21.780 17.949 10.993 1.00 41.41 475 ASP A CA 1
ATOM 3659 C C . ASP A 1 475 ? 23.155 17.798 10.309 1.00 41.41 475 ASP A C 1
ATOM 3661 O O . ASP A 1 475 ? 23.737 16.709 10.247 1.00 41.41 475 ASP A O 1
ATOM 3665 N N . THR A 1 476 ? 23.693 18.903 9.790 1.00 47.09 476 THR A N 1
ATOM 3666 C CA . THR A 1 476 ? 24.886 18.936 8.928 1.00 47.09 476 THR A CA 1
ATOM 3667 C C . THR A 1 476 ? 26.186 19.227 9.681 1.00 47.09 476 THR A C 1
ATOM 3669 O O . THR A 1 476 ? 27.264 18.965 9.154 1.00 47.09 476 THR A O 1
ATOM 3672 N N . ILE A 1 477 ? 26.115 19.734 10.917 1.00 47.12 477 ILE A N 1
ATOM 3673 C CA . ILE A 1 477 ? 27.281 20.130 11.723 1.00 47.12 477 ILE A CA 1
ATOM 3674 C C . ILE A 1 477 ? 27.314 19.318 13.027 1.00 47.12 477 ILE A C 1
ATOM 3676 O O . ILE A 1 477 ? 27.254 19.830 14.137 1.00 47.12 477 ILE A O 1
ATOM 3680 N N . ASN A 1 478 ? 27.433 18.001 12.887 1.00 44.06 478 ASN A N 1
ATOM 3681 C CA . ASN A 1 478 ? 27.762 17.098 13.991 1.00 44.06 478 ASN A CA 1
ATOM 3682 C C . ASN A 1 478 ? 29.002 16.277 13.606 1.00 44.06 478 ASN A C 1
ATOM 3684 O O . ASN A 1 478 ? 29.376 16.201 12.435 1.00 44.06 478 ASN A O 1
ATOM 3688 N N . THR A 1 479 ? 29.657 15.641 14.579 1.00 44.19 479 THR A N 1
ATOM 3689 C CA . THR A 1 479 ? 30.977 14.999 14.439 1.00 44.19 479 THR A CA 1
ATOM 3690 C C . THR A 1 479 ? 31.062 13.868 13.400 1.00 44.19 479 THR A C 1
ATOM 3692 O O . THR A 1 479 ? 32.157 13.371 13.145 1.00 44.19 479 THR A O 1
ATOM 3695 N N . SER A 1 480 ? 29.936 13.473 12.799 1.00 40.50 480 SER A N 1
ATOM 3696 C CA . SER A 1 480 ? 29.796 12.481 11.726 1.00 40.50 480 SER A CA 1
ATOM 3697 C C . SER A 1 480 ? 29.712 13.059 10.300 1.00 40.50 480 SER A C 1
ATOM 3699 O O . SER A 1 480 ? 29.930 12.303 9.360 1.00 40.50 480 SER A O 1
ATOM 3701 N N . HIS A 1 481 ? 29.428 14.357 10.106 1.00 48.78 481 HIS A N 1
ATOM 3702 C CA . HIS A 1 481 ? 29.068 14.943 8.794 1.00 48.78 481 HIS A CA 1
ATOM 3703 C C . HIS A 1 481 ? 29.986 16.090 8.329 1.00 48.78 481 HIS A C 1
ATOM 3705 O O . HIS A 1 481 ? 29.551 17.098 7.779 1.00 48.78 481 HIS A O 1
ATOM 3711 N N . ASN A 1 482 ? 31.293 15.930 8.518 1.00 52.03 482 ASN A N 1
ATOM 3712 C CA . ASN A 1 482 ? 32.276 16.877 7.990 1.00 52.03 482 ASN A CA 1
ATOM 3713 C C . ASN A 1 482 ? 32.394 16.783 6.450 1.00 52.03 482 ASN A C 1
ATOM 3715 O O . ASN A 1 482 ? 32.308 15.690 5.895 1.00 52.03 482 ASN A O 1
ATOM 3719 N N . ASN A 1 483 ? 32.693 17.913 5.792 1.00 51.72 483 ASN A N 1
ATOM 3720 C CA . ASN A 1 483 ? 32.856 18.125 4.338 1.00 51.72 483 ASN A CA 1
ATOM 3721 C C . ASN A 1 483 ? 31.591 18.457 3.512 1.00 51.72 483 ASN A C 1
ATOM 3723 O O . ASN A 1 483 ? 31.644 18.412 2.280 1.00 51.72 483 ASN A O 1
ATOM 3727 N N . ILE A 1 484 ? 30.482 18.865 4.137 1.00 50.59 484 ILE A N 1
ATOM 3728 C CA . ILE A 1 484 ? 29.283 19.313 3.401 1.00 50.59 484 ILE A CA 1
ATOM 3729 C C . ILE A 1 484 ? 29.541 20.651 2.687 1.00 50.59 484 ILE A C 1
ATOM 3731 O O . ILE A 1 484 ? 30.103 21.582 3.272 1.00 50.59 484 ILE A O 1
ATOM 3735 N N . TYR A 1 485 ? 29.120 20.734 1.419 1.00 52.72 485 TYR A N 1
ATOM 3736 C CA . TYR A 1 485 ? 29.235 21.924 0.575 1.00 52.72 485 TYR A CA 1
ATOM 3737 C C . TYR A 1 485 ? 27.938 22.715 0.496 1.00 52.72 485 TYR A C 1
ATOM 3739 O O . TYR A 1 485 ? 26.865 22.170 0.251 1.00 52.72 485 TYR A O 1
ATOM 3747 N N . TRP A 1 486 ? 28.096 24.023 0.617 1.00 56.31 486 TRP A N 1
ATOM 3748 C CA . TRP A 1 486 ? 27.053 25.021 0.512 1.00 56.31 486 TRP A CA 1
ATOM 3749 C C . TRP A 1 486 ? 27.365 25.902 -0.691 1.00 56.31 486 TRP A C 1
ATOM 3751 O O . TRP A 1 486 ? 28.348 26.644 -0.668 1.00 56.31 486 TRP A O 1
ATOM 3761 N N . GLU A 1 487 ? 26.560 25.796 -1.747 1.00 54.50 487 GLU A N 1
ATOM 3762 C CA . GLU A 1 487 ? 26.624 26.708 -2.891 1.00 54.50 487 GLU A CA 1
ATOM 3763 C C . GLU A 1 487 ? 26.083 28.083 -2.470 1.00 54.50 487 GLU A C 1
ATOM 3765 O O . GLU A 1 487 ? 25.063 28.177 -1.784 1.00 54.50 487 GLU A O 1
ATOM 3770 N N . LEU A 1 488 ? 26.777 29.157 -2.852 1.00 58.62 488 LEU A N 1
ATOM 3771 C CA . LEU A 1 488 ? 26.367 30.524 -2.524 1.00 58.62 488 LEU A CA 1
ATOM 3772 C C . LEU A 1 488 ? 25.754 31.201 -3.758 1.00 58.62 488 LEU A C 1
ATOM 3774 O O . LEU A 1 488 ? 26.294 31.050 -4.857 1.00 58.62 488 LEU A O 1
ATOM 3778 N N . PRO A 1 489 ? 24.674 31.989 -3.600 1.00 54.25 489 PRO A N 1
ATOM 3779 C CA . PRO A 1 489 ? 24.021 32.663 -4.715 1.00 54.25 489 PRO A CA 1
ATOM 3780 C C . PRO A 1 489 ? 24.986 33.610 -5.442 1.00 54.25 489 PRO A C 1
ATOM 3782 O O . PRO A 1 489 ? 25.742 34.366 -4.822 1.00 54.25 489 PRO A O 1
ATOM 3785 N N . GLU A 1 490 ? 24.950 33.589 -6.778 1.00 53.06 490 GLU A N 1
ATOM 3786 C CA . GLU A 1 490 ? 25.860 34.386 -7.604 1.00 53.06 490 GLU A CA 1
ATOM 3787 C C . GLU A 1 490 ? 25.837 35.880 -7.236 1.00 53.06 490 GLU A C 1
ATOM 3789 O O . GLU A 1 490 ? 24.781 36.494 -7.117 1.00 53.06 490 GLU A O 1
ATOM 3794 N N . ASN A 1 491 ? 27.021 36.502 -7.225 1.00 55.91 491 ASN A N 1
ATOM 3795 C CA . ASN A 1 491 ? 27.266 37.935 -6.991 1.00 55.91 491 ASN A CA 1
ATOM 3796 C C . ASN A 1 491 ? 27.192 38.443 -5.543 1.00 55.91 491 ASN A C 1
ATOM 3798 O O . ASN A 1 491 ? 27.488 39.624 -5.344 1.00 55.91 491 ASN A O 1
ATOM 3802 N N . HIS A 1 492 ? 26.913 37.600 -4.556 1.00 58.00 492 HIS A N 1
ATOM 3803 C CA . HIS A 1 492 ? 26.960 38.007 -3.151 1.00 58.00 492 HIS A CA 1
ATOM 3804 C C . HIS A 1 492 ? 28.379 37.908 -2.563 1.00 58.00 492 HIS A C 1
ATOM 3806 O O . HIS A 1 492 ? 29.234 37.158 -3.043 1.00 58.00 492 HIS A O 1
ATOM 3812 N N . ALA A 1 493 ? 28.653 38.706 -1.534 1.00 61.38 493 ALA A N 1
ATOM 3813 C CA . ALA A 1 493 ? 29.828 38.581 -0.673 1.00 61.38 493 ALA A CA 1
ATOM 3814 C C . ALA A 1 493 ? 29.367 38.330 0.766 1.00 61.38 493 ALA A C 1
ATOM 3816 O O . ALA A 1 493 ? 28.365 38.897 1.193 1.00 61.38 493 ALA A O 1
ATOM 3817 N N . ILE A 1 494 ? 30.079 37.498 1.527 1.00 62.91 494 ILE A N 1
ATOM 3818 C CA . ILE A 1 494 ? 29.733 37.248 2.933 1.00 62.91 494 ILE A CA 1
ATOM 3819 C C . ILE A 1 494 ? 30.111 38.490 3.748 1.00 62.91 494 ILE A C 1
ATOM 3821 O O . ILE A 1 494 ? 31.261 38.918 3.733 1.00 62.91 494 ILE A O 1
ATOM 3825 N N . SER A 1 495 ? 29.150 39.078 4.455 1.00 59.91 495 SER A N 1
ATOM 3826 C CA . SER A 1 495 ? 29.333 40.264 5.298 1.00 59.91 495 SER A CA 1
ATOM 3827 C C . SER A 1 495 ? 29.475 39.925 6.787 1.00 59.91 495 SER A C 1
ATOM 3829 O O . SER A 1 495 ? 30.168 40.641 7.515 1.00 59.91 495 SER A O 1
ATOM 3831 N N . ARG A 1 496 ? 28.849 38.828 7.240 1.00 59.06 496 ARG A N 1
ATOM 3832 C CA . ARG A 1 496 ? 28.888 38.324 8.624 1.00 59.06 496 ARG A CA 1
ATOM 3833 C C . ARG A 1 496 ? 28.703 36.804 8.655 1.00 59.06 496 ARG A C 1
ATOM 3835 O O . ARG A 1 496 ? 28.034 36.250 7.785 1.00 59.06 496 ARG A O 1
ATOM 3842 N N . VAL A 1 497 ? 29.263 36.148 9.672 1.00 59.78 497 VAL A N 1
ATOM 3843 C CA . VAL A 1 497 ? 28.932 34.758 10.022 1.00 59.78 497 VAL A CA 1
ATOM 3844 C C . VAL A 1 497 ? 28.529 34.708 11.493 1.00 59.78 497 VAL A C 1
ATOM 3846 O O . VAL A 1 497 ? 29.295 35.150 12.354 1.00 59.78 497 VAL A O 1
ATOM 3849 N N . ASP A 1 498 ? 27.333 34.188 11.755 1.00 57.91 498 ASP A N 1
ATOM 3850 C CA . ASP A 1 498 ? 26.801 33.936 13.098 1.00 57.91 498 ASP A CA 1
ATOM 3851 C C . ASP A 1 498 ? 26.762 32.426 13.353 1.00 57.91 498 ASP A C 1
ATOM 3853 O O . ASP A 1 498 ? 26.573 31.646 12.417 1.00 57.91 498 ASP A O 1
ATOM 3857 N N . PHE A 1 499 ? 26.946 32.003 14.603 1.00 59.34 499 PHE A N 1
ATOM 3858 C CA . PHE A 1 499 ? 26.922 30.588 14.973 1.00 59.34 499 PHE A CA 1
ATOM 3859 C C . PHE A 1 499 ? 26.464 30.366 16.420 1.00 59.34 499 PHE A C 1
ATOM 3861 O O . PHE A 1 499 ? 26.730 31.179 17.310 1.00 59.34 499 PHE A O 1
ATOM 3868 N N . SER A 1 500 ? 25.796 29.236 16.650 1.00 53.78 500 SER A N 1
ATOM 3869 C CA . SER A 1 500 ? 25.449 28.742 17.986 1.00 53.78 500 SER A CA 1
ATOM 3870 C C . SER A 1 500 ? 26.481 27.723 18.469 1.00 53.78 500 SER A C 1
ATOM 3872 O O . SER A 1 500 ? 27.113 27.028 17.671 1.00 53.78 500 SER A O 1
ATOM 3874 N N . THR A 1 501 ? 26.662 27.630 19.785 1.00 51.06 501 THR A N 1
ATOM 3875 C CA . THR A 1 501 ? 27.593 26.697 20.434 1.00 51.06 501 THR A CA 1
ATOM 3876 C C . THR A 1 501 ? 26.910 25.989 21.593 1.00 51.06 501 THR A C 1
ATOM 3878 O O . THR A 1 501 ? 26.118 26.611 22.292 1.00 51.06 501 THR A O 1
ATOM 3881 N N . HIS A 1 502 ? 27.312 24.746 21.855 1.00 47.03 502 HIS A N 1
ATOM 3882 C CA . HIS A 1 502 ? 26.838 23.928 22.975 1.00 47.03 502 HIS A CA 1
ATOM 3883 C C . HIS A 1 502 ? 27.987 23.592 23.936 1.00 47.03 502 HIS A C 1
ATOM 3885 O O . HIS A 1 502 ? 29.075 23.182 23.511 1.00 47.03 502 HIS A O 1
ATOM 3891 N N . HIS A 1 503 ? 27.743 23.729 25.241 1.00 44.94 503 HIS A N 1
ATOM 3892 C CA . HIS A 1 503 ? 28.712 23.415 26.286 1.00 44.94 503 HIS A CA 1
ATOM 3893 C C . HIS A 1 503 ? 28.952 21.897 26.418 1.00 44.94 503 HIS A C 1
ATOM 3895 O O . HIS A 1 503 ? 28.166 21.162 27.018 1.00 44.94 503 HIS A O 1
ATOM 3901 N N . ARG A 1 504 ? 30.109 21.412 25.941 1.00 40.31 504 ARG A N 1
ATOM 3902 C CA . ARG A 1 504 ? 30.601 20.052 26.244 1.00 40.31 504 ARG A CA 1
ATOM 3903 C C . ARG A 1 504 ? 31.761 20.076 27.228 1.00 40.31 504 ARG A C 1
ATOM 3905 O O . ARG A 1 504 ? 32.882 20.431 26.868 1.00 40.31 504 ARG A O 1
ATOM 3912 N N . THR A 1 505 ? 31.515 19.578 28.435 1.00 39.41 505 THR A N 1
ATOM 3913 C CA . THR A 1 505 ? 32.565 19.191 29.380 1.00 39.41 505 THR A CA 1
ATOM 3914 C C . THR A 1 505 ? 33.116 17.821 28.982 1.00 39.41 505 THR A C 1
ATOM 3916 O O . THR A 1 505 ? 32.396 16.824 29.004 1.00 39.41 505 THR A O 1
ATOM 3919 N N . ILE A 1 506 ? 34.394 17.755 28.600 1.00 36.84 506 ILE A N 1
ATOM 3920 C CA . ILE A 1 506 ? 35.071 16.484 28.305 1.00 36.84 506 ILE A CA 1
ATOM 3921 C C . ILE A 1 506 ? 35.923 16.108 29.516 1.00 36.84 506 ILE A C 1
ATOM 3923 O O . ILE A 1 506 ? 36.942 16.749 29.786 1.00 36.84 506 ILE A O 1
ATOM 3927 N N . ASP A 1 507 ? 35.518 15.056 30.227 1.00 35.62 507 ASP A N 1
ATOM 3928 C CA . ASP A 1 507 ? 36.334 14.467 31.288 1.00 35.62 507 ASP A CA 1
ATOM 3929 C C . ASP A 1 507 ? 37.473 13.637 30.673 1.00 35.62 507 ASP A C 1
ATOM 3931 O O . ASP A 1 507 ? 37.266 12.798 29.793 1.00 35.62 507 ASP A O 1
ATOM 3935 N N . ASN A 1 508 ? 38.700 13.896 31.111 1.00 39.16 508 ASN A N 1
ATOM 3936 C CA . ASN A 1 508 ? 39.884 13.123 30.750 1.00 39.16 508 ASN A CA 1
ATOM 3937 C C . ASN A 1 508 ? 40.792 12.985 31.980 1.00 39.16 508 ASN A C 1
ATOM 3939 O O . ASN A 1 508 ? 40.625 13.704 32.961 1.00 39.16 508 ASN A O 1
ATOM 3943 N N . GLU A 1 509 ? 41.777 12.079 31.941 1.00 31.98 509 GLU A N 1
ATOM 3944 C CA . GLU A 1 509 ? 42.594 11.695 33.114 1.00 31.98 509 GLU A CA 1
ATOM 3945 C C . GLU A 1 509 ? 43.391 12.843 33.787 1.00 31.98 509 GLU A C 1
ATOM 3947 O O . GLU A 1 509 ? 44.050 12.620 34.806 1.00 31.98 509 GLU A O 1
ATOM 3952 N N . TYR A 1 510 ? 43.334 14.070 33.254 1.00 35.81 510 TYR A N 1
ATOM 3953 C CA . TYR A 1 510 ? 43.955 15.274 33.811 1.00 35.81 510 TYR A CA 1
ATOM 3954 C C . TYR A 1 510 ? 42.960 16.325 34.347 1.00 35.81 510 TYR A C 1
ATOM 3956 O O . TYR A 1 510 ? 43.405 17.339 34.891 1.00 35.81 510 TYR A O 1
ATOM 3964 N N . GLY A 1 511 ? 41.648 16.069 34.272 1.00 36.38 511 GLY A N 1
ATOM 3965 C CA . GLY A 1 511 ? 40.572 16.903 34.821 1.00 36.38 511 GLY A CA 1
ATOM 3966 C C . GLY A 1 511 ? 39.660 17.540 33.765 1.00 36.38 511 GLY A C 1
ATOM 3967 O O . GLY A 1 511 ? 39.895 17.424 32.564 1.00 36.38 511 GLY A O 1
ATOM 3968 N N . LEU A 1 512 ? 38.621 18.235 34.244 1.00 35.34 512 LEU A N 1
ATOM 3969 C CA . LEU A 1 512 ? 37.629 18.936 33.420 1.00 35.34 512 LEU A CA 1
ATOM 3970 C C . LEU A 1 512 ? 38.301 19.957 32.489 1.00 35.34 512 LEU A C 1
ATOM 3972 O O . LEU A 1 512 ? 38.985 20.872 32.954 1.00 35.34 512 LEU A O 1
ATOM 3976 N N . VAL A 1 513 ? 38.061 19.822 31.184 1.00 37.56 513 VAL A N 1
ATOM 3977 C CA . VAL A 1 513 ? 38.432 20.819 30.172 1.00 37.56 513 VAL A CA 1
ATOM 3978 C C . VAL A 1 513 ? 37.152 21.338 29.521 1.00 37.56 513 VAL A C 1
ATOM 3980 O O . VAL A 1 513 ? 36.394 20.566 28.933 1.00 37.56 513 VAL A O 1
ATOM 3983 N N . GLU A 1 514 ? 36.908 22.642 29.655 1.00 41.34 514 GLU A N 1
ATOM 3984 C CA . GLU A 1 514 ? 35.771 23.336 29.041 1.00 41.34 514 GLU A CA 1
ATOM 3985 C C . GLU A 1 514 ? 35.940 23.455 27.516 1.00 41.34 514 GLU A C 1
ATOM 3987 O O . GLU A 1 514 ? 37.054 23.423 26.980 1.00 41.34 514 GLU A O 1
ATOM 3992 N N . SER A 1 515 ? 34.816 23.560 26.806 1.00 41.12 515 SER A N 1
ATOM 3993 C CA . SER A 1 515 ? 34.739 23.395 25.354 1.00 41.12 515 SER A CA 1
ATOM 3994 C C . SER A 1 515 ? 35.533 24.442 24.567 1.00 41.12 515 SER A C 1
ATOM 3996 O O . SER A 1 515 ? 35.159 25.612 24.490 1.00 41.12 515 SER A O 1
ATOM 3998 N N . ILE A 1 516 ? 36.582 23.990 23.874 1.00 40.25 516 ILE A N 1
ATOM 3999 C CA . ILE A 1 516 ? 37.190 24.743 22.773 1.00 40.25 516 ILE A CA 1
ATOM 4000 C C . ILE A 1 516 ? 36.322 24.523 21.530 1.00 40.25 516 ILE A C 1
ATOM 4002 O O . ILE A 1 516 ? 36.431 23.478 20.881 1.00 40.25 516 ILE A O 1
ATOM 4006 N N . THR A 1 517 ? 35.499 25.508 21.166 1.00 49.16 517 THR A N 1
ATOM 4007 C CA . THR A 1 517 ? 34.849 25.528 19.853 1.00 49.16 517 THR A CA 1
ATOM 4008 C C . THR A 1 517 ? 35.932 25.634 18.786 1.00 49.16 517 THR A C 1
ATOM 4010 O O . THR A 1 517 ? 36.780 26.535 18.821 1.00 49.16 517 THR A O 1
ATOM 4013 N N . SER A 1 518 ? 35.942 24.683 17.852 1.00 49.47 518 SER A N 1
ATOM 4014 C CA . SER A 1 518 ? 36.957 24.610 16.803 1.00 49.47 518 SER A CA 1
ATOM 4015 C C . SER A 1 518 ? 36.319 24.347 15.455 1.00 49.47 518 SER A C 1
ATOM 4017 O O . SER A 1 518 ? 35.737 23.287 15.238 1.00 49.47 518 SER A O 1
ATOM 4019 N N . ILE A 1 519 ? 36.449 25.320 14.557 1.00 52.66 519 ILE A N 1
ATOM 4020 C CA . ILE A 1 519 ? 35.847 25.304 13.225 1.00 52.66 519 ILE A CA 1
ATOM 4021 C C . ILE A 1 519 ? 36.971 25.349 12.185 1.00 52.66 519 ILE A C 1
ATOM 4023 O O . ILE A 1 519 ? 37.959 26.066 12.365 1.00 52.66 519 ILE A O 1
ATOM 4027 N N . MET A 1 520 ? 36.822 24.565 11.122 1.00 51.62 520 MET A N 1
ATOM 4028 C CA . MET A 1 520 ? 37.675 24.518 9.940 1.00 51.62 520 MET A CA 1
ATOM 4029 C C . MET A 1 520 ? 36.788 24.716 8.712 1.00 51.62 520 MET A C 1
ATOM 4031 O O . MET A 1 520 ? 35.886 23.916 8.453 1.00 51.62 520 MET A O 1
ATOM 4035 N N . ILE A 1 521 ? 37.020 25.815 7.996 1.00 55.22 521 ILE A N 1
ATOM 4036 C CA . ILE A 1 521 ? 36.224 26.221 6.833 1.00 55.22 521 ILE A CA 1
ATOM 4037 C C . ILE A 1 521 ? 37.147 26.380 5.625 1.00 55.22 521 ILE A C 1
ATOM 4039 O O . ILE A 1 521 ? 38.189 27.032 5.733 1.00 55.22 521 ILE A O 1
ATOM 4043 N N . THR A 1 522 ? 36.705 25.858 4.481 1.00 53.84 522 THR A N 1
ATOM 4044 C CA . THR A 1 522 ? 37.305 26.073 3.159 1.00 53.84 522 THR A CA 1
ATOM 4045 C C . THR A 1 522 ? 36.308 26.817 2.272 1.00 53.84 522 THR A C 1
ATOM 4047 O O . THR A 1 522 ? 35.152 26.420 2.147 1.00 53.84 522 THR A O 1
ATOM 4050 N N . THR A 1 523 ? 36.735 27.916 1.647 1.00 52.81 523 THR A N 1
ATOM 4051 C CA . THR A 1 523 ? 35.871 28.776 0.811 1.00 52.81 523 THR A CA 1
ATOM 4052 C C . THR A 1 523 ? 36.301 28.773 -0.658 1.00 52.81 523 THR A C 1
ATOM 4054 O O . THR A 1 523 ? 37.466 28.538 -0.984 1.00 52.81 523 THR A O 1
ATOM 4057 N N . PHE A 1 524 ? 35.344 29.017 -1.558 1.00 52.78 524 PHE A N 1
ATOM 4058 C CA . PHE A 1 524 ? 35.502 28.890 -3.009 1.00 52.78 524 PHE A CA 1
ATOM 4059 C C . PHE A 1 524 ? 35.150 30.222 -3.690 1.00 52.78 524 PHE A C 1
ATOM 4061 O O . PHE A 1 524 ? 34.014 30.683 -3.603 1.00 52.78 524 PHE A O 1
ATOM 4068 N N . GLU A 1 525 ? 36.124 30.861 -4.344 1.00 51.41 525 GLU A N 1
ATOM 4069 C CA . GLU A 1 525 ? 35.973 32.169 -5.006 1.00 51.41 525 GLU A CA 1
ATOM 4070 C C . GLU A 1 525 ? 35.442 32.081 -6.443 1.00 51.41 525 GLU A C 1
ATOM 4072 O O . GLU A 1 525 ? 35.696 31.120 -7.164 1.00 51.41 525 GLU A O 1
ATOM 4077 N N . ILE A 1 526 ? 34.791 33.155 -6.905 1.00 48.16 526 ILE A N 1
ATOM 4078 C CA . ILE A 1 526 ? 34.386 33.296 -8.309 1.00 48.16 526 ILE A CA 1
ATOM 4079 C C . ILE A 1 526 ? 35.598 33.755 -9.164 1.00 48.16 526 ILE A C 1
ATOM 4081 O O . ILE A 1 526 ? 35.838 34.958 -9.302 1.00 48.16 526 ILE A O 1
ATOM 4085 N N . ASN A 1 527 ? 36.289 32.802 -9.815 1.00 47.88 527 ASN A N 1
ATOM 4086 C CA . ASN A 1 527 ? 37.425 32.942 -10.768 1.00 47.88 527 ASN A CA 1
ATOM 4087 C C . ASN A 1 527 ? 38.875 33.041 -10.186 1.00 47.88 527 ASN A C 1
ATOM 4089 O O . ASN A 1 527 ? 39.584 34.005 -10.499 1.00 47.88 527 ASN A O 1
ATOM 4093 N N . GLY A 1 528 ? 39.371 32.048 -9.423 1.00 45.09 528 GLY A N 1
ATOM 4094 C CA . GLY A 1 528 ? 40.779 31.969 -8.938 1.00 45.09 528 GLY A CA 1
ATOM 4095 C C . GLY A 1 528 ? 41.504 30.629 -9.200 1.00 45.09 528 GLY A C 1
ATOM 4096 O O . GLY A 1 528 ? 41.068 29.909 -10.084 1.00 45.09 528 GLY A O 1
ATOM 4097 N N . THR A 1 529 ? 42.631 30.281 -8.523 1.00 34.84 529 THR A N 1
ATOM 4098 C CA . THR A 1 529 ? 43.344 28.974 -8.739 1.00 34.84 529 THR A CA 1
ATOM 4099 C C . THR A 1 529 ? 43.908 28.113 -7.551 1.00 34.84 529 THR A C 1
ATOM 4101 O O . THR A 1 529 ? 44.657 27.184 -7.845 1.00 34.84 529 THR A O 1
ATOM 4104 N N . ASN A 1 530 ? 43.640 28.340 -6.250 1.00 42.50 530 ASN A N 1
ATOM 4105 C CA . ASN A 1 530 ? 44.253 27.616 -5.084 1.00 42.50 530 ASN A CA 1
ATOM 4106 C C . ASN A 1 530 ? 43.265 27.430 -3.885 1.00 42.50 530 ASN A C 1
ATOM 4108 O O . ASN A 1 530 ? 42.243 28.072 -3.904 1.00 42.50 530 ASN A O 1
ATOM 4112 N N . THR A 1 531 ? 43.526 26.685 -2.795 1.00 42.06 531 THR A N 1
ATOM 4113 C CA . THR A 1 531 ? 42.622 26.610 -1.594 1.00 42.06 531 THR A CA 1
ATOM 4114 C C . THR A 1 531 ? 43.159 27.319 -0.334 1.00 42.06 531 THR A C 1
ATOM 4116 O O . THR A 1 531 ? 44.340 27.677 -0.300 1.00 42.06 531 THR A O 1
ATOM 4119 N N . SER A 1 532 ? 42.307 27.486 0.698 1.00 41.78 532 SER A N 1
ATOM 4120 C CA . SER A 1 532 ? 42.688 27.882 2.072 1.00 41.78 532 SER A CA 1
ATOM 4121 C C . SER A 1 532 ? 41.794 27.270 3.156 1.00 41.78 532 SER A C 1
ATOM 4123 O O . SER A 1 532 ? 40.594 27.531 3.173 1.00 41.78 532 SER A O 1
ATOM 4125 N N . GLU A 1 533 ? 42.420 26.564 4.100 1.00 42.50 533 GLU A N 1
ATOM 4126 C CA . GLU A 1 533 ? 41.841 26.145 5.385 1.00 42.50 533 GLU A CA 1
ATOM 4127 C C . GLU A 1 533 ? 42.001 27.273 6.421 1.00 42.50 533 GLU A C 1
ATOM 4129 O O . GLU A 1 533 ? 43.089 27.843 6.559 1.00 42.50 533 GLU A O 1
ATOM 4134 N N . ILE A 1 534 ? 40.954 27.577 7.194 1.00 46.53 534 ILE A N 1
ATOM 4135 C CA . ILE A 1 534 ? 41.030 28.528 8.318 1.00 46.53 534 ILE A CA 1
ATOM 4136 C C . ILE A 1 534 ? 40.629 27.824 9.613 1.00 46.53 534 ILE A C 1
ATOM 4138 O O . ILE A 1 534 ? 39.511 27.331 9.725 1.00 46.53 534 ILE A O 1
ATOM 4142 N N . PHE A 1 535 ? 41.538 27.804 10.592 1.00 39.62 535 PHE A N 1
ATOM 4143 C CA . PHE A 1 535 ? 41.309 27.228 11.918 1.00 39.62 535 PHE A CA 1
ATOM 4144 C C . PHE A 1 535 ? 40.866 28.293 12.923 1.00 39.62 535 PHE A C 1
ATOM 4146 O O . PHE A 1 535 ? 41.588 29.262 13.177 1.00 39.62 535 PHE A O 1
ATOM 4153 N N . PHE A 1 536 ? 39.730 28.049 13.569 1.00 48.09 536 PHE A N 1
ATOM 4154 C CA . PHE A 1 536 ? 39.259 28.804 14.724 1.00 48.09 536 PHE A CA 1
ATOM 4155 C C . PHE A 1 536 ? 39.436 27.982 16.005 1.00 48.09 536 PHE A C 1
ATOM 4157 O O . PHE A 1 536 ? 39.291 26.758 15.998 1.00 48.09 536 PHE A O 1
ATOM 4164 N N . GLY A 1 537 ? 39.742 28.662 17.110 1.00 39.94 537 GLY A N 1
ATOM 4165 C CA . GLY A 1 537 ? 39.814 28.066 18.442 1.00 39.94 537 GLY A CA 1
ATOM 4166 C C . GLY A 1 537 ? 39.419 29.090 19.498 1.00 39.94 537 GLY A C 1
ATOM 4167 O O . GLY A 1 537 ? 40.171 30.032 19.751 1.00 39.94 537 GLY A O 1
ATOM 4168 N N . THR A 1 538 ? 38.249 28.919 20.111 1.00 42.31 538 THR A N 1
ATOM 4169 C CA . THR A 1 538 ? 37.783 29.796 21.193 1.00 42.31 538 THR A CA 1
ATOM 4170 C C . THR A 1 538 ? 38.422 29.370 22.513 1.00 42.31 538 THR A C 1
ATOM 4172 O O . THR A 1 538 ? 37.942 28.475 23.206 1.00 42.31 538 THR A O 1
ATOM 4175 N N . GLY A 1 539 ? 39.535 30.002 22.878 1.00 35.50 539 GLY A N 1
ATOM 4176 C CA . GLY A 1 539 ? 40.046 29.899 24.241 1.00 35.50 539 GLY A CA 1
ATOM 4177 C C . GLY A 1 539 ? 39.192 30.752 25.174 1.00 35.50 539 GLY A C 1
ATOM 4178 O O . GLY A 1 539 ? 39.223 31.977 25.051 1.00 35.50 539 GLY A O 1
ATOM 4179 N N . ILE A 1 540 ? 38.475 30.134 26.117 1.00 35.41 540 ILE A N 1
ATOM 4180 C CA . ILE A 1 540 ? 37.883 30.867 27.243 1.00 35.41 540 ILE A CA 1
ATOM 4181 C C . ILE A 1 540 ? 39.042 31.535 27.993 1.00 35.41 540 ILE A C 1
ATOM 4183 O O . ILE A 1 540 ? 39.936 30.867 28.519 1.00 35.41 540 ILE A O 1
ATOM 4187 N N . TYR A 1 541 ? 39.067 32.869 28.006 1.00 31.42 541 TYR A N 1
ATOM 4188 C CA . TYR A 1 541 ? 40.041 33.603 28.806 1.00 31.42 541 TYR A CA 1
ATOM 4189 C C . TYR A 1 541 ? 39.768 33.307 30.282 1.00 31.42 541 TYR A C 1
ATOM 4191 O O . TYR A 1 541 ? 38.644 33.458 30.750 1.00 31.42 541 TYR A O 1
ATOM 4199 N N . SER A 1 542 ? 40.805 32.943 31.043 1.00 33.66 542 SER A N 1
ATOM 4200 C CA . SER A 1 542 ? 40.701 32.497 32.447 1.00 33.66 542 SER A CA 1
ATOM 4201 C C . SER A 1 542 ? 40.081 33.512 33.422 1.00 33.66 542 SER A C 1
ATOM 4203 O O . SER A 1 542 ? 39.890 33.212 34.596 1.00 33.66 542 SER A O 1
ATOM 4205 N N . GLU A 1 543 ? 39.803 34.729 32.960 1.00 34.88 543 GLU A N 1
ATOM 4206 C CA . GLU A 1 543 ? 39.107 35.779 33.705 1.00 34.88 543 GLU A CA 1
ATOM 4207 C C . GLU A 1 543 ? 37.574 35.602 33.677 1.00 34.88 543 GLU A C 1
ATOM 4209 O O . GLU A 1 543 ? 36.886 36.167 34.524 1.00 34.88 543 GLU A O 1
ATOM 4214 N N . TRP A 1 544 ? 37.037 34.798 32.748 1.00 35.72 544 TRP A N 1
ATOM 4215 C CA . TRP A 1 544 ? 35.594 34.595 32.552 1.00 35.72 544 TRP A CA 1
ATOM 4216 C C . TRP A 1 544 ? 35.009 33.482 33.438 1.00 35.72 544 TRP A C 1
ATOM 4218 O O . TRP A 1 544 ? 33.821 33.512 33.734 1.00 35.72 544 TRP A O 1
ATOM 4228 N N . ALA A 1 545 ? 35.848 32.593 33.983 1.00 35.19 545 ALA A N 1
ATOM 4229 C CA . ALA A 1 545 ? 35.466 31.489 34.880 1.00 35.19 545 ALA A CA 1
ATOM 4230 C C . ALA A 1 545 ? 34.867 31.911 36.249 1.00 35.19 545 ALA A C 1
ATOM 4232 O O . ALA A 1 545 ? 34.686 31.076 37.129 1.00 35.19 545 ALA A O 1
ATOM 4233 N N . ASN A 1 546 ? 34.610 33.208 36.466 1.00 32.09 546 ASN A N 1
ATOM 4234 C CA . ASN A 1 546 ? 33.995 33.754 37.684 1.00 32.09 546 ASN A CA 1
ATOM 4235 C C . ASN A 1 546 ? 32.630 34.424 37.431 1.00 32.09 546 ASN A C 1
ATOM 4237 O O . ASN A 1 546 ? 32.079 35.020 38.357 1.00 32.09 546 ASN A O 1
ATOM 4241 N N . TYR A 1 547 ? 32.104 34.377 36.204 1.00 32.50 547 TYR A N 1
ATOM 4242 C CA . TYR A 1 547 ? 30.742 34.815 35.902 1.00 32.50 547 TYR A CA 1
ATOM 4243 C C . TYR A 1 547 ? 29.844 33.586 35.773 1.00 32.50 547 TYR A C 1
ATOM 4245 O O . TYR A 1 547 ? 29.928 32.860 34.789 1.00 32.50 547 TYR A O 1
ATOM 4253 N N . GLU A 1 548 ? 28.992 33.359 36.774 1.00 29.38 548 GLU A N 1
ATOM 4254 C CA . GLU A 1 548 ? 27.909 32.376 36.684 1.00 29.38 548 GLU A CA 1
ATOM 4255 C C . GLU A 1 548 ? 26.948 32.806 35.564 1.00 29.38 548 GLU A C 1
ATOM 4257 O O . GLU A 1 548 ? 26.334 33.876 35.640 1.00 29.38 548 GLU A O 1
ATOM 4262 N N . THR A 1 549 ? 26.826 31.991 34.513 1.00 34.34 549 THR A N 1
ATOM 4263 C CA . THR A 1 549 ? 25.710 32.100 33.569 1.00 34.34 549 THR A CA 1
ATOM 4264 C C . THR A 1 549 ? 24.423 31.691 34.296 1.00 34.34 549 THR A C 1
ATOM 4266 O O . THR A 1 549 ? 24.433 30.724 35.062 1.00 34.34 549 THR A O 1
ATOM 4269 N N . PRO A 1 550 ? 23.309 32.428 34.132 1.00 29.62 550 PRO A N 1
ATOM 4270 C CA . PRO A 1 550 ? 22.091 32.166 34.890 1.00 29.62 550 PRO A CA 1
ATOM 4271 C C . PRO A 1 550 ? 21.351 30.936 34.343 1.00 29.62 550 PRO A C 1
ATOM 4273 O O . PRO A 1 550 ? 20.459 31.062 33.509 1.00 29.62 550 PRO A O 1
ATOM 4276 N N . HIS A 1 551 ? 21.709 29.755 34.848 1.00 35.00 551 HIS A N 1
ATOM 4277 C CA . HIS A 1 551 ? 20.938 28.520 34.701 1.00 35.00 551 HIS A CA 1
ATOM 4278 C C . HIS A 1 551 ? 20.130 28.240 35.976 1.00 35.00 551 HIS A C 1
ATOM 4280 O O . HIS A 1 551 ? 20.561 27.461 36.823 1.00 35.00 551 HIS A O 1
ATOM 4286 N N . GLU A 1 552 ? 18.950 28.849 36.099 1.00 33.84 552 GLU A N 1
ATOM 4287 C CA . GLU A 1 552 ? 17.884 28.347 36.976 1.00 33.84 552 GLU A CA 1
ATOM 4288 C C . GLU A 1 552 ? 16.529 28.449 36.253 1.00 33.84 552 GLU A C 1
ATOM 4290 O O . GLU A 1 552 ? 16.178 29.507 35.731 1.00 33.84 552 GLU A O 1
ATOM 4295 N N . ASP A 1 553 ? 15.808 27.327 36.284 1.00 31.44 553 ASP A N 1
ATOM 4296 C CA . ASP A 1 553 ? 14.419 27.066 35.888 1.00 31.44 553 ASP A CA 1
ATOM 4297 C C . ASP A 1 553 ? 13.987 27.190 34.406 1.00 31.44 553 ASP A C 1
ATOM 4299 O O . ASP A 1 553 ? 14.270 28.134 33.668 1.00 31.44 553 ASP A O 1
ATOM 4303 N N . GLU A 1 554 ? 13.216 26.176 34.004 1.00 45.78 554 GLU A N 1
ATOM 4304 C CA . GLU A 1 554 ? 12.497 26.034 32.735 1.00 45.78 554 GLU A CA 1
ATOM 4305 C C . GLU A 1 554 ? 11.503 27.193 32.491 1.00 45.78 554 GLU A C 1
ATOM 4307 O O . GLU A 1 554 ? 11.034 27.841 33.429 1.00 45.78 554 GLU A O 1
ATOM 4312 N N . SER A 1 555 ? 11.113 27.411 31.225 1.00 38.22 555 SER A N 1
ATOM 4313 C CA . SER A 1 555 ? 10.210 28.479 30.717 1.00 38.22 555 SER A CA 1
ATOM 4314 C C . SER A 1 555 ? 10.802 29.887 30.476 1.00 38.22 555 SER A C 1
ATOM 4316 O O . SER A 1 555 ? 10.064 30.873 30.381 1.00 38.22 555 SER A O 1
ATOM 4318 N N . GLY A 1 556 ? 12.125 30.002 30.294 1.00 35.44 556 GLY A N 1
ATOM 4319 C CA . GLY A 1 556 ? 12.802 31.236 29.856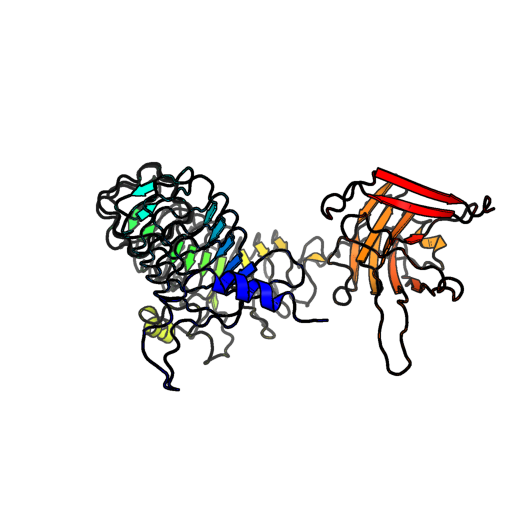 1.00 35.44 556 GLY A CA 1
ATOM 4320 C C . GLY A 1 556 ? 13.623 31.068 28.561 1.00 35.44 556 GLY A C 1
ATOM 4321 O O . GLY A 1 556 ? 14.138 29.981 28.309 1.00 35.44 556 GLY A O 1
ATOM 4322 N N . PRO A 1 557 ? 13.789 32.123 27.733 1.00 35.31 557 PRO A N 1
ATOM 4323 C CA . PRO A 1 557 ? 14.588 32.045 26.509 1.00 35.31 557 PRO A CA 1
ATOM 4324 C C . PRO A 1 557 ? 16.082 31.871 26.819 1.00 35.31 557 PRO A C 1
ATOM 4326 O O . PRO A 1 557 ? 16.684 32.702 27.502 1.00 35.31 557 PRO A O 1
ATOM 4329 N N . ILE A 1 558 ? 16.676 30.812 26.267 1.00 39.50 558 ILE A N 1
ATOM 4330 C CA . ILE A 1 558 ? 18.097 30.462 26.405 1.00 39.50 558 ILE A CA 1
ATOM 4331 C C . ILE A 1 558 ? 18.971 31.497 25.669 1.00 39.50 558 ILE A C 1
ATOM 4333 O O . ILE A 1 558 ? 18.635 31.930 24.565 1.00 39.50 558 ILE A O 1
ATOM 4337 N N . ILE A 1 559 ? 20.101 31.898 26.268 1.00 40.56 559 ILE A N 1
ATOM 4338 C CA . ILE A 1 559 ? 21.047 32.871 25.690 1.00 40.56 559 ILE A CA 1
ATOM 4339 C C . ILE A 1 559 ? 22.471 32.291 25.668 1.00 40.56 559 ILE A C 1
ATOM 4341 O O . ILE A 1 559 ? 23.245 32.538 26.587 1.00 40.56 559 ILE A O 1
ATOM 4345 N N . GLU A 1 560 ? 22.850 31.616 24.578 1.00 46.09 560 GLU A N 1
ATOM 4346 C CA . GLU A 1 560 ? 24.253 31.326 24.225 1.00 46.09 560 GLU A CA 1
ATOM 4347 C C . GLU A 1 560 ? 24.443 31.475 22.701 1.00 46.09 560 GLU A C 1
ATOM 4349 O O . GLU A 1 560 ? 23.770 30.796 21.933 1.00 46.09 560 GLU A O 1
ATOM 4354 N N . ASN A 1 561 ? 25.299 32.403 22.240 1.00 48.56 561 ASN A N 1
ATOM 4355 C CA . ASN A 1 561 ? 25.549 32.687 20.809 1.00 48.56 561 ASN A CA 1
ATOM 4356 C C . ASN A 1 561 ? 26.906 33.393 20.583 1.00 48.56 561 ASN A C 1
ATOM 4358 O O . ASN A 1 561 ? 27.368 34.130 21.457 1.00 48.56 561 ASN A O 1
ATOM 4362 N N . GLY A 1 562 ? 27.499 33.245 19.387 1.00 45.44 562 GLY A N 1
ATOM 4363 C CA . GLY A 1 562 ? 28.722 33.945 18.964 1.00 45.44 562 GLY A CA 1
ATOM 4364 C C . GLY A 1 562 ? 28.688 34.470 17.515 1.00 45.44 562 GLY A C 1
ATOM 4365 O O . GLY A 1 562 ? 28.011 33.917 16.650 1.00 45.44 562 GLY A O 1
ATOM 4366 N N . SER A 1 563 ? 29.448 35.540 17.238 1.00 40.41 563 SER A N 1
ATOM 4367 C CA . SER A 1 563 ? 29.521 36.202 15.917 1.00 40.41 563 SER A CA 1
ATOM 4368 C C . SER A 1 563 ? 30.914 36.785 15.633 1.00 40.41 563 SER A C 1
ATOM 4370 O O . SER A 1 563 ? 31.591 37.256 16.550 1.00 40.41 563 SER A O 1
ATOM 4372 N N . PHE A 1 564 ? 31.312 36.853 14.355 1.00 48.81 564 PHE A N 1
ATOM 4373 C CA . PHE A 1 564 ? 32.518 37.566 13.890 1.00 48.81 564 PHE A CA 1
ATOM 4374 C C . PHE A 1 564 ? 32.175 38.665 12.860 1.00 48.81 564 PHE A C 1
ATOM 4376 O O . PHE A 1 564 ? 31.263 38.501 12.052 1.00 48.81 564 PHE A O 1
ATOM 4383 N N . PHE A 1 565 ? 32.921 39.781 12.856 1.00 37.56 565 PHE A N 1
ATOM 4384 C CA . PHE A 1 565 ? 32.616 40.988 12.061 1.00 37.56 565 PHE A CA 1
ATOM 4385 C C . PHE A 1 565 ? 33.843 41.592 11.353 1.00 37.56 565 PHE A C 1
ATOM 4387 O O . PHE A 1 565 ? 34.980 41.433 11.798 1.00 37.56 565 PHE A O 1
ATOM 4394 N N . THR A 1 566 ? 33.603 42.379 10.294 1.00 32.38 566 THR A N 1
ATOM 4395 C CA . THR A 1 566 ? 34.632 43.232 9.663 1.00 32.38 566 THR A CA 1
ATOM 4396 C C . THR A 1 566 ? 35.015 44.407 10.573 1.00 32.38 566 THR A C 1
ATOM 4398 O O . THR A 1 566 ? 34.138 45.121 11.062 1.00 32.38 566 THR A O 1
ATOM 4401 N N . THR A 1 567 ? 36.309 44.677 10.777 1.00 36.19 567 THR A N 1
ATOM 4402 C CA . THR A 1 567 ? 36.745 45.870 11.521 1.00 36.19 567 THR A CA 1
ATOM 4403 C C . THR A 1 567 ? 37.104 47.026 10.589 1.00 36.19 567 THR A C 1
ATOM 4405 O O . THR A 1 567 ? 38.204 47.143 10.059 1.00 36.19 567 THR A O 1
ATOM 4408 N N . ASN A 1 568 ? 36.185 47.984 10.488 1.00 34.69 568 ASN A N 1
ATOM 4409 C CA . ASN A 1 568 ? 36.549 49.393 10.359 1.00 34.69 568 ASN A CA 1
ATOM 4410 C C . ASN A 1 568 ? 35.852 50.178 11.483 1.00 34.69 568 ASN A C 1
ATOM 4412 O O . ASN A 1 568 ? 34.897 50.918 11.251 1.00 34.69 568 ASN A O 1
ATOM 4416 N N . ASN A 1 569 ? 36.429 50.019 12.684 1.00 34.03 569 ASN A N 1
ATOM 4417 C CA . ASN A 1 569 ? 36.124 50.632 13.990 1.00 34.03 569 ASN A CA 1
ATOM 4418 C C . ASN A 1 569 ? 35.228 49.828 14.967 1.00 34.03 569 ASN A C 1
ATOM 4420 O O . ASN A 1 569 ? 34.008 49.833 14.859 1.00 34.03 569 ASN A O 1
ATOM 4424 N N . ASN A 1 570 ? 35.906 49.348 16.020 1.00 38.47 570 ASN A N 1
ATOM 4425 C CA . ASN A 1 570 ? 35.472 49.145 17.413 1.00 38.47 570 ASN A CA 1
ATOM 4426 C C . ASN A 1 570 ? 34.788 47.833 17.858 1.00 38.47 570 ASN A C 1
ATOM 4428 O O . ASN A 1 570 ? 34.109 47.138 17.115 1.00 38.47 570 ASN A O 1
ATOM 4432 N N . GLU A 1 571 ? 35.078 47.510 19.124 1.00 44.50 571 GLU A N 1
ATOM 4433 C CA . GLU A 1 571 ? 34.927 46.225 19.820 1.00 44.50 571 GLU A CA 1
ATOM 4434 C C . GLU A 1 571 ? 33.509 46.059 20.387 1.00 44.50 571 GLU A C 1
ATOM 4436 O O . GLU A 1 571 ? 33.228 46.533 21.488 1.00 44.50 571 GLU A O 1
ATOM 4441 N N . TRP A 1 572 ? 32.586 45.466 19.628 1.00 38.56 572 TRP A N 1
ATOM 4442 C CA . TRP A 1 572 ? 31.172 45.338 20.011 1.00 38.56 572 TRP A CA 1
ATOM 4443 C C . TRP A 1 572 ? 30.739 43.861 20.011 1.00 38.56 572 TRP A C 1
ATOM 4445 O O . TRP A 1 572 ? 31.133 43.102 19.127 1.00 38.56 572 TRP A O 1
ATOM 4455 N N . ILE A 1 573 ? 29.902 43.464 20.976 1.00 40.19 573 ILE A N 1
ATOM 4456 C CA . ILE A 1 573 ? 29.228 42.149 21.012 1.00 40.19 573 ILE A CA 1
ATOM 4457 C C . ILE A 1 573 ? 27.723 42.374 20.843 1.00 40.19 573 ILE A C 1
ATOM 4459 O O . ILE A 1 573 ? 27.180 43.345 21.371 1.00 40.19 573 ILE A O 1
ATOM 4463 N N . TYR A 1 574 ? 27.050 41.483 20.114 1.00 38.41 574 TYR A N 1
ATOM 4464 C CA . TYR A 1 574 ? 25.598 41.503 19.940 1.00 38.41 574 TYR A CA 1
ATOM 4465 C C . TYR A 1 574 ? 24.953 40.295 20.622 1.00 38.41 574 TYR A C 1
ATOM 4467 O O . TYR A 1 574 ? 25.465 39.185 20.528 1.00 38.41 574 TYR A O 1
ATOM 4475 N N . PHE A 1 575 ? 23.806 40.519 21.260 1.00 39.94 575 PHE A N 1
ATOM 4476 C CA . PHE A 1 575 ? 22.933 39.478 21.797 1.00 39.94 575 PHE A CA 1
ATOM 4477 C C . PHE A 1 575 ? 21.624 39.514 21.009 1.00 39.94 575 PHE A C 1
ATOM 4479 O O . PHE A 1 575 ? 20.939 40.539 20.990 1.00 39.94 575 PHE A O 1
ATOM 4486 N N . ILE A 1 576 ? 21.287 38.418 20.337 1.00 40.34 576 ILE A N 1
ATOM 4487 C CA . ILE A 1 576 ? 20.093 38.314 19.492 1.00 40.34 576 ILE A CA 1
ATOM 4488 C C . ILE A 1 576 ? 18.981 37.622 20.284 1.00 40.34 576 ILE A C 1
ATOM 4490 O O . ILE A 1 576 ? 19.241 36.662 21.006 1.00 40.34 576 ILE A O 1
ATOM 4494 N N . LYS A 1 577 ? 17.746 38.113 20.152 1.00 38.41 577 LYS A N 1
ATOM 4495 C CA . LYS A 1 577 ? 16.552 37.522 20.757 1.00 38.41 577 LYS A CA 1
ATOM 4496 C C . LYS A 1 577 ? 15.584 37.049 19.674 1.00 38.41 577 LYS A C 1
ATOM 4498 O O . LYS A 1 577 ? 15.159 37.837 18.825 1.00 38.41 577 LYS A O 1
ATOM 4503 N N . PHE A 1 578 ? 15.210 35.777 19.749 1.00 43.31 578 PHE A N 1
ATOM 4504 C CA . PHE A 1 578 ? 14.255 35.140 18.844 1.00 43.31 578 PHE A CA 1
ATOM 4505 C C . PHE A 1 578 ? 12.801 35.317 19.305 1.00 43.31 578 PHE A C 1
ATOM 4507 O O . PHE A 1 578 ? 12.533 35.623 20.471 1.00 43.31 578 PHE A O 1
ATOM 4514 N N . ALA A 1 579 ? 11.871 35.197 18.354 1.00 40.06 579 ALA A N 1
ATOM 4515 C CA . ALA A 1 579 ? 10.430 35.359 18.544 1.00 40.06 579 ALA A CA 1
ATOM 4516 C C . ALA A 1 579 ? 9.834 34.303 19.474 1.00 40.06 579 ALA A C 1
ATOM 4518 O O . ALA A 1 579 ? 8.895 34.602 20.214 1.00 40.06 579 ALA A O 1
ATOM 4519 N N . SER A 1 580 ? 10.389 33.093 19.403 1.00 39.81 580 SER A N 1
ATOM 4520 C CA . SER A 1 580 ? 9.938 31.907 20.109 1.00 39.81 580 SER A CA 1
ATOM 4521 C C . SER A 1 580 ? 11.125 31.084 20.599 1.00 39.81 580 SER A C 1
ATOM 4523 O O . SER A 1 580 ? 12.242 31.173 20.095 1.00 39.81 580 SER A O 1
ATOM 4525 N N . ASP A 1 581 ? 10.803 30.279 21.592 1.00 40.94 581 ASP A N 1
ATOM 4526 C CA . ASP A 1 581 ? 11.417 29.040 22.056 1.00 40.94 581 ASP A CA 1
ATOM 4527 C C . ASP A 1 581 ? 11.125 27.821 21.149 1.00 40.94 581 ASP A C 1
ATOM 4529 O O . ASP A 1 581 ? 11.829 26.819 21.237 1.00 40.94 581 ASP A O 1
ATOM 4533 N N . ASP A 1 582 ? 10.136 27.904 20.250 1.00 37.09 582 ASP A N 1
ATOM 4534 C CA . ASP A 1 582 ? 9.867 26.903 19.211 1.00 37.09 582 ASP A CA 1
ATOM 4535 C C . ASP A 1 582 ? 10.924 26.978 18.093 1.00 37.09 582 ASP A C 1
ATOM 4537 O O . ASP A 1 582 ? 11.002 27.948 17.330 1.00 37.09 582 ASP A O 1
ATOM 4541 N N . TRP A 1 583 ? 11.711 25.907 17.976 1.00 41.88 583 TRP A N 1
ATOM 4542 C CA . TRP A 1 583 ? 12.848 25.770 17.060 1.00 41.88 583 TRP A CA 1
ATOM 4543 C C . TRP A 1 583 ? 12.449 25.810 15.575 1.00 41.88 583 TRP A C 1
ATOM 4545 O O . TRP A 1 583 ? 13.318 25.951 14.709 1.00 41.88 583 TRP A O 1
ATOM 4555 N N . SER A 1 584 ? 11.152 25.698 15.262 1.00 34.50 584 SER A N 1
ATOM 4556 C CA . SER A 1 584 ? 10.613 25.839 13.908 1.00 34.50 584 SER A CA 1
ATOM 4557 C C . SER A 1 584 ? 10.407 27.298 13.466 1.00 34.50 584 SER A C 1
ATOM 4559 O O . SER A 1 584 ? 10.237 27.546 12.270 1.00 34.50 584 SER A O 1
ATOM 4561 N N . ASN A 1 585 ? 10.462 28.277 14.384 1.00 39.34 585 ASN A N 1
ATOM 4562 C CA . ASN A 1 585 ? 10.114 29.676 14.111 1.00 39.34 585 ASN A CA 1
ATOM 4563 C C . ASN A 1 585 ? 11.170 30.686 14.613 1.00 39.34 585 ASN A C 1
ATOM 4565 O O . ASN A 1 585 ? 10.956 31.464 15.546 1.00 39.34 585 ASN A O 1
ATOM 4569 N N . ASN A 1 586 ? 12.322 30.700 13.938 1.00 43.59 586 ASN A N 1
ATOM 4570 C CA . ASN A 1 586 ? 13.517 31.470 14.316 1.00 43.59 586 ASN A CA 1
ATOM 4571 C C . ASN A 1 586 ? 13.522 32.939 13.829 1.00 43.59 586 ASN A C 1
ATOM 4573 O O . ASN A 1 586 ? 14.570 33.473 13.446 1.00 43.59 586 ASN A O 1
ATOM 4577 N N . ASP A 1 587 ? 12.367 33.611 13.834 1.00 38.06 587 ASP A N 1
ATOM 4578 C CA . ASP A 1 587 ? 12.284 35.045 13.528 1.00 38.06 587 ASP A CA 1
ATOM 4579 C C . ASP A 1 587 ? 13.031 35.864 14.600 1.00 38.06 587 ASP A C 1
ATOM 4581 O O . ASP A 1 587 ? 12.820 35.698 15.801 1.00 38.06 587 ASP A O 1
ATOM 4585 N N . ILE A 1 588 ? 13.914 36.777 14.186 1.00 40.47 588 ILE A N 1
ATOM 4586 C CA . ILE A 1 588 ? 14.636 37.667 15.111 1.00 40.47 588 ILE A CA 1
ATOM 4587 C C . ILE A 1 588 ? 13.724 38.842 15.477 1.00 40.47 588 ILE A C 1
ATOM 4589 O O . ILE A 1 588 ? 13.393 39.659 14.617 1.00 40.47 588 ILE A O 1
ATOM 4593 N N . VAL A 1 589 ? 13.355 38.966 16.757 1.00 38.59 589 VAL A N 1
ATOM 4594 C CA . VAL A 1 589 ? 12.476 40.051 17.243 1.00 38.59 589 VAL A CA 1
ATOM 4595 C C . VAL A 1 589 ? 13.220 41.215 17.876 1.00 38.59 589 VAL A C 1
ATOM 4597 O O . VAL A 1 589 ? 12.692 42.325 17.889 1.00 38.59 589 VAL A O 1
ATOM 4600 N N . ASP A 1 590 ? 14.422 40.989 18.407 1.00 35.81 590 ASP A N 1
ATOM 4601 C CA . ASP A 1 590 ? 15.235 42.048 19.007 1.00 35.81 590 ASP A CA 1
ATOM 4602 C C . ASP A 1 590 ? 16.734 41.731 18.900 1.00 35.81 590 ASP A C 1
ATOM 4604 O O . ASP A 1 590 ? 17.141 40.573 18.783 1.00 35.81 590 ASP A O 1
ATOM 4608 N N . ALA A 1 591 ? 17.565 42.770 18.949 1.00 36.91 591 ALA A N 1
ATOM 4609 C CA . ALA A 1 591 ? 19.017 42.645 18.931 1.00 36.91 591 ALA A CA 1
ATOM 4610 C C . ALA A 1 591 ? 19.651 43.714 19.828 1.00 36.91 591 ALA A C 1
ATOM 4612 O O . ALA A 1 591 ? 19.657 44.906 19.512 1.00 36.91 591 ALA A O 1
ATOM 4613 N N . TYR A 1 592 ? 20.229 43.274 20.941 1.00 36.78 592 TYR A N 1
ATOM 4614 C CA . TYR A 1 592 ? 20.963 44.128 21.866 1.00 36.78 592 TYR A CA 1
ATOM 4615 C C . TYR A 1 592 ? 22.418 44.241 21.416 1.00 36.78 592 TYR A C 1
ATOM 4617 O O . TYR A 1 592 ? 23.030 43.253 21.015 1.00 36.78 592 TYR A O 1
ATOM 4625 N N . HIS A 1 593 ? 22.990 45.438 21.514 1.00 40.31 593 HIS A N 1
ATOM 4626 C CA . HIS A 1 593 ? 24.416 45.668 21.299 1.00 40.31 593 HIS A CA 1
ATOM 4627 C C . HIS A 1 593 ? 25.078 46.043 22.627 1.00 40.31 593 HIS A C 1
ATOM 4629 O O . HIS A 1 593 ? 24.500 46.780 23.428 1.00 40.31 593 HIS A O 1
ATOM 4635 N N . TYR A 1 594 ? 26.300 45.568 22.850 1.00 38.59 594 TYR A N 1
ATOM 4636 C CA . TYR A 1 594 ? 27.130 45.947 23.986 1.00 38.59 594 TYR A CA 1
ATOM 4637 C C . TYR A 1 594 ? 28.379 46.676 23.486 1.00 38.59 594 TYR A C 1
ATOM 4639 O O . TYR A 1 594 ? 29.226 46.093 22.807 1.00 38.59 594 TYR A O 1
ATOM 4647 N N . ASP A 1 595 ? 28.464 47.973 23.794 1.00 40.69 595 ASP A N 1
ATOM 4648 C CA . ASP A 1 595 ? 29.567 48.856 23.404 1.00 40.69 595 ASP A CA 1
ATOM 4649 C C . ASP A 1 595 ? 30.522 49.059 24.588 1.00 40.69 595 ASP A C 1
ATOM 4651 O O . ASP A 1 595 ? 30.234 49.807 25.533 1.00 40.69 595 ASP A O 1
ATOM 4655 N N . PHE A 1 596 ? 31.690 48.418 24.507 1.00 41.12 596 PHE A N 1
ATOM 4656 C CA . PHE A 1 596 ? 32.735 48.468 25.531 1.00 41.12 596 PHE A CA 1
ATOM 4657 C C . PHE A 1 596 ? 33.277 49.886 25.797 1.00 41.12 596 PHE A C 1
ATOM 4659 O O . PHE A 1 596 ? 33.888 50.120 26.840 1.00 41.12 596 PHE A O 1
ATOM 4666 N N . SER A 1 597 ? 33.013 50.868 24.925 1.00 41.94 597 SER A N 1
ATOM 4667 C CA . SER A 1 597 ? 33.446 52.258 25.127 1.00 41.94 597 SER A CA 1
ATOM 4668 C C . SER A 1 597 ? 32.656 53.031 26.197 1.00 41.94 597 SER A C 1
ATOM 4670 O O . SER A 1 597 ? 33.046 54.148 26.551 1.00 41.94 597 SER A O 1
ATOM 4672 N N . THR A 1 598 ? 31.574 52.453 26.739 1.00 43.25 598 THR A N 1
ATOM 4673 C CA . THR A 1 598 ? 30.679 53.117 27.711 1.00 43.25 598 THR A CA 1
ATOM 4674 C C . THR A 1 598 ? 30.611 52.464 29.096 1.00 43.25 598 THR A C 1
ATOM 4676 O O . THR A 1 598 ? 29.836 52.919 29.937 1.00 43.25 598 THR A O 1
ATOM 4679 N N . ALA A 1 599 ? 31.443 51.454 29.371 1.00 32.03 599 ALA A N 1
ATOM 4680 C CA . ALA A 1 599 ? 31.458 50.754 30.656 1.00 32.03 599 ALA A CA 1
ATOM 4681 C C . ALA A 1 599 ? 31.784 51.683 31.851 1.00 32.03 599 ALA A C 1
ATOM 4683 O O . ALA A 1 599 ? 32.862 52.286 31.918 1.00 32.03 599 ALA A O 1
ATOM 4684 N N . GLN A 1 600 ? 30.858 51.745 32.816 1.00 30.75 600 GLN A N 1
ATOM 4685 C CA . GLN A 1 600 ? 31.047 52.258 34.180 1.00 30.75 600 GLN A CA 1
ATOM 4686 C C . GLN A 1 600 ? 30.429 51.298 35.194 1.00 30.75 600 GLN A C 1
ATOM 4688 O O . GLN A 1 600 ? 29.306 50.824 34.916 1.00 30.75 600 GLN A O 1
#